Protein 2J3X (pdb70)

Nearest PDB structures (foldseek):
  2j3x-assembly1_A  TM=1.002E+00  e=2.284E-94  Clostridium botulinum
  2j3v-assembly1_A  TM=1.002E+00  e=1.526E-90  Clostridium botulinum
  2j3z-assembly4_D  TM=9.901E-01  e=2.563E-84  Clostridium botulinum
  5h04-assembly1_A  TM=8.784E-01  e=2.462E-36  Clostridium perfringens
  2wn8-assembly1_A  TM=8.524E-01  e=3.604E-33  Clostridioides difficile

Sequence (430 aa):
PIIKEPIDFINKPESEAKEWGKEEEKKRWFTKLNNNLEEVAVNQLKNKEYKTKIDNFSTDILFSSLTAIEIMKEDENQNLFDVERIREEALLKNTLDDRDAIGYVNFTPKELGINFSIRDVELDRDISDETLDKVRQQQIINQEYTKFSFISLGLNDNSINEESVPVIVKTRVPTTFDYGVLNDKETVSLLLNQGFSIIPESAIITTIKGKDYILIEGSLSSQELDFYNKGSEAWGAEENYGDYISKLSHHEEQLGALEEGYLHSDDYKAINSYLRNNRVPNNDEELNKKKIEELISSALSVKPIPQTLIAYRRVDGIPFDDLPSDFSFDKKENGEIIADKQQKLNEFIDKWTGKEIEENLSFSSTSLKSTPSSFSKRRFIFRLRLSEGAIGAFIYGFSGFQDEEQEILLNKNNSTFKIFRITPITSIINRRVTKMTQVVI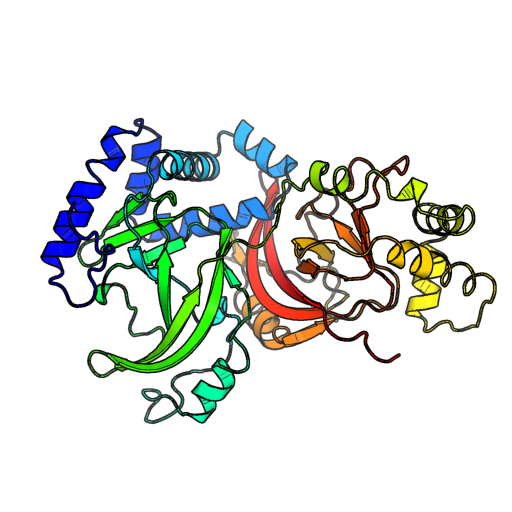DAEGIQQNKEI

InterPro domains:
  IPR003540 ADP ribosyltransferase [PF03496] (18-212)
  IPR003540 ADP ribosyltransferase [PF03496] (227-427)
  IPR016013 Binary exotoxin A, clostridial type [PR01390] (21-40)
  IPR016013 Binary exotoxin A, clostridial type [PR01390] (56-74)
  IPR016013 Binary exotoxin A, clostridial type [PR01390] (91-112)
  IPR016013 Binary exotoxin A, clostridial type [PR01390] (161-179)
  IPR016013 Binary exotoxin A, clostridial type [PR01390] (205-221)
  IPR016013 Binary exotoxin A, clostridial type [PR01390] (229-252)
  IPR016013 Binary exotoxin A, clostridial type [PR01390] (332-350)
  IPR016013 Binary exotoxin A, clostridial type [PR01390] (375-394)

Radius of gyration: 23.77 Å; Cα contacts (8 Å, |Δi|>4): 869; chains: 1; bounding box: 63×62×54 Å

Solvent-accessible surface area: 21087 Å² total; per-residue (Å²): 190,164,137,154,114,28,6,41,19,36,150,98,77,36,72,71,0,58,110,39,0,102,59,18,22,126,127,0,45,110,96,19,77,110,89,1,50,66,0,4,62,72,8,148,86,137,150,22,38,82,96,0,15,85,18,0,15,14,6,17,0,0,6,67,71,0,20,96,54,12,94,148,70,111,41,101,43,4,36,13,0,52,48,0,70,78,0,0,114,81,8,75,5,121,81,31,0,23,0,22,8,56,8,56,21,137,52,0,4,3,54,56,77,5,40,65,62,118,156,99,144,44,14,35,100,138,9,12,70,106,0,81,158,70,0,59,118,15,26,2,2,21,9,7,1,0,10,0,4,0,5,52,72,37,30,85,96,81,32,24,6,7,2,56,6,122,0,53,53,98,50,27,17,0,2,22,29,44,165,92,32,0,18,0,1,0,40,33,13,13,0,0,34,0,91,50,2,90,47,30,84,39,202,70,84,25,6,0,28,0,68,9,45,25,24,136,19,60,17,48,31,11,146,10,20,62,59,8,0,36,129,29,0,42,67,0,51,97,107,19,59,162,120,22,43,42,11,0,56,18,16,18,99,90,25,89,156,52,0,21,58,14,11,137,82,100,78,97,120,102,57,91,114,22,36,134,59,1,128,52,0,17,47,0,0,53,52,48,46,1,53,79,52,0,4,0,4,67,10,13,50,0,104,63,1,134,45,83,54,110,34,36,0,35,84,150,80,146,66,114,94,78,29,14,155,137,75,12,69,115,10,20,88,120,19,28,32,83,75,21,83,28,48,3,3,7,50,5,14,0,39,1,6,32,66,96,78,12,136,95,47,0,0,8,4,6,30,2,52,128,40,35,58,0,0,1,3,65,58,8,100,72,23,153,117,80,18,16,0,1,3,25,38,23,20,4,10,75,0,22,6,7,30,60,9,47,0,14,16,52,183,125,45,136,16,5,0,0,0,0,2,0,44,44,50,127,80,72,139,132

Foldseek 3Di:
DDDDAAAACAPPDLVVLVVVLVVQQVVLVVQADPLLVVLVVVCQDVVVVVVLQQVLLQVLQAAPVFVVQCVVVVPVSVVSLVSPQVSQVRAWFQHKAKAWKPDFCQQQLHPDQAQDDDVSFHGDVVSQVVCCVQAAQDKGFSQGWIKGWRYCVPDDLVGQATEMEIGGTGFGWHWDDYDRIIIITHHGAKIWHFHDWDWDADPRGIHIYTYTYIHHAAASRQNFDVPVQCVQCVCLVVQADPLLVVLQLCCVPPCVVVLQVCLVVVNPPPDVVSVVSLVSPLVSLQRRADAAKHWWKDFAACVQVVDDRPDAQWDADPNDIDGPVVVVSVCSVVQAFDKGWFRAKDKTASRQDHLVRSPRQEMEGEIRHHSFRWHQPPPDPPCSVGRIIIHRGLFMKTWHHKAWGWHRNHPPDIGIHIYTYIYTDPRPDD

CATH classification: 3.90.176.10 (+1 more: 3.90.176.10)

B-factor: mean 20.7, std 11.74, range [6.76, 89.64]

Secondary structure (DSSP, 8-state):
----PPB--TTS-HHHHHHHHHHHHHHHHTT--HHHHHHHHGGGSHHHHHHHHHHHHHGGGS-HHHHHHHHHTT-HHHHHHHHHHHHHHT-B-SS-EEEEE---TGGGT--S-S--BTTTTB--HHHHHHHHHHHTT--EEE-S-EEEE-SGGG--TTS-EEEEEEEPTT-B-EEEE-SS-EEEEE-TTEEEEEEEEEEEEETTEEEEEEEEEEE-----TTT--HHHHHHHHTTTGGGS-HHHHHHHHHHHHTSHHHHHHHHHTTT-S--HHHHHHHHHHHHHHTTS---S-EEEEEEE-SGGGTS-TT---EEEETTEEEE-HHHHHHHHHHHTT-EE--SS-EEEESSS--GGGTT--EEEEEEE-TT-SEEE--S-TT-TTT-EEEEPTT-EEEEEEEEEEEEEEETTEEEEEEEEEEEEE-----

Organism: Clostridium botulinum (NCBI:txid1491)

Structure (mmCIF, N/CA/C/O backbone):
data_2J3X
#
_entry.id   2J3X
#
_cell.length_a   115.720
_cell.length_b   115.720
_cell.length_c   162.830
_cell.angle_alpha   90.00
_cell.angle_beta   90.00
_cell.angle_gamma   120.00
#
_symmetry.space_group_name_H-M   'P 63 2 2'
#
loop_
_entity.id
_entity.type
_entity.pdbx_description
1 polymer 'C2 TOXIN COMPONENT I'
2 non-polymer GLYCEROL
3 non-polymer 'SULFATE ION'
4 water water
#
loop_
_atom_site.group_PDB
_atom_site.id
_atom_site.type_symbol
_atom_site.label_atom_id
_atom_site.label_alt_id
_atom_site.label_comp_id
_atom_site.label_asym_id
_atom_site.label_entity_id
_atom_site.label_seq_id
_atom_site.pdbx_PDB_ins_code
_atom_site.Cartn_x
_atom_site.Cartn_y
_atom_site.Cartn_z
_atom_site.occupancy
_atom_site.B_iso_or_equiv
_atom_site.auth_seq_id
_atom_site.auth_comp_id
_atom_site.auth_asym_id
_atom_site.auth_atom_id
_atom_site.pdbx_PDB_model_num
ATOM 1 N N . PRO A 1 2 ? -11.223 57.195 36.096 1.00 60.42 2 PRO A N 1
ATOM 2 C CA . PRO A 1 2 ? -12.650 56.870 35.996 1.00 59.97 2 PRO A CA 1
ATOM 3 C C . PRO A 1 2 ? -13.113 56.654 34.558 1.00 59.09 2 PRO A C 1
ATOM 4 O O . PRO A 1 2 ? -13.320 55.523 34.148 1.00 59.09 2 PRO A O 1
ATOM 8 N N . ILE A 1 3 ? -13.279 57.727 33.806 1.00 57.95 3 ILE A N 1
ATOM 9 C CA . ILE A 1 3 ? -13.851 57.628 32.463 1.00 56.59 3 ILE A CA 1
ATOM 10 C C . ILE A 1 3 ? -13.304 58.760 31.617 1.00 55.44 3 ILE A C 1
ATOM 11 O O . ILE A 1 3 ? -13.225 59.891 32.084 1.00 55.81 3 ILE A O 1
ATOM 16 N N . ILE A 1 4 ? -12.907 58.455 30.388 1.00 52.65 4 ILE A N 1
ATOM 17 C CA . ILE A 1 4 ? -12.081 59.361 29.602 1.00 49.90 4 ILE A CA 1
ATOM 18 C C . ILE A 1 4 ? -12.875 60.638 29.309 1.00 48.61 4 ILE A C 1
ATOM 19 O O . ILE A 1 4 ? -14.019 60.554 28.878 1.00 48.53 4 ILE A O 1
ATOM 24 N N . LYS A 1 5 ? -12.256 61.804 29.528 1.00 46.47 5 LYS A N 1
ATOM 25 C CA . LYS A 1 5 ? -12.912 63.117 29.272 1.00 44.42 5 LYS A CA 1
ATOM 26 C C . LYS A 1 5 ? -12.499 63.764 27.932 1.00 41.07 5 LYS A C 1
ATOM 27 O O . LYS A 1 5 ? -11.357 64.165 27.713 1.00 42.00 5 LYS A O 1
ATOM 33 N N . GLU A 1 6 ? -13.406 63.800 26.983 1.00 36.94 6 GLU A N 1
ATOM 34 C CA . GLU A 1 6 ? -13.018 64.349 25.702 1.00 33.35 6 GLU A CA 1
ATOM 35 C C . GLU A 1 6 ? -13.321 65.859 25.706 1.00 28.40 6 GLU A C 1
ATOM 36 O O . GLU A 1 6 ? -14.123 66.329 26.478 1.00 27.56 6 GLU A O 1
ATOM 42 N N . PRO A 1 7 ? -12.653 66.598 24.846 1.00 25.43 7 PRO A N 1
ATOM 43 C CA . PRO A 1 7 ? -12.919 68.053 24.754 1.00 22.29 7 PRO A CA 1
ATOM 44 C C . PRO A 1 7 ? -14.323 68.347 24.187 1.00 20.38 7 PRO A C 1
ATOM 45 O O . PRO A 1 7 ? -14.943 67.455 23.527 1.00 19.56 7 PRO A O 1
ATOM 49 N N . ILE A 1 8 ? -14.844 69.551 24.470 1.00 17.01 8 ILE A N 1
ATOM 50 C CA . ILE A 1 8 ? -16.040 70.040 23.807 1.00 15.48 8 ILE A CA 1
ATOM 51 C C . ILE A 1 8 ? -15.649 70.162 22.336 1.00 14.84 8 ILE A C 1
ATOM 52 O O . ILE A 1 8 ? -14.654 70.853 21.993 1.00 13.69 8 ILE A O 1
ATOM 57 N N . ASP A 1 9 ? -16.336 69.436 21.449 1.00 12.90 9 ASP A N 1
ATOM 58 C CA . ASP A 1 9 ? -15.961 69.557 20.023 1.00 13.67 9 ASP A CA 1
ATOM 59 C C . ASP A 1 9 ? -17.178 69.167 19.209 1.00 14.46 9 ASP A C 1
ATOM 60 O O . ASP A 1 9 ? -17.477 67.971 19.077 1.00 13.77 9 ASP A O 1
ATOM 65 N N . PHE A 1 10 ? -17.873 70.177 18.705 1.00 12.45 10 PHE A N 1
ATOM 66 C CA . PHE A 1 10 ? -19.080 69.989 17.894 1.00 11.74 10 PHE A CA 1
ATOM 67 C C . PHE A 1 10 ? -18.787 70.050 16.408 1.00 11.18 10 PHE A C 1
ATOM 68 O O . PHE A 1 10 ? -19.709 70.014 15.600 1.00 11.40 10 PHE A O 1
ATOM 76 N N . ILE A 1 11 ? -17.505 70.065 16.024 1.00 11.75 11 ILE A N 1
ATOM 77 C CA . ILE A 1 11 ? -17.228 70.144 14.595 1.00 12.05 11 ILE A CA 1
ATOM 78 C C . ILE A 1 11 ? -17.616 68.831 13.932 1.00 10.52 11 ILE A C 1
ATOM 79 O O . ILE A 1 11 ? -17.229 67.761 14.420 1.00 11.44 11 ILE A O 1
ATOM 84 N N . ASN A 1 12 ? -18.433 68.938 12.881 1.00 11.67 12 ASN A N 1
ATOM 85 C CA . ASN A 1 12 ? -18.903 67.757 12.156 1.00 12.55 12 ASN A CA 1
ATOM 86 C C . ASN A 1 12 ? -19.959 66.942 12.903 1.00 13.71 12 ASN A C 1
ATOM 87 O O . ASN A 1 12 ? -20.258 65.850 12.492 1.00 13.62 12 ASN A O 1
ATOM 92 N N . LYS A 1 13 ? -20.545 67.507 13.964 1.00 13.09 13 LYS A N 1
ATOM 93 C CA . LYS A 1 13 ? -21.693 66.894 14.650 1.00 14.46 13 LYS A CA 1
ATOM 94 C C . LYS A 1 13 ? -22.973 67.609 14.244 1.00 13.30 13 LYS A C 1
ATOM 95 O O . LYS A 1 13 ? -22.925 68.761 13.794 1.00 13.54 13 LYS A O 1
ATOM 101 N N . PRO A 1 14 ? -24.132 66.962 14.446 1.00 13.26 14 PRO A N 1
ATOM 102 C CA . PRO A 1 14 ? -25.359 67.652 14.071 1.00 13.46 14 PRO A CA 1
ATOM 103 C C . PRO A 1 14 ? -25.527 69.019 14.769 1.00 13.25 14 PRO A C 1
ATOM 104 O O . PRO A 1 14 ? -25.301 69.135 15.984 1.00 13.16 14 PRO A O 1
ATOM 108 N N . GLU A 1 15 ? -25.944 70.036 14.033 1.00 15.91 15 GLU A N 1
ATOM 109 C CA . GLU A 1 15 ? -26.177 71.353 14.640 1.00 16.37 15 GLU A CA 1
ATOM 110 C C . GLU A 1 15 ? -27.158 71.311 15.817 1.00 16.64 15 GLU A C 1
ATOM 111 O O . GLU A 1 15 ? -27.015 72.058 16.784 1.00 14.82 15 GLU A O 1
ATOM 117 N N . SER A 1 16 ? -28.163 70.447 15.747 1.00 14.94 16 SER A N 1
ATOM 118 C CA . SER A 1 16 ? -29.128 70.342 16.831 1.00 15.23 16 SER A CA 1
ATOM 119 C C . SER A 1 16 ? -28.479 69.928 18.154 1.00 13.65 16 SER A C 1
ATOM 120 O O . SER A 1 16 ? -28.937 70.327 19.243 1.00 14.16 16 SER A O 1
ATOM 123 N N . GLU A 1 17 ? -27.437 69.121 18.066 1.00 13.01 17 GLU A N 1
ATOM 124 C CA . GLU A 1 17 ? -26.744 68.737 19.266 1.00 11.87 17 GLU A CA 1
ATOM 125 C C . GLU A 1 17 ? -25.911 69.876 19.853 1.00 11.28 17 GLU A C 1
ATOM 126 O O . GLU A 1 17 ? -25.891 70.052 21.076 1.00 11.54 17 GLU A O 1
ATOM 132 N N . ALA A 1 18 ? -25.236 70.637 19.009 1.00 10.21 18 ALA A N 1
ATOM 133 C CA . ALA A 1 18 ? -24.540 71.856 19.514 1.00 11.13 18 ALA A CA 1
ATOM 134 C C . ALA A 1 18 ? -25.561 72.806 20.094 1.00 10.96 18 ALA A C 1
ATOM 135 O O . ALA A 1 18 ? -25.334 73.402 21.149 1.00 11.63 18 ALA A O 1
ATOM 137 N N . LYS A 1 19 ? -26.714 72.953 19.409 1.00 12.19 19 LYS A N 1
ATOM 138 C CA . LYS A 1 19 ? -27.694 73.935 19.864 1.00 13.34 19 LYS A CA 1
ATOM 139 C C . LYS A 1 19 ? -28.231 73.545 21.254 1.00 12.89 19 LYS A C 1
ATOM 140 O O . LYS A 1 19 ? -28.326 74.401 22.139 1.00 13.64 19 LYS A O 1
ATOM 146 N N . GLU A 1 20 ? -28.546 72.263 21.452 1.00 11.55 20 GLU A N 1
ATOM 147 C CA . GLU A 1 20 ? -29.160 71.899 22.734 1.00 12.65 20 GLU A CA 1
ATOM 148 C C . GLU A 1 20 ? -28.136 71.955 23.873 1.00 11.33 20 GLU A C 1
ATOM 149 O O . GLU A 1 20 ? -28.481 72.303 25.022 1.00 11.57 20 GLU A O 1
ATOM 155 N N . TRP A 1 21 ? -26.878 71.675 23.547 1.00 11.65 21 TRP A N 1
ATOM 156 C CA . TRP A 1 21 ? -25.769 71.851 24.517 1.00 10.81 21 TRP A CA 1
ATOM 157 C C . TRP A 1 21 ? -25.684 73.321 24.881 1.00 11.32 21 TRP A C 1
ATOM 158 O O . TRP A 1 21 ? -25.604 73.678 26.065 1.00 12.95 21 TRP A O 1
ATOM 169 N N . GLY A 1 22 ? -25.676 74.180 23.868 1.00 12.86 22 GLY A N 1
ATOM 170 C CA . GLY A 1 22 ? -25.644 75.654 24.078 1.00 11.02 22 GLY A CA 1
ATOM 171 C C . GLY A 1 22 ? -26.758 76.121 24.983 1.00 13.03 22 GLY A C 1
ATOM 172 O O . GLY A 1 22 ? -26.527 76.854 25.910 1.00 12.91 22 GLY A O 1
ATOM 173 N N . LYS A 1 23 ? -27.985 75.709 24.718 1.00 13.64 23 LYS A N 1
ATOM 174 C CA . LYS A 1 23 ? -29.093 76.117 25.596 1.00 14.28 23 LYS A CA 1
ATOM 175 C C . LYS A 1 23 ? -28.906 75.666 27.038 1.00 15.38 23 LYS A C 1
ATOM 176 O O . LYS A 1 23 ? -29.206 76.430 27.964 1.00 15.57 23 LYS A O 1
ATOM 182 N N . GLU A 1 24 ? -28.444 74.431 27.231 1.00 13.83 24 GLU A N 1
ATOM 183 C CA . GLU A 1 24 ? -28.248 73.814 28.566 1.00 14.38 24 GLU A CA 1
ATOM 184 C C . GLU A 1 24 ? -27.139 74.602 29.281 1.00 14.08 24 GLU A C 1
ATOM 185 O O . GLU A 1 24 ? -27.227 74.932 30.463 1.00 14.94 24 GLU A O 1
ATOM 191 N N . GLU A 1 25 ? -26.113 74.970 28.523 1.00 13.60 25 GLU A N 1
ATOM 192 C CA . GLU A 1 25 ? -24.975 75.629 29.151 1.00 13.85 25 GLU A CA 1
ATOM 193 C C . GLU A 1 25 ? -25.337 77.068 29.491 1.00 13.43 25 GLU A C 1
ATOM 194 O O . GLU A 1 25 ? -24.894 77.577 30.525 1.00 14.62 25 GLU A O 1
ATOM 200 N N . GLU A 1 26 ? -26.068 77.745 28.619 1.00 13.37 26 GLU A N 1
ATOM 201 C CA . GLU A 1 26 ? -26.611 79.085 28.913 1.00 15.42 26 GLU A CA 1
ATOM 202 C C . GLU A 1 26 ? -27.505 79.084 30.173 1.00 16.40 26 GLU A C 1
ATOM 203 O O . GLU A 1 26 ? -27.418 79.972 31.028 1.00 16.37 26 GLU A O 1
ATOM 209 N N . LYS A 1 27 ? -28.337 78.053 30.296 1.00 16.55 27 LYS A N 1
ATOM 210 C CA A LYS A 1 27 ? -29.238 77.910 31.447 0.50 16.74 27 LYS A CA 1
ATOM 211 C CA B LYS A 1 27 ? -29.240 77.950 31.444 0.50 16.50 27 LYS A CA 1
ATOM 212 C C . LYS A 1 27 ? -28.387 77.778 32.711 1.00 16.28 27 LYS A C 1
ATOM 213 O O . LYS A 1 27 ? -28.648 78.438 33.715 1.00 16.54 27 LYS A O 1
ATOM 224 N N . ARG A 1 28 ? -27.373 76.904 32.675 1.00 15.24 28 ARG A N 1
ATOM 225 C CA . ARG A 1 28 ? -26.479 76.711 33.824 1.00 15.54 28 ARG A CA 1
ATOM 226 C C . ARG A 1 28 ? -25.770 78.030 34.193 1.00 16.75 28 ARG A C 1
ATOM 227 O O . ARG A 1 28 ? -25.674 78.376 35.387 1.00 16.30 28 ARG A O 1
ATOM 235 N N . TRP A 1 29 ? -25.262 78.732 33.165 1.00 14.49 29 TRP A N 1
ATOM 236 C CA . TRP A 1 29 ? -24.556 79.978 33.399 1.00 15.39 29 TRP A CA 1
ATOM 237 C C . TRP A 1 29 ? -25.482 80.971 34.074 1.00 15.01 29 TRP A C 1
ATOM 238 O O . TRP A 1 29 ? -25.080 81.615 35.070 1.00 13.93 29 TRP A O 1
ATOM 249 N N . PHE A 1 30 ? -26.690 81.115 33.533 1.00 15.05 30 PHE A N 1
ATOM 250 C CA . PHE A 1 30 ? -27.617 82.148 34.038 1.00 17.16 30 PHE A CA 1
ATOM 251 C C . PHE A 1 30 ? -28.026 81.882 35.496 1.00 17.71 30 PHE A C 1
ATOM 252 O O . PHE A 1 30 ? -28.371 82.833 36.210 1.00 19.03 30 PHE A O 1
ATOM 260 N N . THR A 1 31 ? -27.922 80.640 35.962 1.00 17.14 31 THR A N 1
ATOM 261 C CA . THR A 1 31 ? -28.208 80.403 37.403 1.00 18.42 31 THR A CA 1
ATOM 262 C C . THR A 1 31 ? -27.231 81.123 38.328 1.00 18.95 31 THR A C 1
ATOM 263 O O . THR A 1 31 ? -27.501 81.258 39.524 1.00 18.93 31 THR A O 1
ATOM 267 N N . LYS A 1 32 ? -26.102 81.587 37.779 1.00 16.82 32 LYS A N 1
ATOM 268 C CA . LYS A 1 32 ? -25.079 82.191 38.604 1.00 15.84 32 LYS A CA 1
ATOM 269 C C . LYS A 1 32 ? -25.105 83.720 38.461 1.00 15.24 32 LYS A C 1
ATOM 270 O O . LYS A 1 32 ? -24.278 84.404 39.089 1.00 15.79 32 LYS A O 1
ATOM 276 N N . LEU A 1 33 ? -26.012 84.237 37.631 1.00 14.77 33 LEU A N 1
ATOM 277 C CA . LEU A 1 33 ? -25.980 85.683 37.328 1.00 15.50 33 LEU A CA 1
ATOM 278 C C . LEU A 1 33 ? -27.091 86.468 38.005 1.00 17.47 33 LEU A C 1
ATOM 279 O O . LEU A 1 33 ? -28.181 85.937 38.254 1.00 19.39 33 LEU A O 1
ATOM 284 N N . ASN A 1 34 ? -26.835 87.761 38.215 1.00 18.47 34 ASN A N 1
ATOM 285 C CA . ASN A 1 34 ? -27.847 88.674 38.706 1.00 19.61 34 ASN A CA 1
ATOM 286 C C . ASN A 1 34 ? -28.561 89.271 37.487 1.00 20.40 34 ASN A C 1
ATOM 287 O O . ASN A 1 34 ? -28.103 89.059 36.340 1.00 19.30 34 ASN A O 1
ATOM 292 N N . ASN A 1 35 ? -29.675 89.974 37.701 1.00 20.67 35 ASN A N 1
ATOM 293 C CA A ASN A 1 35 ? -30.507 90.491 36.616 0.50 21.27 35 ASN A CA 1
ATOM 294 C CA B ASN A 1 35 ? -30.488 90.450 36.595 0.50 21.79 35 ASN A CA 1
ATOM 295 C C . ASN A 1 35 ? -29.740 91.398 35.657 1.00 21.25 35 ASN A C 1
ATOM 296 O O . ASN A 1 35 ? -29.885 91.286 34.448 1.00 21.70 35 ASN A O 1
ATOM 305 N N . LEU A 1 36 ? -28.952 92.318 36.207 1.00 19.76 36 LEU A N 1
ATOM 306 C CA . LEU A 1 36 ? -28.177 93.241 35.318 1.00 19.92 36 LEU A CA 1
ATOM 307 C C . LEU A 1 36 ? -27.156 92.510 34.433 1.00 17.86 36 LEU A C 1
ATOM 308 O O . LEU A 1 36 ? -27.013 92.817 33.240 1.00 17.47 36 LEU A O 1
ATOM 313 N N . GLU A 1 37 ? -26.476 91.529 35.013 1.00 16.45 37 GLU A N 1
ATOM 314 C CA . GLU A 1 37 ? -25.579 90.666 34.219 1.00 17.21 37 GLU A CA 1
ATOM 315 C C . GLU A 1 37 ? -26.324 89.923 33.128 1.00 17.95 37 GLU A C 1
ATOM 316 O O . GLU A 1 37 ? -25.858 89.805 31.991 1.00 17.40 37 GLU A O 1
ATOM 322 N N . GLU A 1 38 ? -27.466 89.355 33.484 1.00 19.62 38 GLU A N 1
ATOM 323 C CA . GLU A 1 38 ? -28.293 88.695 32.472 1.00 21.54 38 GLU A CA 1
ATOM 324 C C . GLU A 1 38 ? -28.738 89.638 31.357 1.00 21.38 38 GLU A C 1
ATOM 325 O O . GLU A 1 38 ? -28.705 89.267 30.187 1.00 22.99 38 GLU A O 1
ATOM 331 N N . VAL A 1 39 ? -29.162 90.840 31.726 1.00 21.12 39 VAL A N 1
ATOM 332 C CA . VAL A 1 39 ? -29.609 91.819 30.737 1.00 20.86 39 VAL A CA 1
ATOM 333 C C . VAL A 1 39 ? -28.429 92.130 29.823 1.00 19.66 39 VAL A C 1
ATOM 334 O O . VAL A 1 39 ? -28.563 92.107 28.595 1.00 19.39 39 VAL A O 1
ATOM 338 N N . ALA A 1 40 ? -27.250 92.318 30.419 1.00 17.49 40 ALA A N 1
ATOM 339 C CA . ALA A 1 40 ? -26.055 92.668 29.619 1.00 18.22 40 ALA A CA 1
ATOM 340 C C . ALA A 1 40 ? -25.672 91.554 28.665 1.00 18.65 40 ALA A C 1
ATOM 341 O O . ALA A 1 40 ? -25.380 91.800 27.494 1.00 20.40 40 ALA A O 1
ATOM 343 N N . VAL A 1 41 ? -25.673 90.311 29.153 1.00 18.55 41 VAL A N 1
ATOM 344 C CA . VAL A 1 41 ? -25.313 89.165 28.332 1.00 19.74 41 VAL A CA 1
ATOM 345 C C . VAL A 1 41 ? -26.383 88.870 27.247 1.00 21.76 41 VAL A C 1
ATOM 346 O O . VAL A 1 41 ? -26.053 88.567 26.088 1.00 21.22 41 VAL A O 1
ATOM 350 N N . ASN A 1 42 ? -27.653 88.963 27.626 1.00 23.44 42 ASN A N 1
ATOM 351 C CA . ASN A 1 42 ? -28.764 88.707 26.695 1.00 26.03 42 ASN A CA 1
ATOM 352 C C . ASN A 1 42 ? -28.760 89.618 25.496 1.00 26.42 42 ASN A C 1
ATOM 353 O O . ASN A 1 42 ? -29.197 89.225 24.418 1.00 27.85 42 ASN A O 1
ATOM 358 N N . GLN A 1 43 ? -28.319 90.855 25.692 1.00 26.01 43 GLN A N 1
ATOM 359 C CA . GLN A 1 43 ? -28.291 91.799 24.606 1.00 26.07 43 GLN A CA 1
ATOM 360 C C . GLN A 1 43 ? -27.294 91.351 23.526 1.00 24.54 43 GLN A C 1
ATOM 361 O O . GLN A 1 43 ? -27.421 91.765 22.382 1.00 23.68 43 GLN A O 1
ATOM 367 N N . LEU A 1 44 ? -26.324 90.501 23.889 1.00 23.01 44 LEU A N 1
ATOM 368 C CA . LEU A 1 44 ? -25.349 90.006 22.925 1.00 22.90 44 LEU A CA 1
ATOM 369 C C . LEU A 1 44 ? -26.001 89.114 21.876 1.00 25.37 44 LEU A C 1
ATOM 370 O O . LEU A 1 44 ? -25.341 88.757 20.904 1.00 25.24 44 LEU A O 1
ATOM 375 N N . LYS A 1 45 ? -27.285 88.822 22.066 1.00 27.41 45 LYS A N 1
ATOM 376 C CA . LYS A 1 45 ? -28.113 88.076 21.092 1.00 31.04 45 LYS A CA 1
ATOM 377 C C . LYS A 1 45 ? -28.288 88.868 19.791 1.00 30.51 45 LYS A C 1
ATOM 378 O O . LYS A 1 45 ? -28.513 88.296 18.726 1.00 30.89 45 LYS A O 1
ATOM 384 N N . ASN A 1 46 ? -28.202 90.183 19.892 1.00 30.62 46 ASN A N 1
ATOM 385 C CA . ASN A 1 46 ? -28.377 91.102 18.774 1.00 31.63 46 ASN A CA 1
ATOM 386 C C . ASN A 1 46 ? -26.980 91.373 18.199 1.00 32.25 46 ASN A C 1
ATOM 387 O O . ASN A 1 46 ? -26.136 91.953 18.901 1.00 30.56 46 ASN A O 1
ATOM 392 N N . LYS A 1 47 ? -26.731 90.924 16.959 1.00 32.17 47 LYS A N 1
ATOM 393 C CA . LYS A 1 47 ? -25.404 91.060 16.315 1.00 33.45 47 LYS A CA 1
ATOM 394 C C . LYS A 1 47 ? -24.846 92.495 16.251 1.00 33.73 47 LYS A C 1
ATOM 395 O O . LYS A 1 47 ? -23.642 92.720 16.481 1.00 32.90 47 LYS A O 1
ATOM 401 N N . GLU A 1 48 ? -25.718 93.446 15.933 1.00 33.72 48 GLU A N 1
ATOM 402 C CA . GLU A 1 48 ? -25.404 94.870 16.006 1.00 34.58 48 GLU A CA 1
ATOM 403 C C . GLU A 1 48 ? -24.814 95.279 17.377 1.00 32.61 48 GLU A C 1
ATOM 404 O O . GLU A 1 48 ? -23.707 95.830 17.417 1.00 32.28 48 GLU A O 1
ATOM 410 N N . TYR A 1 49 ? -25.535 94.996 18.473 1.00 30.00 49 TYR A N 1
ATOM 411 C CA . TYR A 1 49 ? -25.075 95.291 19.843 1.00 28.09 49 TYR A CA 1
ATOM 412 C C . TYR A 1 49 ? -23.806 94.554 20.173 1.00 25.35 49 TYR A C 1
ATOM 413 O O . TYR A 1 49 ? -22.960 95.133 20.808 1.00 24.87 49 TYR A O 1
ATOM 422 N N . LYS A 1 50 ? -23.674 93.289 19.773 1.00 22.60 50 LYS A N 1
ATOM 423 C CA . LYS A 1 50 ? -22.430 92.555 20.060 1.00 20.37 50 LYS A CA 1
ATOM 424 C C . LYS A 1 50 ? -21.240 93.240 19.399 1.00 20.45 50 LYS A C 1
ATOM 425 O O . LYS A 1 50 ? -20.195 93.396 19.996 1.00 18.15 50 LYS A O 1
ATOM 431 N N . THR A 1 51 ? -21.426 93.667 18.153 1.00 20.62 51 THR A N 1
ATOM 432 C CA . THR A 1 51 ? -20.361 94.398 17.448 1.00 20.96 51 THR A CA 1
ATOM 433 C C . THR A 1 51 ? -20.033 95.695 18.198 1.00 19.70 51 THR A C 1
ATOM 434 O O . THR A 1 51 ? -18.855 96.036 18.428 1.00 19.09 51 THR A O 1
ATOM 438 N N . LYS A 1 52 ? -21.079 96.391 18.597 1.00 19.69 52 LYS A N 1
ATOM 439 C CA . LYS A 1 52 ? -20.937 97.679 19.274 1.00 19.22 52 LYS A CA 1
ATOM 440 C C . LYS A 1 52 ? -20.181 97.537 20.612 1.00 18.33 52 LYS A C 1
ATOM 441 O O . LYS A 1 52 ? -19.260 98.341 20.945 1.00 16.15 52 LYS A O 1
ATOM 447 N N . ILE A 1 53 ? -20.627 96.572 21.420 1.00 16.76 53 ILE A N 1
ATOM 448 C CA . ILE A 1 53 ? -20.014 96.335 22.726 1.00 17.30 53 ILE A CA 1
ATOM 449 C C . ILE A 1 53 ? -18.573 95.818 22.585 1.00 14.76 53 ILE A C 1
ATOM 450 O O . ILE A 1 53 ? -17.678 96.225 23.363 1.00 14.75 53 ILE A O 1
ATOM 455 N N . ASP A 1 54 ? -18.321 94.956 21.591 1.00 13.24 54 ASP A N 1
ATOM 456 C CA . ASP A 1 54 ? -16.948 94.477 21.370 1.00 14.08 54 ASP A CA 1
ATOM 457 C C . ASP A 1 54 ? -16.039 95.648 21.023 1.00 13.09 54 ASP A C 1
ATOM 458 O O . ASP A 1 54 ? -14.940 95.763 21.548 1.00 12.82 54 ASP A O 1
ATOM 463 N N . ASN A 1 55 ? -16.499 96.509 20.117 1.00 12.30 55 ASN A N 1
ATOM 464 C CA . ASN A 1 55 ? -15.692 97.689 19.752 1.00 12.50 55 ASN A CA 1
ATOM 465 C C . ASN A 1 55 ? -15.487 98.610 20.937 1.00 11.20 55 ASN A C 1
ATOM 466 O O . ASN A 1 55 ? -14.396 99.129 21.161 1.00 11.10 55 ASN A O 1
ATOM 471 N N . PHE A 1 56 ? -16.535 98.814 21.720 1.00 11.68 56 PHE A N 1
ATOM 472 C CA . PHE A 1 56 ? -16.451 99.644 22.920 1.00 11.06 56 PHE A CA 1
ATOM 473 C C . PHE A 1 56 ? -15.433 99.035 23.915 1.00 11.58 56 PHE A C 1
ATOM 474 O O . PHE A 1 56 ? -14.671 99.758 24.559 1.00 9.69 56 PHE A O 1
ATOM 482 N N . SER A 1 57 ? -15.468 97.717 24.086 1.00 11.41 57 SER A N 1
ATOM 483 C CA . SER A 1 57 ? -14.552 97.053 25.019 1.00 10.97 57 SER A CA 1
ATOM 484 C C . SER A 1 57 ? -13.094 97.229 24.601 1.00 9.61 57 SER A C 1
ATOM 485 O O . SER A 1 57 ? -12.176 97.244 25.447 1.00 9.89 57 SER A O 1
ATOM 488 N N . THR A 1 58 ? -12.857 97.383 23.285 1.00 10.62 58 THR A N 1
ATOM 489 C CA . THR A 1 58 ? -11.494 97.690 22.781 1.00 9.76 58 THR A CA 1
ATOM 490 C C . THR A 1 58 ? -11.169 99.166 23.051 1.00 8.82 58 THR A C 1
ATOM 491 O O . THR A 1 58 ? -10.078 99.483 23.523 1.00 9.40 58 THR A O 1
ATOM 495 N N . ASP A 1 59 ? -12.101 100.055 22.679 1.00 8.87 59 ASP A N 1
ATOM 496 C CA . ASP A 1 59 ? -11.908 101.503 22.854 1.00 9.66 59 ASP A CA 1
ATOM 497 C C . ASP A 1 59 ? -11.432 101.902 24.255 1.00 9.61 59 ASP A C 1
ATOM 498 O O . ASP A 1 59 ? -10.510 102.720 24.407 1.00 11.19 59 ASP A O 1
ATOM 503 N N . ILE A 1 60 ? -12.067 101.327 25.274 1.00 10.44 60 ILE A N 1
ATOM 504 C CA . ILE A 1 60 ? -11.725 101.672 26.665 1.00 9.81 60 ILE A CA 1
ATOM 505 C C . ILE A 1 60 ? -10.356 101.267 27.133 1.00 10.40 60 ILE A C 1
ATOM 506 O O . ILE A 1 60 ? -9.839 101.903 28.052 1.00 11.47 60 ILE A O 1
ATOM 511 N N . LEU A 1 61 ? -9.726 100.254 26.480 1.00 7.90 61 LEU A N 1
ATOM 512 C CA . LEU A 1 61 ? -8.338 99.884 26.843 1.00 8.43 61 LEU A CA 1
ATOM 513 C C . LEU A 1 61 ? -7.357 101.013 26.447 1.00 8.30 61 LEU A C 1
ATOM 514 O O . LEU A 1 61 ? -6.208 101.071 26.906 1.00 9.22 61 LEU A O 1
ATOM 519 N N . PHE A 1 62 ? -7.809 101.869 25.494 1.00 9.58 62 PHE A N 1
ATOM 520 C CA . PHE A 1 62 ? -6.972 102.918 24.876 1.00 9.92 62 PHE A CA 1
ATOM 521 C C . PHE A 1 62 ? -7.613 104.301 25.082 1.00 10.69 62 PHE A C 1
ATOM 522 O O . PHE A 1 62 ? -7.553 105.165 24.207 1.00 9.83 62 PHE A O 1
ATOM 530 N N . SER A 1 63 ? -8.270 104.448 26.244 1.00 9.95 63 SER A N 1
ATOM 531 C CA . SER A 1 63 ? -8.792 105.720 26.707 1.00 9.85 63 SER A CA 1
ATOM 532 C C . SER A 1 63 ? -8.205 105.980 28.085 1.00 10.00 63 SER A C 1
ATOM 533 O O . SER A 1 63 ? -7.873 105.032 28.835 1.00 10.01 63 SER A O 1
ATOM 536 N N . SER A 1 64 ? -8.029 107.257 28.441 1.00 10.95 64 SER A N 1
ATOM 537 C CA . SER A 1 64 ? -7.388 107.588 29.730 1.00 9.83 64 SER A CA 1
ATOM 538 C C . SER A 1 64 ? -8.240 107.120 30.952 1.00 9.55 64 SER A C 1
ATOM 539 O O . SER A 1 64 ? -9.479 107.078 30.876 1.00 10.59 64 SER A O 1
ATOM 542 N N . LEU A 1 65 ? -7.575 106.876 32.090 1.00 9.97 65 LEU A N 1
ATOM 543 C CA . LEU A 1 65 ? -8.291 106.541 33.344 1.00 12.83 65 LEU A CA 1
ATOM 544 C C . LEU A 1 65 ? -9.234 107.705 33.729 1.00 13.31 65 LEU A C 1
ATOM 545 O O . LEU A 1 65 ? -10.338 107.465 34.226 1.00 11.86 65 LEU A O 1
ATOM 550 N N . THR A 1 66 ? -8.827 108.946 33.461 1.00 13.48 66 THR A N 1
ATOM 551 C CA . THR A 1 66 ? -9.741 110.100 33.621 1.00 14.01 66 THR A CA 1
ATOM 552 C C . THR A 1 66 ? -11.036 109.949 32.830 1.00 14.90 66 THR A C 1
ATOM 553 O O . THR A 1 66 ? -12.133 110.152 33.366 1.00 13.06 66 THR A O 1
ATOM 557 N N . ALA A 1 67 ? -10.909 109.536 31.569 1.00 13.07 67 ALA A N 1
ATOM 558 C CA . ALA A 1 67 ? -12.063 109.395 30.702 1.00 12.45 67 ALA A CA 1
ATOM 559 C C . ALA A 1 67 ? -12.925 108.229 31.211 1.00 12.09 67 ALA A C 1
ATOM 560 O O . ALA A 1 67 ? -14.157 108.306 31.194 1.00 11.41 67 ALA A O 1
ATOM 562 N N . ILE A 1 68 ? -12.296 107.146 31.708 1.00 11.38 68 ILE A N 1
ATOM 563 C CA . ILE A 1 68 ? -13.088 106.038 32.246 1.00 10.25 68 ILE A CA 1
ATOM 564 C C . ILE A 1 68 ? -13.899 106.482 33.467 1.00 10.46 68 ILE A C 1
ATOM 565 O O . ILE A 1 68 ? -15.098 106.173 33.583 1.00 9.69 68 ILE A O 1
ATOM 570 N N . GLU A 1 69 ? -13.249 107.228 34.369 1.00 12.04 69 GLU A N 1
ATOM 571 C CA . GLU A 1 69 ? -13.902 107.702 35.593 1.00 13.25 69 GLU A CA 1
ATOM 572 C C . GLU A 1 69 ? -15.062 108.639 35.263 1.00 13.97 69 GLU A C 1
ATOM 573 O O . GLU A 1 69 ? -16.126 108.543 35.885 1.00 15.27 69 GLU A O 1
ATOM 579 N N . ILE A 1 70 ? -14.880 109.523 34.274 1.00 14.84 70 ILE A N 1
ATOM 580 C CA . ILE A 1 70 ? -16.001 110.343 33.806 1.00 15.06 70 ILE A CA 1
ATOM 581 C C . ILE A 1 70 ? -17.181 109.484 33.363 1.00 13.66 70 ILE A C 1
ATOM 582 O O . ILE A 1 70 ? -18.311 109.758 33.737 1.00 12.77 70 ILE A O 1
ATOM 587 N N . MET A 1 71 ? -16.945 108.451 32.552 1.00 12.09 71 MET A N 1
ATOM 588 C CA . MET A 1 71 ? -18.013 107.588 32.135 1.00 12.26 71 MET A CA 1
ATOM 589 C C . MET A 1 71 ? -18.712 106.849 33.288 1.00 11.94 71 MET A C 1
ATOM 590 O O . MET A 1 71 ? -19.932 106.701 33.278 1.00 12.86 71 MET A O 1
ATOM 595 N N . LYS A 1 72 ? -17.939 106.365 34.272 1.00 11.45 72 LYS A N 1
ATOM 596 C CA . LYS A 1 72 ? -18.575 105.714 35.427 1.00 10.46 72 LYS A CA 1
ATOM 597 C C . LYS A 1 72 ? -19.457 106.726 36.174 1.00 11.40 72 LYS A C 1
ATOM 598 O O . LYS A 1 72 ? -20.566 106.418 36.527 1.00 10.83 72 LYS A O 1
ATOM 604 N N . GLU A 1 73 ? -18.948 107.913 36.425 1.00 12.99 73 GLU A N 1
ATOM 605 C CA . GLU A 1 73 ? -19.763 108.892 37.203 1.00 16.05 73 GLU A CA 1
ATOM 606 C C . GLU A 1 73 ? -20.948 109.382 36.391 1.00 15.77 73 GLU A C 1
ATOM 607 O O . GLU A 1 73 ? -21.956 109.806 36.981 1.00 16.91 73 GLU A O 1
ATOM 613 N N . ASP A 1 74 ? -20.830 109.354 35.061 1.00 15.52 74 ASP A N 1
ATOM 614 C CA . ASP A 1 74 ? -21.976 109.568 34.152 1.00 15.56 74 ASP A CA 1
ATOM 615 C C . ASP A 1 74 ? -22.923 108.385 33.963 1.00 15.53 74 ASP A C 1
ATOM 616 O O . ASP A 1 74 ? -23.866 108.446 33.131 1.00 14.75 74 ASP A O 1
ATOM 621 N N . GLU A 1 75 ? -22.695 107.296 34.704 1.00 14.58 75 GLU A N 1
ATOM 622 C CA . GLU A 1 75 ? -23.536 106.109 34.568 1.00 15.61 75 GLU A CA 1
ATOM 623 C C . GLU A 1 75 ? -23.590 105.575 33.129 1.00 15.90 75 GLU A C 1
ATOM 624 O O . GLU A 1 75 ? -24.667 105.223 32.612 1.00 16.00 75 GLU A O 1
ATOM 630 N N . ASN A 1 76 ? -22.440 105.531 32.469 1.00 14.46 76 ASN A N 1
ATOM 631 C CA . ASN A 1 76 ? -22.379 105.073 31.104 1.00 15.53 76 ASN A CA 1
ATOM 632 C C . ASN A 1 76 ? -22.750 103.593 31.003 1.00 15.74 76 ASN A C 1
ATOM 633 O O . ASN A 1 76 ? -22.033 102.729 31.552 1.00 13.53 76 ASN A O 1
ATOM 638 N N . GLN A 1 77 ? -23.826 103.300 30.270 1.00 15.31 77 GLN A N 1
ATOM 639 C CA . GLN A 1 77 ? -24.349 101.940 30.194 1.00 15.82 77 GLN A CA 1
ATOM 640 C C . GLN A 1 77 ? -23.450 101.072 29.349 1.00 14.74 77 GLN A C 1
ATOM 641 O O . GLN A 1 77 ? -23.372 99.847 29.608 1.00 14.61 77 GLN A O 1
ATOM 647 N N . ASN A 1 78 ? -22.795 101.651 28.337 1.00 13.21 78 ASN A N 1
ATOM 648 C CA . ASN A 1 78 ? -21.862 100.798 27.536 1.00 13.40 78 ASN A CA 1
ATOM 649 C C . ASN A 1 78 ? -20.758 100.262 28.458 1.00 12.23 78 ASN A C 1
ATOM 650 O O . ASN A 1 78 ? -20.453 99.058 28.421 1.00 12.15 78 ASN A O 1
ATOM 655 N N . LEU A 1 79 ? -20.201 101.129 29.310 1.00 11.41 79 LEU A N 1
ATOM 656 C CA . LEU A 1 79 ? -19.090 100.676 30.168 1.00 10.71 79 LEU A CA 1
ATOM 657 C C . LEU A 1 79 ? -19.612 99.691 31.205 1.00 11.22 79 LEU A C 1
ATOM 658 O O . LEU A 1 79 ? -18.965 98.674 31.486 1.00 12.63 79 LEU A O 1
ATOM 663 N N . PHE A 1 80 ? -20.736 100.014 31.842 1.00 13.01 80 PHE A N 1
ATOM 664 C CA . PHE A 1 80 ? -21.311 99.062 32.828 1.00 12.42 80 PHE A CA 1
ATOM 665 C C . PHE A 1 80 ? -21.630 97.722 32.193 1.00 12.75 80 PHE A C 1
ATOM 666 O O . PHE A 1 80 ? -21.444 96.680 32.835 1.00 12.64 80 PHE A O 1
ATOM 674 N N . ASP A 1 81 ? -22.121 97.741 30.961 1.00 12.57 81 ASP A N 1
ATOM 675 C CA . ASP A 1 81 ? -22.436 96.478 30.266 1.00 13.12 81 ASP A CA 1
ATOM 676 C C . ASP A 1 81 ? -21.166 95.646 30.028 1.00 12.13 81 ASP A C 1
ATOM 677 O O . ASP A 1 81 ? -21.154 94.437 30.284 1.00 13.92 81 ASP A O 1
ATOM 682 N N . VAL A 1 82 ? -20.086 96.275 29.557 1.00 11.68 82 VAL A N 1
ATOM 683 C CA . VAL A 1 82 ? -18.773 95.577 29.445 1.00 11.07 82 VAL A CA 1
ATOM 684 C C . VAL A 1 82 ? -18.358 95.005 30.809 1.00 11.36 82 VAL A C 1
ATOM 685 O O . VAL A 1 82 ? -17.932 93.822 30.904 1.00 11.30 82 VAL A O 1
ATOM 689 N N . GLU A 1 83 ? -18.447 95.807 31.870 1.00 10.54 83 GLU A N 1
ATOM 690 C CA . GLU A 1 83 ? -18.037 95.304 33.192 1.00 9.98 83 GLU A CA 1
ATOM 691 C C . GLU A 1 83 ? -18.912 94.116 33.626 1.00 10.20 83 GLU A C 1
ATOM 692 O O . GLU A 1 83 ? -18.410 93.144 34.216 1.00 11.55 83 GLU A O 1
ATOM 698 N N . ARG A 1 84 ? -20.211 94.197 33.346 1.00 10.95 84 ARG A N 1
ATOM 699 C CA . ARG A 1 84 ? -21.147 93.112 33.719 1.00 11.73 84 ARG A CA 1
ATOM 700 C C . ARG A 1 84 ? -20.895 91.810 32.972 1.00 12.04 84 ARG A C 1
ATOM 701 O O . ARG A 1 84 ? -21.049 90.722 33.534 1.00 13.35 84 ARG A O 1
ATOM 709 N N . ILE A 1 85 ? -20.533 91.932 31.697 1.00 11.95 85 ILE A N 1
ATOM 710 C CA . ILE A 1 85 ? -20.173 90.764 30.868 1.00 11.69 85 ILE A CA 1
ATOM 711 C C . ILE A 1 85 ? -18.891 90.158 31.451 1.00 11.15 85 ILE A C 1
ATOM 712 O O . ILE A 1 85 ? -18.772 88.942 31.611 1.00 11.01 85 ILE A O 1
ATOM 717 N N . ARG A 1 86 ? -17.903 90.988 31.770 1.00 10.78 86 ARG A N 1
ATOM 718 C CA . ARG A 1 86 ? -16.662 90.492 32.367 1.00 11.38 86 ARG A CA 1
ATOM 719 C C . ARG A 1 86 ? -16.949 89.742 33.637 1.00 12.85 86 ARG A C 1
ATOM 720 O O . ARG A 1 86 ? -16.362 88.663 33.876 1.00 13.45 86 ARG A O 1
ATOM 728 N N . GLU A 1 87 ? -17.813 90.330 34.458 1.00 12.40 87 GLU A N 1
ATOM 729 C CA A GLU A 1 87 ? -18.185 89.721 35.739 0.50 14.02 87 GLU A CA 1
ATOM 730 C CA B GLU A 1 87 ? -18.304 89.767 35.751 0.50 14.96 87 GLU A CA 1
ATOM 731 C C . GLU A 1 87 ? -18.938 88.402 35.545 1.00 14.19 87 GLU A C 1
ATOM 732 O O . GLU A 1 87 ? -18.658 87.425 36.275 1.00 15.70 87 GLU A O 1
ATOM 743 N N . ALA A 1 88 ? -19.824 88.344 34.560 1.00 13.65 88 ALA A N 1
ATOM 744 C CA . ALA A 1 88 ? -20.554 87.090 34.254 1.00 11.89 88 ALA A CA 1
ATOM 745 C C . ALA A 1 88 ? -19.567 85.997 33.814 1.00 13.87 88 ALA A C 1
ATOM 746 O O . ALA A 1 88 ? -19.647 84.823 34.228 1.00 12.50 88 ALA A O 1
ATOM 748 N N . LEU A 1 89 ? -18.563 86.384 33.041 1.00 12.31 89 LEU A N 1
ATOM 749 C CA . LEU A 1 89 ? -17.582 85.381 32.571 1.00 14.54 89 LEU A CA 1
ATOM 750 C C . LEU A 1 89 ? -16.746 84.784 33.725 1.00 15.60 89 LEU A C 1
ATOM 751 O O . LEU A 1 89 ? -16.378 83.623 33.685 1.00 15.68 89 LEU A O 1
ATOM 756 N N . LEU A 1 90 ? -16.423 85.612 34.732 1.00 16.10 90 LEU A N 1
ATOM 757 C CA . LEU A 1 90 ? -15.579 85.185 35.868 1.00 18.58 90 LEU A CA 1
ATOM 758 C C . LEU A 1 90 ? -16.253 84.077 36.661 1.00 19.15 90 LEU A C 1
ATOM 759 O O . LEU A 1 90 ? -15.584 83.321 37.368 1.00 19.07 90 LEU A O 1
ATOM 764 N N . LYS A 1 91 ? -17.573 83.994 36.534 1.00 19.34 91 LYS A N 1
ATOM 765 C CA . LYS A 1 91 ? -18.387 83.090 37.353 1.00 21.34 91 LYS A CA 1
ATOM 766 C C . LYS A 1 91 ? -18.449 81.677 36.774 1.00 20.95 91 LYS A C 1
ATOM 767 O O . LYS A 1 91 ? -18.992 80.765 37.392 1.00 21.67 91 LYS 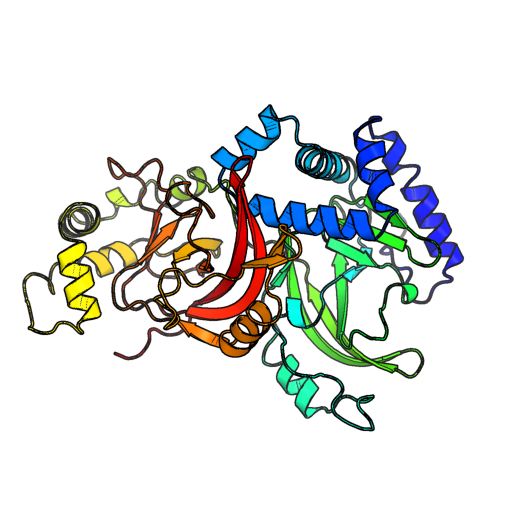A O 1
ATOM 773 N N . ASN A 1 92 ? -17.868 81.472 35.600 1.00 19.11 92 ASN A N 1
ATOM 774 C CA . ASN A 1 92 ? -18.123 80.255 34.857 1.00 18.07 92 ASN A CA 1
ATOM 775 C C . ASN A 1 92 ? -16.862 79.737 34.213 1.00 18.09 92 ASN A C 1
ATOM 776 O O . ASN A 1 92 ? -16.291 80.411 33.374 1.00 17.73 92 ASN A O 1
ATOM 781 N N . THR A 1 93 ? -16.378 78.558 34.612 1.00 18.16 93 THR A N 1
ATOM 782 C CA . THR A 1 93 ? -15.100 78.074 34.109 1.00 18.37 93 THR A CA 1
ATOM 783 C C . THR A 1 93 ? -15.211 76.708 33.431 1.00 19.63 93 THR A C 1
ATOM 784 O O . THR A 1 93 ? -15.959 75.827 33.918 1.00 19.60 93 THR A O 1
ATOM 788 N N . LEU A 1 94 ? -14.433 76.498 32.362 1.00 17.63 94 LEU A N 1
ATOM 789 C CA . LEU A 1 94 ? -14.491 75.240 31.603 1.00 18.92 94 LEU A CA 1
ATOM 790 C C . LEU A 1 94 ? -14.078 74.038 32.441 1.00 20.38 94 LEU A C 1
ATOM 791 O O . LEU A 1 94 ? -13.074 74.109 33.155 1.00 19.86 94 LEU A O 1
ATOM 796 N N . ASP A 1 95 ? -14.815 72.929 32.337 1.00 22.25 95 ASP A N 1
ATOM 797 C CA A ASP A 1 95 ? -14.362 71.704 33.012 0.50 23.28 95 ASP A CA 1
ATOM 798 C CA B ASP A 1 95 ? -14.414 71.674 33.003 0.50 23.45 95 ASP A CA 1
ATOM 799 C C . ASP A 1 95 ? -13.693 70.740 32.029 1.00 23.82 95 ASP A C 1
ATOM 800 O O . ASP A 1 95 ? -13.132 69.708 32.423 1.00 24.03 95 ASP A O 1
ATOM 809 N N . ARG A 1 96 ? -13.681 71.126 30.752 1.00 22.60 96 ARG A N 1
ATOM 810 C CA . ARG A 1 96 ? -13.035 70.362 29.677 1.00 22.38 96 ARG A CA 1
ATOM 811 C C . ARG A 1 96 ? -12.411 71.397 28.717 1.00 19.08 96 ARG A C 1
ATOM 812 O O . ARG A 1 96 ? -12.865 72.546 28.699 1.00 19.12 96 ARG A O 1
ATOM 820 N N . ASP A 1 97 ? -11.451 70.972 27.894 1.00 17.32 97 ASP A N 1
ATOM 821 C CA . ASP A 1 97 ? -10.936 71.837 26.816 1.00 15.60 97 ASP A CA 1
ATOM 822 C C . ASP A 1 97 ? -12.060 72.043 25.799 1.00 15.10 97 ASP A C 1
ATOM 823 O O . ASP A 1 97 ? -13.013 71.262 25.767 1.00 14.40 97 ASP A O 1
ATOM 828 N N . ALA A 1 98 ? -11.951 73.065 24.929 1.00 13.53 98 ALA A N 1
ATOM 829 C CA . ALA A 1 98 ? -13.010 73.283 23.940 1.00 12.59 98 ALA A CA 1
ATOM 830 C C . ALA A 1 98 ? -12.279 73.579 22.653 1.00 13.55 98 ALA A C 1
ATOM 831 O O . ALA A 1 98 ? -11.321 74.350 22.657 1.00 12.56 98 ALA A O 1
ATOM 833 N N . ILE A 1 99 ? -12.738 72.977 21.560 1.00 11.61 99 ILE A N 1
ATOM 834 C CA . ILE A 1 99 ? -12.106 73.192 20.256 1.00 12.64 99 ILE A CA 1
ATOM 835 C C . ILE A 1 99 ? -13.117 73.973 19.398 1.00 12.42 99 ILE A C 1
ATOM 836 O O . ILE A 1 99 ? -14.300 73.640 19.361 1.00 13.04 99 ILE A O 1
ATOM 841 N N . GLY A 1 100 ? -12.639 74.961 18.643 1.00 11.28 100 GLY A N 1
ATOM 842 C CA . GLY A 1 100 ? -13.561 75.658 17.755 1.00 10.24 100 GLY A CA 1
ATOM 843 C C . GLY A 1 100 ? -12.797 76.758 17.021 1.00 9.38 100 GLY A C 1
ATOM 844 O O . GLY A 1 100 ? -11.580 76.706 16.933 1.00 12.25 100 GLY A O 1
ATOM 845 N N . TYR A 1 101 ? -13.524 77.710 16.466 1.00 10.02 101 TYR A N 1
ATOM 846 C CA . TYR A 1 101 ? -12.958 78.651 15.502 1.00 10.50 101 TYR A CA 1
ATOM 847 C C . TYR A 1 101 ? -13.024 80.032 16.116 1.00 10.48 101 TYR A C 1
ATOM 848 O O . TYR A 1 101 ? -14.133 80.510 16.474 1.00 10.50 101 TYR A O 1
ATOM 857 N N . VAL A 1 102 ? -11.879 80.691 16.245 1.00 11.41 102 VAL A N 1
ATOM 858 C CA . VAL A 1 102 ? -11.916 82.036 16.826 1.00 12.07 102 VAL A CA 1
ATOM 859 C C . VAL A 1 102 ? -12.205 83.125 15.791 1.00 13.34 102 VAL A C 1
ATOM 860 O O . VAL A 1 102 ? -11.883 82.990 14.618 1.00 12.92 102 VAL A O 1
ATOM 864 N N . ASN A 1 103 ? -12.834 84.208 16.226 1.00 12.83 103 ASN A N 1
ATOM 865 C CA . ASN A 1 103 ? -13.248 85.245 15.268 1.00 13.11 103 ASN A CA 1
ATOM 866 C C . ASN A 1 103 ? -12.089 86.193 14.902 1.00 14.18 103 ASN A C 1
ATOM 867 O O . ASN A 1 103 ? -12.030 87.327 15.425 1.00 16.17 103 ASN A O 1
ATOM 872 N N . PHE A 1 104 ? -11.137 85.717 14.080 1.00 13.47 104 PHE A N 1
ATOM 873 C CA . PHE A 1 104 ? -10.090 86.606 13.475 1.00 14.19 104 PHE A CA 1
ATOM 874 C C . PHE A 1 104 ? -10.310 86.656 11.986 1.00 14.59 104 PHE A C 1
ATOM 875 O O . PHE A 1 104 ? -10.375 85.579 11.346 1.00 17.52 104 PHE A O 1
ATOM 883 N N . THR A 1 105 ? -10.392 87.867 11.423 1.00 13.50 105 THR A N 1
ATOM 884 C CA . THR A 1 105 ? -10.367 88.060 9.962 1.00 12.57 105 THR A CA 1
ATOM 885 C C . THR A 1 105 ? -8.951 88.226 9.460 1.00 12.38 105 THR A C 1
ATOM 886 O O . THR A 1 105 ? -8.027 88.443 10.282 1.00 10.85 105 THR A O 1
ATOM 890 N N . PRO A 1 106 ? -8.728 88.144 8.121 1.00 12.26 106 PRO A N 1
ATOM 891 C CA . PRO A 1 106 ? -7.362 88.440 7.638 1.00 12.65 106 PRO A CA 1
ATOM 892 C C . PRO A 1 106 ? -6.828 89.785 8.134 1.00 11.85 106 PRO A C 1
ATOM 893 O O . PRO A 1 106 ? -5.678 89.830 8.552 1.00 12.11 106 PRO A O 1
ATOM 897 N N . LYS A 1 107 ? -7.650 90.840 8.124 1.00 12.64 107 LYS A N 1
ATOM 898 C CA . LYS A 1 107 ? -7.117 92.166 8.564 1.00 13.00 107 LYS A CA 1
ATOM 899 C C . LYS A 1 107 ? -6.598 92.099 9.991 1.00 11.52 107 LYS A C 1
ATOM 900 O O . LYS A 1 107 ? -5.587 92.729 10.313 1.00 11.96 107 LYS A O 1
ATOM 906 N N . GLU A 1 108 ? -7.293 91.346 10.855 1.00 11.47 108 GLU A N 1
ATOM 907 C CA . GLU A 1 108 ? -6.871 91.173 12.255 1.00 11.94 108 GLU A CA 1
ATOM 908 C C . GLU A 1 108 ? -5.634 90.301 12.472 1.00 10.71 108 GLU A C 1
ATOM 909 O O . GLU A 1 108 ? -5.132 90.189 13.604 1.00 12.52 108 GLU A O 1
ATOM 915 N N . LEU A 1 109 ? -5.176 89.636 11.397 1.00 10.07 109 LEU A N 1
ATOM 916 C CA . LEU A 1 109 ? -3.895 88.933 11.376 1.00 9.61 109 LEU A CA 1
ATOM 917 C C . LEU A 1 109 ? -2.876 89.771 10.617 1.00 9.98 109 LEU A C 1
ATOM 918 O O . LEU A 1 109 ? -1.864 89.264 10.201 1.00 10.10 109 LEU A O 1
ATOM 923 N N . GLY A 1 110 ? -3.179 91.058 10.412 1.00 9.11 110 GLY A N 1
ATOM 924 C CA . GLY A 1 110 ? -2.272 91.923 9.646 1.00 10.96 110 GLY A CA 1
ATOM 925 C C . GLY A 1 110 ? -2.104 91.606 8.164 1.00 11.07 110 GLY A C 1
ATOM 926 O O . GLY A 1 110 ? -1.077 91.952 7.566 1.00 11.14 110 GLY A O 1
ATOM 927 N N . ILE A 1 111 ? -3.117 90.974 7.570 1.00 9.96 111 ILE A N 1
ATOM 928 C CA . ILE A 1 111 ? -3.069 90.571 6.160 1.00 10.15 111 ILE A CA 1
ATOM 929 C C . ILE A 1 111 ? -3.943 91.485 5.363 1.00 11.15 111 ILE A C 1
ATOM 930 O O . ILE A 1 111 ? -5.186 91.518 5.522 1.00 11.81 111 ILE A O 1
ATOM 935 N N . ASN A 1 112 ? -3.274 92.288 4.528 1.00 12.27 112 ASN A N 1
ATOM 936 C CA . ASN A 1 112 ? -3.992 93.249 3.718 1.00 13.04 112 ASN A CA 1
ATOM 937 C C . ASN A 1 112 ? -3.977 92.881 2.246 1.00 14.44 112 ASN A C 1
ATOM 938 O O . ASN A 1 112 ? -4.479 93.647 1.441 1.00 16.41 112 ASN A O 1
ATOM 943 N N . PHE A 1 113 ? -3.450 91.707 1.917 1.00 14.67 113 PHE A N 1
ATOM 944 C CA . PHE A 1 113 ? -3.385 91.240 0.517 1.00 14.49 113 PHE A CA 1
ATOM 945 C C . PHE A 1 113 ? -4.431 90.165 0.339 1.00 14.52 113 PHE A C 1
ATOM 946 O O . PHE A 1 113 ? -4.943 89.618 1.318 1.00 14.01 113 PHE A O 1
ATOM 954 N N . SER A 1 114 ? -4.731 89.830 -0.912 1.00 14.97 114 SER A N 1
ATOM 955 C CA . SER A 1 114 ? -5.845 88.923 -1.185 1.00 14.06 114 SER A CA 1
ATOM 956 C C . SER A 1 114 ? -5.385 87.474 -1.069 1.00 14.59 114 SER A C 1
ATOM 957 O O . SER A 1 114 ? -4.190 87.148 -1.233 1.00 13.91 114 SER A O 1
ATOM 960 N N . ILE A 1 115 ? -6.354 86.620 -0.737 1.00 12.90 115 ILE A N 1
ATOM 961 C CA . ILE A 1 115 ? -6.045 85.240 -0.438 1.00 12.90 115 ILE A CA 1
ATOM 962 C C . ILE A 1 115 ? -6.530 84.289 -1.547 1.00 11.67 115 ILE A C 1
ATOM 963 O O . ILE A 1 115 ? -5.765 83.418 -2.000 1.00 11.30 115 ILE A O 1
ATOM 968 N N . ARG A 1 116 ? -7.764 84.473 -1.991 1.00 11.44 116 ARG A N 1
ATOM 969 C CA . ARG A 1 116 ? -8.299 83.648 -3.096 1.00 12.11 116 ARG A CA 1
ATOM 970 C C . ARG A 1 116 ? -7.964 84.367 -4.399 1.00 13.15 116 ARG A C 1
ATOM 971 O O . ARG A 1 116 ? -8.769 85.165 -4.875 1.00 12.89 116 ARG A O 1
ATOM 979 N N . ASP A 1 117 ? -6.822 84.034 -4.981 1.00 14.10 117 ASP A N 1
ATOM 980 C CA . ASP A 1 117 ? -6.282 84.830 -6.132 1.00 14.70 117 ASP A CA 1
ATOM 981 C C . ASP A 1 117 ? -6.533 84.215 -7.490 1.00 16.95 117 ASP A C 1
ATOM 982 O O . ASP A 1 117 ? -6.225 84.842 -8.533 1.00 16.35 117 ASP A O 1
ATOM 987 N N . VAL A 1 118 ? -7.048 82.998 -7.533 1.00 17.79 118 VAL A N 1
ATOM 988 C CA . VAL A 1 118 ? -7.020 82.299 -8.813 1.00 18.99 118 VAL A CA 1
ATOM 989 C C . VAL A 1 118 ? -8.357 81.599 -9.072 1.00 20.08 118 VAL A C 1
ATOM 990 O O . VAL A 1 118 ? -9.138 81.422 -8.155 1.00 19.07 118 VAL A O 1
ATOM 994 N N . GLU A 1 119 ? -8.637 81.314 -10.341 1.00 20.88 119 GLU A N 1
ATOM 995 C CA . GLU A 1 119 ? -9.915 80.706 -10.759 1.00 22.38 119 GLU A CA 1
ATOM 996 C C . GLU A 1 119 ? -11.087 81.539 -10.275 1.00 21.03 119 GLU A C 1
ATOM 997 O O . GLU A 1 119 ? -11.835 81.134 -9.388 1.00 21.29 119 GLU A O 1
ATOM 1003 N N . LEU A 1 120 ? -11.230 82.745 -10.848 1.00 20.15 120 LEU A N 1
ATOM 1004 C CA . LEU A 1 120 ? -12.305 83.649 -10.502 1.00 19.61 120 LEU A CA 1
ATOM 1005 C C . LEU A 1 120 ? -12.424 83.856 -9.008 1.00 19.19 120 LEU A C 1
ATOM 1006 O O . LEU A 1 120 ? -13.527 83.908 -8.436 1.00 17.78 120 LEU A O 1
ATOM 1011 N N . ASP A 1 121 ? -11.247 84.026 -8.390 1.00 19.85 121 ASP A N 1
ATOM 1012 C CA . ASP A 1 121 ? -11.128 84.397 -7.006 1.00 19.53 121 ASP A CA 1
ATOM 1013 C C . ASP A 1 121 ? -11.842 83.398 -6.066 1.00 19.38 121 ASP A C 1
ATOM 1014 O O . ASP A 1 121 ? -12.455 83.729 -5.067 1.00 18.48 121 ASP A O 1
ATOM 1019 N N . ARG A 1 122 ? -11.684 82.132 -6.428 1.00 19.05 122 ARG A N 1
ATOM 1020 C CA . ARG A 1 122 ? -12.229 81.020 -5.650 1.00 18.76 122 ARG A CA 1
ATOM 1021 C C . ARG A 1 122 ? -11.120 80.173 -5.049 1.00 18.64 122 ARG A C 1
ATOM 1022 O O . ARG A 1 122 ? -11.288 79.604 -3.950 1.00 19.39 122 ARG A O 1
ATOM 1030 N N . ASP A 1 123 ? -9.983 80.092 -5.723 1.00 16.06 123 ASP A N 1
ATOM 1031 C CA . ASP A 1 123 ? -8.954 79.188 -5.256 1.00 16.90 123 ASP A CA 1
ATOM 1032 C C . ASP A 1 123 ? -7.756 79.910 -4.716 1.00 16.90 123 ASP A C 1
ATOM 1033 O O . ASP A 1 123 ? -7.538 81.090 -4.992 1.00 16.49 123 ASP A O 1
ATOM 1038 N N . ILE A 1 124 ? -6.933 79.176 -3.981 1.00 15.24 124 ILE A N 1
ATOM 1039 C CA . ILE A 1 124 ? -5.794 79.766 -3.297 1.00 14.91 124 ILE A CA 1
ATOM 1040 C C . ILE A 1 124 ? -4.528 79.112 -3.804 1.00 16.21 124 ILE A C 1
ATOM 1041 O O . ILE A 1 124 ? -4.433 77.878 -3.838 1.00 15.86 124 ILE A O 1
ATOM 1046 N N . SER A 1 125 ? -3.567 79.929 -4.240 1.00 14.28 125 SER A N 1
ATOM 1047 C CA . SER A 1 125 ? -2.315 79.443 -4.773 1.00 16.57 125 SER A CA 1
ATOM 1048 C C . SER A 1 125 ? -1.417 79.000 -3.608 1.00 16.62 125 SER A C 1
ATOM 1049 O O . SER A 1 125 ? -1.448 79.578 -2.523 1.00 15.32 125 SER A O 1
ATOM 1052 N N . ASP A 1 126 ? -0.593 77.991 -3.839 1.00 16.89 126 ASP A N 1
ATOM 1053 C CA . ASP A 1 126 ? 0.438 77.605 -2.858 1.00 16.27 126 ASP A CA 1
ATOM 1054 C C . ASP A 1 126 ? 1.393 78.750 -2.576 1.00 16.38 126 ASP A C 1
ATOM 1055 O O . ASP A 1 126 ? 1.904 78.882 -1.480 1.00 15.84 126 ASP A O 1
ATOM 1060 N N . GLU A 1 127 ? 1.677 79.555 -3.585 1.00 14.92 127 GLU A N 1
ATOM 1061 C CA . GLU A 1 127 ? 2.460 80.756 -3.368 1.00 15.74 127 GLU A CA 1
ATOM 1062 C C . GLU A 1 127 ? 1.902 81.684 -2.273 1.00 14.44 127 GLU A C 1
ATOM 1063 O O . GLU A 1 127 ? 2.675 82.239 -1.426 1.00 12.12 127 GLU A O 1
ATOM 1069 N N . THR A 1 128 ? 0.588 81.882 -2.310 1.00 13.67 128 THR A N 1
ATOM 1070 C CA . THR A 1 128 ? -0.098 82.746 -1.358 1.00 14.35 128 THR A CA 1
ATOM 1071 C C . THR A 1 128 ? -0.124 82.065 0.015 1.00 14.05 128 THR A C 1
ATOM 1072 O O . THR A 1 128 ? 0.088 82.714 1.048 1.00 14.25 128 THR A O 1
ATOM 1076 N N . LEU A 1 129 ? -0.377 80.766 0.028 1.00 13.03 129 LEU A N 1
ATOM 1077 C CA . LEU A 1 129 ? -0.290 80.042 1.296 1.00 12.91 129 LEU A CA 1
ATOM 1078 C C . LEU A 1 129 ? 1.088 80.249 1.925 1.00 13.57 129 LEU A C 1
ATOM 1079 O O . LEU A 1 129 ? 1.201 80.507 3.125 1.00 14.17 129 LEU A O 1
ATOM 1084 N N . ASP A 1 130 ? 2.154 80.076 1.135 1.00 13.19 130 ASP A N 1
ATOM 1085 C CA . ASP A 1 130 ? 3.492 80.273 1.640 1.00 13.90 130 ASP A CA 1
ATOM 1086 C C . ASP A 1 130 ? 3.762 81.698 2.160 1.00 13.67 130 ASP A C 1
ATOM 1087 O O . ASP A 1 130 ? 4.440 81.898 3.191 1.00 12.28 130 ASP A O 1
ATOM 1092 N N . LYS A 1 131 ? 3.246 82.691 1.440 1.00 12.83 131 LYS A N 1
ATOM 1093 C CA . LYS A 1 131 ? 3.366 84.088 1.862 1.00 13.33 131 LYS A CA 1
ATOM 1094 C C . LYS A 1 131 ? 2.681 84.308 3.214 1.00 12.33 131 LYS A C 1
ATOM 1095 O O . LYS A 1 131 ? 3.256 84.957 4.114 1.00 11.70 131 LYS A O 1
ATOM 1101 N N . VAL A 1 132 ? 1.474 83.753 3.377 1.00 11.55 132 VAL A N 1
ATOM 1102 C CA . VAL A 1 132 ? 0.742 83.830 4.666 1.00 11.64 132 VAL A CA 1
ATOM 1103 C C . VAL A 1 132 ? 1.553 83.136 5.763 1.00 12.48 132 VAL A C 1
ATOM 1104 O O . VAL A 1 132 ? 1.742 83.729 6.830 1.00 13.63 132 VAL A O 1
ATOM 1108 N N . ARG A 1 133 ? 2.051 81.910 5.499 1.00 11.86 133 ARG A N 1
ATOM 1109 C CA . ARG A 1 133 ? 2.887 81.193 6.485 1.00 12.80 133 ARG A CA 1
ATOM 1110 C C . ARG A 1 133 ? 4.093 82.032 6.918 1.00 13.41 133 ARG A C 1
ATOM 1111 O O . ARG A 1 133 ? 4.371 82.173 8.112 1.00 14.42 133 ARG A O 1
ATOM 1119 N N . GLN A 1 134 ? 4.800 82.619 5.963 1.00 13.57 134 GLN A N 1
ATOM 1120 C CA A GLN A 1 134 ? 5.991 83.379 6.329 0.50 14.89 134 GLN A CA 1
ATOM 1121 C CA B GLN A 1 134 ? 6.002 83.400 6.309 0.50 15.55 134 GLN A CA 1
ATOM 1122 C C . GLN A 1 134 ? 5.634 84.614 7.171 1.00 14.04 134 GLN A C 1
ATOM 1123 O O . GLN A 1 134 ? 6.349 84.976 8.120 1.00 14.05 134 GLN A O 1
ATOM 1134 N N . GLN A 1 135 ? 4.496 85.240 6.887 1.00 13.50 135 GLN A N 1
ATOM 1135 C CA . GLN A 1 135 ? 4.170 86.457 7.645 1.00 13.19 135 GLN A CA 1
ATOM 1136 C C . GLN A 1 135 ? 3.577 86.159 9.033 1.00 13.62 135 GLN A C 1
ATOM 1137 O O . GLN A 1 135 ? 3.895 86.860 10.024 1.00 12.77 135 GLN A O 1
ATOM 1143 N N . ILE A 1 136 ? 2.710 85.138 9.130 1.00 10.45 136 ILE A N 1
ATOM 1144 C CA . ILE A 1 136 ? 1.951 85.008 10.366 1.00 11.11 136 ILE A CA 1
ATOM 1145 C C . ILE A 1 136 ? 2.419 83.935 11.377 1.00 10.58 136 ILE A C 1
ATOM 1146 O O . ILE A 1 136 ? 2.036 83.994 12.549 1.00 11.54 136 ILE A O 1
ATOM 1151 N N . ILE A 1 137 ? 3.163 82.931 10.949 1.00 9.64 137 ILE A N 1
ATOM 1152 C CA . ILE A 1 137 ? 3.466 81.797 11.875 1.00 9.32 137 ILE A CA 1
ATOM 1153 C C . ILE A 1 137 ? 4.380 82.315 12.968 1.00 8.64 137 ILE A C 1
ATOM 1154 O O . ILE A 1 137 ? 5.335 83.035 12.695 1.00 9.88 137 ILE A O 1
ATOM 1159 N N . ASN A 1 138 ? 4.031 81.995 14.209 1.00 9.96 138 ASN A N 1
ATOM 1160 C CA . ASN A 1 138 ? 4.728 82.455 15.395 1.00 11.45 138 ASN A CA 1
ATOM 1161 C C . ASN A 1 138 ? 4.680 83.989 15.637 1.00 11.44 138 ASN A C 1
ATOM 1162 O O . ASN A 1 138 ? 5.455 84.532 16.437 1.00 13.35 138 ASN A O 1
ATOM 1167 N N . GLN A 1 139 ? 3.816 84.692 14.910 1.00 9.77 139 GLN A N 1
ATOM 1168 C CA . GLN A 1 139 ? 3.503 86.065 15.268 1.00 8.90 139 GLN A CA 1
ATOM 1169 C C . GLN A 1 139 ? 2.347 86.028 16.251 1.00 10.92 139 GLN A C 1
ATOM 1170 O O . GLN A 1 139 ? 1.630 85.020 16.333 1.00 12.66 139 GLN A O 1
ATOM 1176 N N . GLU A 1 140 ? 2.163 87.086 17.038 1.00 11.01 140 GLU A N 1
ATOM 1177 C CA . GLU A 1 140 ? 1.121 87.042 18.083 1.00 10.45 140 GLU A CA 1
ATOM 1178 C C . GLU A 1 140 ? 0.147 88.182 17.899 1.00 11.68 140 GLU A C 1
ATOM 1179 O O . GLU A 1 140 ? 0.547 89.376 17.862 1.00 10.60 140 GLU A O 1
ATOM 1185 N N . TYR A 1 141 ? -1.127 87.835 17.755 1.00 9.53 141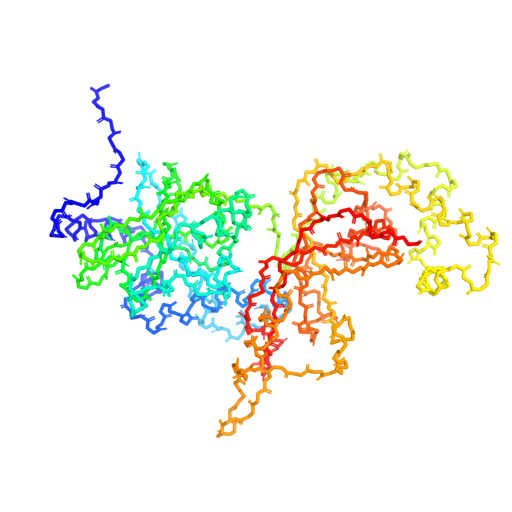 TYR A N 1
ATOM 1186 C CA . TYR A 1 141 ? -2.167 88.817 17.377 1.00 8.79 141 TYR A CA 1
ATOM 1187 C C . TYR A 1 141 ? -3.222 88.914 18.454 1.00 9.18 141 TYR A C 1
ATOM 1188 O O . TYR A 1 141 ? -3.981 87.971 18.684 1.00 8.61 141 TYR A O 1
ATOM 1197 N N . THR A 1 142 ? -3.305 90.063 19.126 1.00 8.69 142 THR A N 1
ATOM 1198 C CA . THR A 1 142 ? -4.217 90.179 20.246 1.00 8.09 142 THR A CA 1
ATOM 1199 C C . THR A 1 142 ? -5.637 90.547 19.825 1.00 8.96 142 THR A C 1
ATOM 1200 O O . THR A 1 142 ? -5.864 91.481 19.009 1.00 9.21 142 THR A O 1
ATOM 1204 N N . LYS A 1 143 ? -6.621 89.850 20.417 1.00 9.04 143 LYS A N 1
ATOM 1205 C CA . LYS A 1 143 ? -8.009 90.216 20.298 1.00 10.43 143 LYS A CA 1
ATOM 1206 C C . LYS A 1 143 ? -8.349 91.104 21.500 1.00 10.97 143 LYS A C 1
ATOM 1207 O O . LYS A 1 143 ? -8.478 90.641 22.616 1.00 8.99 143 LYS A O 1
ATOM 1213 N N . PHE A 1 144 ? -8.419 92.416 21.265 1.00 9.97 144 PHE A N 1
ATOM 1214 C CA . PHE A 1 144 ? -8.654 93.335 22.380 1.00 9.60 144 PHE A CA 1
ATOM 1215 C C . PHE A 1 144 ? -10.017 93.177 23.027 1.00 9.98 144 PHE A C 1
ATOM 1216 O O . PHE A 1 144 ? -10.130 93.323 24.257 1.00 11.41 144 PHE A O 1
ATOM 1224 N N . SER A 1 145 ? -11.026 92.813 22.243 1.00 9.56 145 SER A N 1
ATOM 1225 C CA . SER A 1 145 ? -12.389 92.669 22.747 1.00 10.93 145 SER A CA 1
ATOM 1226 C C . SER A 1 145 ? -12.523 91.250 23.299 1.00 11.13 145 SER A C 1
ATOM 1227 O O . SER A 1 145 ? -11.555 90.504 23.311 1.00 11.23 145 SER A O 1
ATOM 1230 N N . PHE A 1 146 ? -13.717 90.922 23.786 1.00 12.60 146 PHE A N 1
ATOM 1231 C CA . PHE A 1 146 ? -14.044 89.519 24.073 1.00 12.53 146 PHE A CA 1
ATOM 1232 C C . PHE A 1 146 ? -13.803 88.740 22.788 1.00 13.67 146 PHE A C 1
ATOM 1233 O O . PHE A 1 146 ? -14.002 89.284 21.680 1.00 13.90 146 PHE A O 1
ATOM 1241 N N . ILE A 1 147 ? -13.418 87.485 22.936 1.00 13.52 147 ILE A N 1
ATOM 1242 C CA . ILE A 1 147 ? -13.167 86.615 21.798 1.00 14.62 147 ILE A CA 1
ATOM 1243 C C . ILE A 1 147 ? -14.284 85.568 21.758 1.00 14.46 147 ILE A C 1
ATOM 1244 O O . ILE A 1 147 ? -14.814 85.163 22.819 1.00 14.20 147 ILE A O 1
ATOM 1249 N N . SER A 1 148 ? -14.732 85.216 20.551 1.00 14.17 148 SER A N 1
ATOM 1250 C CA . SER A 1 148 ? -15.824 84.246 20.393 1.00 15.46 148 SER A CA 1
ATOM 1251 C C . SER A 1 148 ? -15.229 82.979 19.826 1.00 15.32 148 SER A C 1
ATOM 1252 O O . SER A 1 148 ? -14.346 83.053 18.981 1.00 15.27 148 SER A O 1
ATOM 1255 N N . LEU A 1 149 ? -15.679 81.817 20.291 1.00 13.57 149 LEU A N 1
ATOM 1256 C CA . LEU A 1 149 ? -15.194 80.545 19.751 1.00 13.15 149 LEU A CA 1
ATOM 1257 C C . LEU A 1 149 ? -16.383 79.822 19.125 1.00 13.09 149 LEU A C 1
ATOM 1258 O O . LEU A 1 149 ? -17.236 79.297 19.879 1.00 13.07 149 LEU A O 1
ATOM 1263 N N . GLY A 1 150 ? -16.491 79.849 17.797 1.00 13.05 150 GLY A N 1
ATOM 1264 C CA . GLY A 1 150 ? -17.619 79.181 17.088 1.00 11.29 150 GLY A CA 1
ATOM 1265 C C . GLY A 1 150 ? -17.434 77.672 17.193 1.00 11.56 150 GLY A C 1
ATOM 1266 O O . GLY A 1 150 ? -16.331 77.175 17.042 1.00 10.98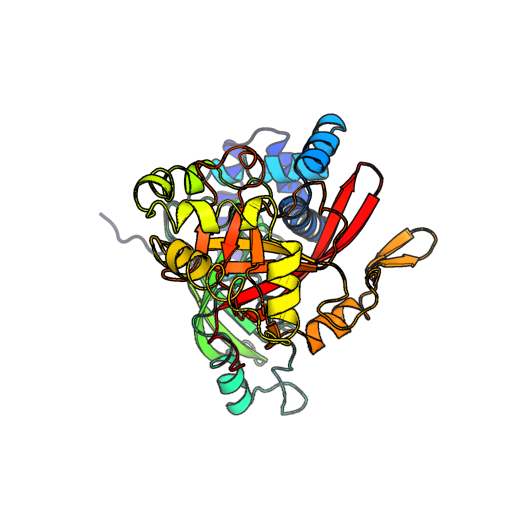 150 GLY A O 1
ATOM 1267 N N . LEU A 1 151 ? -18.518 76.948 17.492 1.00 11.34 151 LEU A N 1
ATOM 1268 C CA . LEU A 1 151 ? -18.360 75.545 17.841 1.00 11.44 151 LEU A CA 1
ATOM 1269 C C . LEU A 1 151 ? -18.531 74.586 16.689 1.00 10.88 151 LEU A C 1
ATOM 1270 O O . LEU A 1 151 ? -18.168 73.412 16.820 1.00 11.71 151 LEU A O 1
ATOM 1275 N N . ASN A 1 152 ? -19.054 75.058 15.560 1.00 11.36 152 ASN A N 1
ATOM 1276 C CA . ASN A 1 152 ? -19.137 74.166 14.406 1.00 12.45 152 ASN A CA 1
ATOM 1277 C C . ASN A 1 152 ? -19.028 74.936 13.094 1.00 12.79 152 ASN A C 1
ATOM 1278 O O . ASN A 1 152 ? -18.848 76.181 13.120 1.00 11.99 152 ASN A O 1
ATOM 1283 N N . ASP A 1 153 ? -19.131 74.225 11.963 1.00 13.51 153 ASP A N 1
ATOM 1284 C CA . ASP A 1 153 ? -18.803 74.933 10.689 1.00 15.48 153 ASP A CA 1
ATOM 1285 C C . ASP A 1 153 ? -19.861 75.965 10.299 1.00 17.08 153 ASP A C 1
ATOM 1286 O O . ASP A 1 153 ? -19.632 76.745 9.359 1.00 16.62 153 ASP A O 1
ATOM 1291 N N . ASN A 1 154 ? -21.016 75.983 10.981 1.00 17.40 154 ASN A N 1
ATOM 1292 C CA . ASN A 1 154 ? -21.993 77.048 10.749 1.00 18.05 154 ASN A CA 1
ATOM 1293 C C . ASN A 1 154 ? -21.429 78.414 11.110 1.00 18.58 154 ASN A C 1
ATOM 1294 O O . ASN A 1 154 ? -21.948 79.450 10.656 1.00 20.16 154 ASN A O 1
ATOM 1299 N N . SER A 1 155 ? -20.356 78.415 11.911 1.00 16.84 155 SER A N 1
ATOM 1300 C CA . SER A 1 155 ? -19.710 79.637 12.319 1.00 17.72 155 SER A CA 1
ATOM 1301 C C . SER A 1 155 ? -18.807 80.208 11.248 1.00 17.67 155 SER A C 1
ATOM 1302 O O . SER A 1 155 ? -18.467 81.370 11.341 1.00 19.31 155 SER A O 1
ATOM 1305 N N . ILE A 1 156 ? -18.444 79.412 10.238 1.00 17.65 156 ILE A N 1
ATOM 1306 C CA . ILE A 1 156 ? -17.548 79.889 9.183 1.00 16.70 156 ILE A CA 1
ATOM 1307 C C . ILE A 1 156 ? -18.293 80.819 8.230 1.00 18.72 156 ILE A C 1
ATOM 1308 O O . ILE A 1 156 ? -19.314 80.418 7.666 1.00 18.13 156 ILE A O 1
ATOM 1313 N N . ASN A 1 157 ? -17.819 82.064 8.099 1.00 18.99 157 ASN A N 1
ATOM 1314 C CA . ASN A 1 157 ? -18.313 83.001 7.091 1.00 18.69 157 ASN A CA 1
ATOM 1315 C C . ASN A 1 157 ? -17.622 82.665 5.772 1.00 18.81 157 ASN A C 1
ATOM 1316 O O . ASN A 1 157 ? -16.410 82.840 5.653 1.00 16.75 157 ASN A O 1
ATOM 1321 N N . GLU A 1 158 ? -18.378 82.176 4.779 1.00 18.43 158 GLU A N 1
ATOM 1322 C CA A GLU A 1 158 ? -17.792 81.700 3.522 0.50 19.87 158 GLU A CA 1
ATOM 1323 C CA B GLU A 1 158 ? -17.755 81.688 3.551 0.50 19.39 158 GLU A CA 1
ATOM 1324 C C . GLU A 1 158 ? -17.044 82.820 2.794 1.00 19.34 158 GLU A C 1
ATOM 1325 O O . GLU A 1 158 ? -16.130 82.559 2.000 1.00 19.09 158 GLU A O 1
ATOM 1336 N N . SER A 1 159 ? -17.416 84.065 3.089 1.00 17.98 159 SER A N 1
ATOM 1337 C CA . SER A 1 159 ? -16.763 85.178 2.407 1.00 20.05 159 SER A CA 1
ATOM 1338 C C . SER A 1 159 ? -15.370 85.508 2.977 1.00 19.95 159 SER A C 1
ATOM 1339 O O . SER A 1 159 ? -14.653 86.324 2.378 1.00 21.32 159 SER A O 1
ATOM 1342 N N . VAL A 1 160 ? -15.016 84.930 4.140 1.00 17.50 160 VAL A N 1
ATOM 1343 C CA . VAL A 1 160 ? -13.752 85.242 4.843 1.00 15.95 160 VAL A CA 1
ATOM 1344 C C . VAL A 1 160 ? -12.836 84.045 4.543 1.00 14.93 160 VAL A C 1
ATOM 1345 O O . VAL A 1 160 ? -13.191 82.923 4.878 1.00 15.08 160 VAL A O 1
ATOM 1349 N N . PRO A 1 161 ? -11.724 84.263 3.812 1.00 12.91 161 PRO A N 1
ATOM 1350 C CA . PRO A 1 161 ? -10.937 83.169 3.249 1.00 12.46 161 PRO A CA 1
ATOM 1351 C C . PRO A 1 161 ? -9.933 82.514 4.208 1.00 11.32 161 PRO A C 1
ATOM 1352 O O . PRO A 1 161 ? -9.166 81.685 3.775 1.00 13.59 161 PRO A O 1
ATOM 1356 N N . VAL A 1 162 ? -9.942 82.921 5.476 1.00 11.85 162 VAL A N 1
ATOM 1357 C CA . VAL A 1 162 ? -9.145 82.215 6.510 1.00 11.74 162 VAL A CA 1
ATOM 1358 C C . VAL A 1 162 ? -10.047 81.717 7.620 1.00 11.81 162 VAL A C 1
ATOM 1359 O O . VAL A 1 162 ? -11.103 82.326 7.929 1.00 13.35 162 VAL A O 1
ATOM 1363 N N . ILE A 1 163 ? -9.624 80.622 8.242 1.00 13.15 163 ILE A N 1
ATOM 1364 C CA . ILE A 1 163 ? -10.355 80.016 9.382 1.00 11.92 163 ILE A CA 1
ATOM 1365 C C . ILE A 1 163 ? -9.269 79.815 10.425 1.00 12.75 163 ILE A C 1
ATOM 1366 O O . ILE A 1 163 ? -8.235 79.277 10.113 1.00 13.26 163 ILE A O 1
ATOM 1371 N N . VAL A 1 164 ? -9.492 80.275 11.665 1.00 11.43 164 VAL A N 1
ATOM 1372 C CA . VAL A 1 164 ? -8.546 80.071 12.710 1.00 10.59 164 VAL A CA 1
ATOM 1373 C C . VAL A 1 164 ? -9.111 79.144 13.758 1.00 10.94 164 VAL A C 1
ATOM 1374 O O . VAL A 1 164 ? -10.083 79.493 14.402 1.00 11.18 164 VAL A O 1
ATOM 1378 N N . LYS A 1 165 ? -8.510 77.968 13.884 1.00 10.68 165 LYS A N 1
ATOM 1379 C CA . LYS A 1 165 ? -8.998 76.899 14.811 1.00 11.80 165 LYS A CA 1
ATOM 1380 C C . LYS A 1 165 ? -8.039 76.856 16.008 1.00 11.93 165 LYS A C 1
ATOM 1381 O O . LYS A 1 165 ? -6.820 76.989 15.827 1.00 12.77 165 LYS A O 1
ATOM 1387 N N . THR A 1 166 ? -8.583 76.754 17.210 1.00 11.91 166 THR A N 1
ATOM 1388 C CA . THR A 1 166 ? -7.773 76.733 18.401 1.00 12.66 166 THR A CA 1
ATOM 1389 C C . THR A 1 166 ? -8.413 75.816 19.439 1.00 13.24 166 THR A C 1
ATOM 1390 O O . THR A 1 166 ? -9.507 75.327 19.250 1.00 13.83 166 THR A O 1
ATOM 1394 N N . ARG A 1 167 ? -7.701 75.589 20.521 1.00 12.59 167 ARG A N 1
ATOM 1395 C CA . ARG A 1 167 ? -8.192 74.825 21.685 1.00 13.31 167 ARG A CA 1
ATOM 1396 C C . ARG A 1 167 ? -8.123 75.733 22.912 1.00 13.12 167 ARG A C 1
ATOM 1397 O O . ARG A 1 167 ? -7.047 76.262 23.245 1.00 15.41 167 ARG A O 1
ATOM 1405 N N . VAL A 1 168 ? -9.244 75.912 23.603 1.00 13.18 168 VAL A N 1
ATOM 1406 C CA . VAL A 1 168 ? -9.269 76.681 24.818 1.00 12.39 168 VAL A CA 1
ATOM 1407 C C . VAL A 1 168 ? -9.080 75.704 25.987 1.00 14.45 168 VAL A C 1
ATOM 1408 O O . VAL A 1 168 ? -9.827 74.722 26.093 1.00 12.88 168 VAL A O 1
ATOM 1412 N N . PRO A 1 169 ? -8.095 75.985 26.863 1.00 14.94 169 PRO A N 1
ATOM 1413 C CA . PRO A 1 169 ? -7.842 75.111 28.023 1.00 16.58 169 PRO A CA 1
ATOM 1414 C C . PRO A 1 169 ? -8.942 75.025 29.059 1.00 17.17 169 PRO A C 1
ATOM 1415 O O . PRO A 1 169 ? -9.618 76.013 29.346 1.00 18.00 169 PRO A O 1
ATOM 1419 N N . THR A 1 170 ? -9.086 73.844 29.689 1.00 18.02 170 THR A N 1
ATOM 1420 C CA . THR A 1 170 ? -9.985 73.692 30.823 1.00 19.78 170 THR A CA 1
ATOM 1421 C C . THR A 1 170 ? -9.572 74.727 31.867 1.00 19.70 170 THR A C 1
ATOM 1422 O O . THR A 1 170 ? -8.400 75.132 31.911 1.00 20.26 170 THR A O 1
ATOM 1426 N N . THR A 1 171 ? -10.572 75.135 32.650 1.00 20.12 171 THR A N 1
ATOM 1427 C CA . THR A 1 171 ? -10.549 76.137 33.726 1.00 20.75 171 THR A CA 1
ATOM 1428 C C . THR A 1 171 ? -10.707 77.577 33.219 1.00 20.76 171 THR A C 1
ATOM 1429 O O . THR A 1 171 ? -10.941 78.477 34.032 1.00 20.43 171 THR A O 1
ATOM 1433 N N . PHE A 1 172 ? -10.565 77.813 31.907 1.00 18.91 172 PHE A N 1
ATOM 1434 C CA . PHE A 1 172 ? -10.743 79.193 31.406 1.00 17.89 172 PHE A CA 1
ATOM 1435 C C . PHE A 1 172 ? -12.178 79.666 31.557 1.00 17.07 172 PHE A C 1
ATOM 1436 O O . PHE A 1 172 ? -13.099 78.894 31.439 1.00 15.43 172 PHE A O 1
ATOM 1444 N N . ASP A 1 173 ? -12.373 80.963 31.846 1.00 14.94 173 ASP A N 1
ATOM 1445 C CA . ASP A 1 173 ? -13.703 81.538 32.014 1.00 14.21 173 ASP A CA 1
ATOM 1446 C C . ASP A 1 173 ? -14.392 81.524 30.685 1.00 13.81 173 ASP A C 1
ATOM 1447 O O . ASP A 1 173 ? -13.747 81.690 29.629 1.00 14.41 173 ASP A O 1
ATOM 1452 N N . TYR A 1 174 ? -15.707 81.344 30.709 1.00 13.82 174 TYR A N 1
ATOM 1453 C CA . TYR A 1 174 ? -16.494 81.316 29.486 1.00 13.55 174 TYR A CA 1
ATOM 1454 C C . TYR A 1 174 ? -17.953 81.555 29.698 1.00 13.54 174 TYR A C 1
ATOM 1455 O O . TYR A 1 174 ? -18.495 81.275 30.775 1.00 15.34 174 TYR A O 1
ATOM 1464 N N . GLY A 1 175 ? -18.581 82.039 28.633 1.00 13.53 175 GLY A N 1
ATOM 1465 C CA . GLY A 1 175 ? -19.995 82.155 28.504 1.00 13.78 175 GLY A CA 1
ATOM 1466 C C . GLY A 1 175 ? -20.373 81.428 27.248 1.00 14.94 175 GLY A C 1
ATOM 1467 O O . GLY A 1 175 ? -19.491 80.972 26.492 1.00 14.75 175 GLY A O 1
ATOM 1468 N N . VAL A 1 176 ? -21.672 81.284 27.049 1.00 15.97 176 VAL A N 1
ATOM 1469 C CA . VAL A 1 176 ? -22.198 80.647 25.839 1.00 16.14 176 VAL A CA 1
ATOM 1470 C C . VAL A 1 176 ? -23.209 81.544 25.196 1.00 18.37 176 VAL A C 1
ATOM 1471 O O . VAL A 1 176 ? -24.110 82.091 25.866 1.00 18.88 176 VAL A O 1
ATOM 1475 N N . LEU A 1 177 ? -23.062 81.698 23.877 1.00 18.58 177 LEU A N 1
ATOM 1476 C CA . LEU A 1 177 ? -23.989 82.477 23.110 1.00 19.59 177 LEU A CA 1
ATOM 1477 C C . LEU A 1 177 ? -24.555 81.643 21.977 1.00 21.08 177 LEU A C 1
ATOM 1478 O O . LEU A 1 177 ? -23.861 80.791 21.447 1.00 19.64 177 LEU A O 1
ATOM 1483 N N . ASN A 1 178 ? -25.791 81.901 21.540 1.00 23.21 178 ASN A N 1
ATOM 1484 C CA . ASN A 1 178 ? -26.194 81.254 20.262 1.00 25.54 178 ASN A CA 1
ATOM 1485 C C . ASN A 1 178 ? -27.151 82.092 19.453 1.00 27.35 178 ASN A C 1
ATOM 1486 O O . ASN A 1 178 ? -27.824 82.934 20.008 1.00 27.36 178 ASN A O 1
ATOM 1491 N N . ASP A 1 179 ? -27.211 81.863 18.150 1.00 29.16 179 ASP A N 1
ATOM 1492 C CA . ASP A 1 179 ? -28.326 82.385 17.377 1.00 32.18 179 ASP A CA 1
ATOM 1493 C C . ASP A 1 179 ? -29.107 81.212 16.798 1.00 33.16 179 ASP A C 1
ATOM 1494 O O . ASP A 1 179 ? -29.124 80.109 17.392 1.00 35.26 179 ASP A O 1
ATOM 1499 N N . LYS A 1 180 ? -29.735 81.394 15.645 1.00 34.49 180 LYS A N 1
ATOM 1500 C CA . LYS A 1 180 ? -30.481 80.265 15.112 1.00 35.21 180 LYS A CA 1
ATOM 1501 C C . LYS A 1 180 ? -29.543 79.135 14.707 1.00 33.53 180 LYS A C 1
ATOM 1502 O O . LYS A 1 180 ? -29.825 77.995 15.037 1.00 33.89 180 LYS A O 1
ATOM 1508 N N . GLU A 1 181 ? -28.453 79.426 13.996 1.00 30.94 181 GLU A N 1
ATOM 1509 C CA . GLU A 1 181 ? -27.673 78.322 13.433 1.00 29.79 181 GLU A CA 1
ATOM 1510 C C . GLU A 1 181 ? -26.267 78.148 14.025 1.00 27.54 181 GLU A C 1
ATOM 1511 O O . GLU A 1 181 ? -25.583 77.153 13.726 1.00 27.61 181 GLU A O 1
ATOM 1517 N N . THR A 1 182 ? -25.845 79.111 14.836 1.00 24.37 182 THR A N 1
ATOM 1518 C CA . THR A 1 182 ? -24.509 79.046 15.434 1.00 22.32 182 THR A CA 1
ATOM 1519 C C . THR A 1 182 ? -24.540 78.959 16.950 1.00 19.52 182 THR A C 1
ATOM 1520 O O . THR A 1 182 ? -25.420 79.511 17.621 1.00 18.99 182 THR A O 1
ATOM 1524 N N . VAL A 1 183 ? -23.504 78.318 17.479 1.00 16.82 183 VAL A N 1
ATOM 1525 C CA . VAL A 1 183 ? -23.299 78.260 18.910 1.00 15.99 183 VAL A CA 1
ATOM 1526 C C . VAL A 1 183 ? -21.849 78.662 19.168 1.00 15.19 183 VAL A C 1
ATOM 1527 O O . VAL A 1 183 ? -20.957 78.179 18.472 1.00 14.06 183 VAL A O 1
ATOM 1531 N N . SER A 1 184 ? -21.608 79.508 20.169 1.00 15.46 184 SER A N 1
ATOM 1532 C CA . SER A 1 184 ? -20.248 80.002 20.426 1.00 15.83 184 SER A CA 1
ATOM 1533 C C . SER A 1 184 ? -19.961 80.129 21.913 1.00 14.99 184 SER A C 1
ATOM 1534 O O . SER A 1 184 ? -20.866 80.373 22.736 1.00 14.76 184 SER A O 1
ATOM 1537 N N . LEU A 1 185 ? -18.713 79.958 22.266 1.00 12.81 185 LEU A N 1
ATOM 1538 C CA . LEU A 1 185 ? -18.295 80.391 23.619 1.00 13.31 185 LEU A CA 1
ATOM 1539 C C . LEU A 1 185 ? -17.911 81.867 23.521 1.00 13.94 185 LEU A C 1
ATOM 1540 O O . LEU A 1 185 ? -17.500 82.339 22.467 1.00 13.31 185 LEU A O 1
ATOM 1545 N N . LEU A 1 186 ? -18.009 82.554 24.646 1.00 13.84 186 LEU A N 1
ATOM 1546 C CA . LEU A 1 186 ? -17.520 83.914 24.756 1.00 13.00 186 LEU A CA 1
ATOM 1547 C C . LEU A 1 186 ? -16.402 83.834 25.779 1.00 12.58 186 LEU A C 1
ATOM 1548 O O . LEU A 1 186 ? -16.604 83.284 26.873 1.00 12.69 186 LEU A O 1
ATOM 1553 N N . LEU A 1 187 ? -15.229 84.379 25.461 1.00 10.55 187 LEU A N 1
ATOM 1554 C CA . LEU A 1 187 ? -14.110 84.340 26.413 1.00 11.77 187 LEU A CA 1
ATOM 1555 C C . LEU A 1 187 ? -13.662 85.783 26.721 1.00 11.66 187 LEU A C 1
ATOM 1556 O O . LEU A 1 187 ? -14.078 86.711 26.021 1.00 10.54 187 LEU A O 1
ATOM 1561 N N . ASN A 1 188 ? -12.856 85.940 27.772 1.00 11.96 188 ASN A N 1
ATOM 1562 C CA . ASN A 1 188 ? -12.414 87.238 28.268 1.00 12.00 188 ASN A CA 1
ATOM 1563 C C . ASN A 1 188 ? -11.726 88.054 27.174 1.00 12.47 188 ASN A C 1
ATOM 1564 O O . ASN A 1 188 ? -11.182 87.522 26.170 1.00 12.87 188 ASN A O 1
ATOM 1569 N N . GLN A 1 189 ? -11.679 89.361 27.410 1.00 11.63 189 GLN A N 1
ATOM 1570 C CA . GLN A 1 189 ? -10.933 90.256 26.565 1.00 11.15 189 GLN A CA 1
ATOM 1571 C C . GLN A 1 189 ? -9.431 89.946 26.674 1.00 12.09 189 GLN A C 1
ATOM 1572 O O . GLN A 1 189 ? -8.935 89.452 27.712 1.00 11.13 189 GLN A O 1
ATOM 1578 N N . GLY A 1 190 ? -8.695 90.282 25.607 1.00 12.27 190 GLY A N 1
ATOM 1579 C CA . GLY A 1 190 ? -7.247 90.363 25.706 1.00 11.16 190 GLY A CA 1
ATOM 1580 C C . GLY A 1 190 ? -6.447 89.083 25.473 1.00 11.36 190 GLY A C 1
ATOM 1581 O O . GLY A 1 190 ? -5.266 89.017 25.821 1.00 12.36 190 GLY A O 1
ATOM 1582 N N . PHE A 1 191 ? -7.076 88.066 24.887 1.00 11.59 191 PHE A N 1
ATOM 1583 C CA . PHE A 1 191 ? -6.300 86.910 24.470 1.00 10.10 191 PHE A CA 1
ATOM 1584 C C . PHE A 1 191 ? -5.661 87.207 23.148 1.00 10.91 191 PHE A C 1
ATOM 1585 O O . PHE A 1 191 ? -6.214 87.988 22.352 1.00 11.39 191 PHE A O 1
ATOM 1593 N N . SER A 1 192 ? -4.567 86.499 22.873 1.00 9.35 192 SER A N 1
ATOM 1594 C CA . SER A 1 192 ? -3.935 86.542 21.571 1.00 11.27 192 SER A CA 1
ATOM 1595 C C . SER A 1 192 ? -3.958 85.164 20.935 1.00 11.36 192 SER A C 1
ATOM 1596 O O . SER A 1 192 ? -4.129 84.156 21.633 1.00 11.02 192 SER A O 1
ATOM 1599 N N . ILE A 1 193 ? -3.773 85.164 19.626 1.00 10.82 193 ILE A N 1
ATOM 1600 C CA . ILE A 1 193 ? -3.601 83.899 18.887 1.00 12.70 193 ILE A CA 1
ATOM 1601 C C . ILE A 1 193 ? -2.198 83.934 18.287 1.00 11.95 193 ILE A C 1
ATOM 1602 O O . ILE A 1 193 ? -1.786 84.956 17.738 1.00 10.43 193 ILE A O 1
ATOM 1607 N N . ILE A 1 194 ? -1.483 82.813 18.405 1.00 10.63 194 ILE A N 1
ATOM 1608 C CA . ILE A 1 194 ? -0.199 82.598 17.757 1.00 11.86 194 ILE A CA 1
ATOM 1609 C C . ILE A 1 194 ? -0.381 81.488 16.690 1.00 11.13 194 ILE A C 1
ATOM 1610 O O . ILE A 1 194 ? -0.554 80.306 17.034 1.00 11.38 194 ILE A O 1
ATOM 1615 N N . PRO A 1 195 ? -0.409 81.869 15.409 1.00 11.08 195 PRO A N 1
ATOM 1616 C CA . PRO A 1 195 ? -0.614 80.843 14.355 1.00 10.37 195 PRO A CA 1
ATOM 1617 C C . PRO A 1 195 ? 0.585 79.901 14.414 1.00 10.39 195 PRO A C 1
ATOM 1618 O O . PRO A 1 195 ? 1.727 80.355 14.516 1.00 11.43 195 PRO A O 1
ATOM 1622 N N . GLU A 1 196 ? 0.303 78.597 14.407 1.00 10.89 196 GLU A N 1
ATOM 1623 C CA . GLU A 1 196 ? 1.368 77.593 14.460 1.00 12.60 196 GLU A CA 1
ATOM 1624 C C . GLU A 1 196 ? 1.542 76.840 13.148 1.00 12.89 196 GLU A C 1
ATOM 1625 O O . GLU A 1 196 ? 2.673 76.399 12.863 1.00 13.75 196 GLU A O 1
ATOM 1631 N N . SER A 1 197 ? 0.470 76.743 12.359 1.00 12.06 197 SER A N 1
ATOM 1632 C CA . SER A 1 197 ? 0.525 76.090 11.034 1.00 13.39 197 SER A CA 1
ATOM 1633 C C . SER A 1 197 ? -0.613 76.607 10.181 1.00 13.78 197 SER A C 1
ATOM 1634 O O . SER A 1 197 ? -1.568 77.151 10.693 1.00 13.16 197 SER A O 1
ATOM 1637 N N . ALA A 1 198 ? -0.475 76.440 8.872 1.00 13.35 198 ALA A N 1
ATOM 1638 C CA . ALA A 1 198 ? -1.512 76.866 7.948 1.00 13.47 198 ALA A CA 1
ATOM 1639 C C . ALA A 1 198 ? -1.516 75.926 6.762 1.00 14.19 198 ALA A C 1
ATOM 1640 O O . ALA A 1 198 ? -0.440 75.579 6.240 1.00 15.74 198 ALA A O 1
ATOM 1642 N N . ILE A 1 199 ? -2.702 75.541 6.346 1.00 14.17 199 ILE A N 1
ATOM 1643 C CA . ILE A 1 199 ? -2.873 74.689 5.133 1.00 15.74 199 ILE A CA 1
ATOM 1644 C C . ILE A 1 199 ? -4.008 75.253 4.318 1.00 15.32 199 ILE A C 1
ATOM 1645 O O . ILE A 1 199 ? -4.824 76.014 4.842 1.00 15.27 199 ILE A O 1
ATOM 1650 N N . ILE A 1 200 ? -4.069 74.865 3.049 1.00 15.49 200 ILE A N 1
ATOM 1651 C CA . ILE A 1 200 ? -5.259 75.130 2.258 1.00 16.48 200 ILE A CA 1
ATOM 1652 C C . ILE A 1 200 ? -6.218 73.973 2.471 1.00 17.87 200 ILE A C 1
ATOM 1653 O O . ILE A 1 200 ? -5.798 72.797 2.483 1.00 18.30 200 ILE A O 1
ATOM 1658 N N . THR A 1 201 ? -7.467 74.313 2.715 1.00 18.71 201 THR A N 1
ATOM 1659 C CA . THR A 1 201 ? -8.549 73.334 2.866 1.00 20.55 201 THR A CA 1
ATOM 1660 C C . THR A 1 201 ? -9.801 73.723 2.064 1.00 21.03 201 THR A C 1
ATOM 1661 O O . THR A 1 201 ? -10.047 74.896 1.799 1.00 19.42 201 THR A O 1
ATOM 1665 N N . THR A 1 202 ? -10.595 72.720 1.682 1.00 20.59 202 THR A N 1
ATOM 1666 C CA . THR A 1 202 ? -11.855 72.922 0.965 1.00 22.58 202 THR A CA 1
ATOM 1667 C C . THR A 1 202 ? -12.995 72.430 1.854 1.00 23.47 202 THR A C 1
ATOM 1668 O O . THR A 1 202 ? -12.960 71.309 2.380 1.00 25.08 202 THR A O 1
ATOM 1672 N N . ILE A 1 203 ? -13.972 73.287 2.084 1.00 24.87 203 ILE A N 1
ATOM 1673 C CA . ILE A 1 203 ? -15.084 72.953 2.928 1.00 25.84 203 ILE A CA 1
ATOM 1674 C C . ILE A 1 203 ? -16.333 73.341 2.181 1.00 27.26 203 ILE A C 1
ATOM 1675 O O . ILE A 1 203 ? -16.460 74.492 1.764 1.00 26.68 203 ILE A O 1
ATOM 1680 N N . LYS A 1 204 ? -17.271 72.389 2.020 1.00 27.63 204 LYS A N 1
ATOM 1681 C CA . LYS A 1 204 ? -18.503 72.615 1.220 1.00 28.07 204 LYS A CA 1
ATOM 1682 C C . LYS A 1 204 ? -18.174 73.343 -0.099 1.00 26.80 204 LYS A C 1
ATOM 1683 O O . LYS A 1 204 ? -18.855 74.312 -0.488 1.00 25.10 204 LYS A O 1
ATOM 1689 N N . GLY A 1 205 ? -17.124 72.869 -0.772 1.00 25.49 205 GLY A N 1
ATOM 1690 C CA . GLY A 1 205 ? -16.798 73.337 -2.110 1.00 26.61 205 GLY A CA 1
ATOM 1691 C C . GLY A 1 205 ? -16.149 74.717 -2.145 1.00 26.34 205 GLY A C 1
ATOM 1692 O O . GLY A 1 205 ? -15.945 75.285 -3.235 1.00 27.13 205 GLY A O 1
ATOM 1693 N N . LYS A 1 206 ? -15.814 75.271 -0.966 1.00 25.09 206 LYS A N 1
ATOM 1694 C CA . LYS A 1 206 ? -15.097 76.564 -0.938 1.00 24.35 206 LYS A CA 1
ATOM 1695 C C . LYS A 1 206 ? -13.685 76.404 -0.359 1.00 22.07 206 LYS A C 1
ATOM 1696 O O . LYS A 1 206 ? -13.501 75.583 0.516 1.00 22.04 206 LYS A O 1
ATOM 1702 N N . ASP A 1 207 ? -12.698 77.192 -0.823 1.00 19.97 207 ASP A N 1
ATOM 1703 C CA . ASP A 1 207 ? -11.315 77.116 -0.309 1.00 18.37 207 ASP A CA 1
ATOM 1704 C C . ASP A 1 207 ? -10.928 78.170 0.725 1.00 17.10 207 ASP A C 1
ATOM 1705 O O . ASP A 1 207 ? -11.356 79.347 0.629 1.00 16.53 207 ASP A O 1
ATOM 1710 N N . TYR A 1 208 ? -10.121 77.720 1.696 1.00 14.99 208 TYR A N 1
ATOM 1711 C CA . TYR A 1 208 ? -9.753 78.549 2.857 1.00 13.98 208 TYR A CA 1
ATOM 1712 C C . TYR A 1 208 ? -8.338 78.239 3.242 1.00 13.49 208 TYR A C 1
ATOM 1713 O O . TYR A 1 208 ? -7.837 77.112 3.062 1.00 14.70 208 TYR A O 1
ATOM 1722 N N . ILE A 1 209 ? -7.656 79.223 3.807 1.00 12.47 209 ILE A N 1
ATOM 1723 C CA . ILE A 1 209 ? -6.461 78.879 4.569 1.00 11.64 209 ILE A CA 1
ATOM 1724 C C . ILE A 1 209 ? -6.935 78.554 6.006 1.00 12.60 209 ILE A C 1
ATOM 1725 O O . ILE A 1 209 ? -7.527 79.403 6.692 1.00 11.48 209 ILE A O 1
ATOM 1730 N N . LEU A 1 210 ? -6.674 77.309 6.442 1.00 11.62 210 LEU A N 1
ATOM 1731 C CA . LEU A 1 210 ? -7.038 76.851 7.794 1.00 12.82 210 LEU A CA 1
ATOM 1732 C C . LEU A 1 210 ? -5.776 77.006 8.621 1.00 11.46 210 LEU A C 1
ATOM 1733 O O . LEU A 1 210 ? -4.736 76.396 8.346 1.00 12.39 210 LEU A O 1
ATOM 1738 N N . ILE A 1 211 ? -5.898 77.824 9.651 1.00 11.69 211 ILE A N 1
ATOM 1739 C CA . ILE A 1 211 ? -4.783 78.142 10.528 1.00 11.86 211 ILE A CA 1
ATOM 1740 C C . ILE A 1 211 ? -5.043 77.487 11.855 1.00 12.26 211 ILE A C 1
ATOM 1741 O O . ILE A 1 211 ? -6.128 77.672 12.444 1.00 12.58 211 ILE A O 1
ATOM 1746 N N . GLU A 1 212 ? -4.070 76.718 12.337 1.00 12.93 212 GLU A N 1
ATOM 1747 C CA . GLU A 1 212 ? -4.116 76.227 13.728 1.00 13.48 212 GLU A CA 1
ATOM 1748 C C . GLU A 1 212 ? -3.365 77.241 14.586 1.00 13.35 212 GLU A C 1
ATOM 1749 O O . GLU A 1 212 ? -2.182 77.515 14.360 1.00 12.60 212 GLU A O 1
ATOM 1755 N N . GLY A 1 213 ? -4.063 77.810 15.556 1.00 12.19 213 GLY A N 1
ATOM 1756 C CA . GLY A 1 213 ? -3.428 78.816 16.446 1.00 13.64 213 GLY A CA 1
ATOM 1757 C C . GLY A 1 213 ? -3.452 78.421 17.892 1.00 14.99 213 GLY A C 1
ATOM 1758 O O . GLY A 1 213 ? -4.374 77.704 18.337 1.00 15.72 213 GLY A O 1
ATOM 1759 N N . SER A 1 214 ? -2.478 78.914 18.654 1.00 14.47 214 SER A N 1
ATOM 1760 C CA . SER A 1 214 ? -2.483 78.684 20.105 1.00 15.36 214 SER A CA 1
ATOM 1761 C C . SER A 1 214 ? -3.029 79.903 20.764 1.00 14.59 214 SER A C 1
ATOM 1762 O O . SER A 1 214 ? -2.637 81.006 20.426 1.00 13.63 214 SER A O 1
ATOM 1765 N N . LEU A 1 215 ? -3.918 79.706 21.720 1.00 13.86 215 LEU A N 1
ATOM 1766 C CA . LEU A 1 215 ? -4.452 80.814 22.484 1.00 14.83 215 LEU A CA 1
ATOM 1767 C C . LEU A 1 215 ? -3.415 81.212 23.513 1.00 14.17 215 LEU A C 1
ATOM 1768 O O . LEU A 1 215 ? -2.938 80.342 24.264 1.00 15.35 215 LEU A O 1
ATOM 1773 N N . SER A 1 216 ? -3.087 82.495 23.601 1.00 13.99 216 SER A N 1
ATOM 1774 C CA A SER A 1 216 ? -2.012 82.918 24.489 0.50 13.88 216 SER A CA 1
ATOM 1775 C CA B SER A 1 216 ? -2.003 82.940 24.469 0.50 13.41 216 SER A CA 1
ATOM 1776 C C . SER A 1 216 ? -2.370 84.225 25.181 1.00 13.85 216 SER A C 1
ATOM 1777 O O . SER A 1 216 ? -3.370 84.842 24.846 1.00 13.43 216 SER A O 1
ATOM 1782 N N . GLN A 1 217 ? -1.548 84.638 26.144 1.00 14.16 217 GLN A N 1
ATOM 1783 C CA . GLN A 1 217 ? -1.819 85.895 26.840 1.00 16.63 217 GLN A CA 1
ATOM 1784 C C . GLN A 1 217 ? -0.540 86.658 26.904 1.00 15.41 217 GLN A C 1
ATOM 1785 O O . GLN A 1 217 ? 0.400 86.207 27.574 1.00 17.76 217 GLN A O 1
ATOM 1791 N N . GLU A 1 218 ? -0.447 87.767 26.156 1.00 13.65 218 GLU A N 1
ATOM 1792 C CA . GLU A 1 218 ? 0.779 88.506 26.101 1.00 11.32 218 GLU A CA 1
ATOM 1793 C C . GLU A 1 218 ? 0.696 89.545 27.226 1.00 11.89 218 GLU A C 1
ATOM 1794 O O . GLU A 1 218 ? -0.344 90.199 27.382 1.00 11.60 218 GLU A O 1
ATOM 1800 N N . LEU A 1 219 ? 1.766 89.700 27.998 1.00 9.78 219 LEU A N 1
ATOM 1801 C CA . LEU A 1 219 ? 1.699 90.578 29.201 1.00 9.14 219 LEU A CA 1
ATOM 1802 C C . LEU A 1 219 ? 1.509 92.022 28.727 1.00 9.34 219 LEU A C 1
ATOM 1803 O O . LEU A 1 219 ? 2.301 92.514 27.913 1.00 10.15 219 LEU A O 1
ATOM 1808 N N . ASP A 1 220 ? 0.442 92.671 29.177 1.00 8.23 220 ASP A N 1
ATOM 1809 C CA . ASP A 1 220 ? 0.056 94.007 28.641 1.00 8.85 220 ASP A CA 1
ATOM 1810 C C . ASP A 1 220 ? -0.936 94.584 29.648 1.00 8.11 220 ASP A C 1
ATOM 1811 O O . ASP A 1 220 ? -1.916 93.883 30.047 1.00 9.15 220 ASP A O 1
ATOM 1816 N N . PHE A 1 221 ? -0.705 95.835 30.083 1.00 7.09 221 PHE A N 1
ATOM 1817 C CA . PHE A 1 221 ? -1.549 96.442 31.119 1.00 8.78 221 PHE A CA 1
ATOM 1818 C C . PHE A 1 221 ? -2.473 97.521 30.564 1.00 7.83 221 PHE A C 1
ATOM 1819 O O . PHE A 1 221 ? -3.258 98.125 31.339 1.00 8.50 221 PHE A O 1
ATOM 1827 N N . TYR A 1 222 ? -2.475 97.650 29.236 1.00 9.77 222 TYR A N 1
ATOM 1828 C CA . TYR A 1 222 ? -3.407 98.587 28.529 1.00 8.39 222 TYR A CA 1
ATOM 1829 C C . TYR A 1 222 ? -3.346 99.942 29.248 1.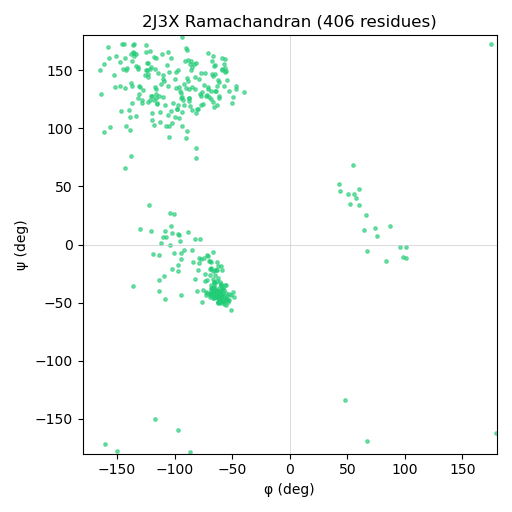00 9.05 222 TYR A C 1
ATOM 1830 O O . TYR A 1 222 ? -2.225 100.415 29.542 1.00 9.06 222 TYR A O 1
ATOM 1839 N N . ASN A 1 223 ? -4.496 100.554 29.525 1.00 9.19 223 ASN A N 1
ATOM 1840 C CA . ASN A 1 223 ? -4.514 101.895 30.146 1.00 9.76 223 ASN A CA 1
ATOM 1841 C C . ASN A 1 223 ? -4.209 101.892 31.650 1.00 10.23 223 ASN A C 1
ATOM 1842 O O . ASN A 1 223 ? -3.877 102.938 32.212 1.00 10.98 223 ASN A O 1
ATOM 1847 N N . LYS A 1 224 ? -4.219 100.703 32.293 1.00 9.08 224 LYS A N 1
ATOM 1848 C CA . LYS A 1 224 ? -4.054 100.639 33.760 1.00 10.16 224 LYS A CA 1
ATOM 1849 C C . LYS A 1 224 ? -2.587 100.701 34.166 1.00 10.31 224 LYS A C 1
ATOM 1850 O O . LYS A 1 224 ? -2.265 101.201 35.241 1.00 11.89 224 LYS A O 1
ATOM 1856 N N . GLY A 1 225 ? -1.700 100.206 33.301 1.00 10.03 225 GLY A N 1
ATOM 1857 C CA . GLY A 1 225 ? -0.235 100.166 33.611 1.00 9.94 225 GLY A CA 1
ATOM 1858 C C . GLY A 1 225 ? 0.026 99.195 34.749 1.00 9.87 225 GLY A C 1
ATOM 1859 O O . GLY A 1 225 ? -0.881 98.445 35.164 1.00 11.13 225 GLY A O 1
ATOM 1860 N N . SER A 1 226 ? 1.258 99.233 35.268 1.00 9.51 226 SER A N 1
ATOM 1861 C CA . SER A 1 226 ? 1.626 98.444 36.445 1.00 10.35 226 SER A CA 1
ATOM 1862 C C . SER A 1 226 ? 2.874 99.031 37.053 1.00 10.67 226 SER A C 1
ATOM 1863 O O . SER A 1 226 ? 3.989 98.709 36.648 1.00 11.31 226 SER A O 1
ATOM 1866 N N . GLU A 1 227 ? 2.682 99.852 38.069 1.00 10.97 227 GLU A N 1
ATOM 1867 C CA . GLU A 1 227 ? 3.852 100.317 38.795 1.00 12.09 227 GLU A CA 1
ATOM 1868 C C . GLU A 1 227 ? 4.500 99.116 39.474 1.00 10.36 227 GLU A C 1
ATOM 1869 O O . GLU A 1 227 ? 5.722 99.086 39.590 1.00 10.52 227 GLU A O 1
ATOM 1875 N N . ALA A 1 228 ? 3.686 98.132 39.908 1.00 10.16 228 ALA A N 1
ATOM 1876 C CA . ALA A 1 228 ? 4.234 96.939 40.579 1.00 11.04 228 ALA A CA 1
ATOM 1877 C C . ALA A 1 228 ? 5.228 96.198 39.720 1.00 10.62 228 ALA A C 1
ATOM 1878 O O . ALA A 1 228 ? 6.204 95.655 40.260 1.00 9.77 228 ALA A O 1
ATOM 1880 N N . TRP A 1 229 ? 4.976 96.133 38.406 1.00 9.95 229 TRP A N 1
ATOM 1881 C CA . TRP A 1 229 ? 5.941 95.485 37.487 1.00 9.30 229 TRP A CA 1
ATOM 1882 C C . TRP A 1 229 ? 7.285 96.204 37.524 1.00 9.59 229 TRP A C 1
ATOM 1883 O O . TRP A 1 229 ? 8.348 95.573 37.589 1.00 9.60 229 TRP A O 1
ATOM 1894 N N . GLY A 1 230 ? 7.231 97.538 37.477 1.00 9.29 230 GLY A N 1
ATOM 1895 C CA . GLY A 1 230 ? 8.462 98.318 37.571 1.00 9.59 230 GLY A CA 1
ATOM 1896 C C . GLY A 1 230 ? 9.141 98.108 38.922 1.00 10.65 230 GLY A C 1
ATOM 1897 O O . GLY A 1 230 ? 10.359 97.958 38.999 1.00 9.75 230 GLY A O 1
ATOM 1898 N N . ALA A 1 231 ? 8.381 98.099 40.015 1.00 11.38 231 ALA A N 1
ATOM 1899 C CA . ALA A 1 231 ? 8.995 97.892 41.341 1.00 9.93 231 ALA A CA 1
ATOM 1900 C C . ALA A 1 231 ? 9.651 96.519 41.482 1.00 11.40 231 ALA A C 1
ATOM 1901 O O . ALA A 1 231 ? 10.732 96.409 42.053 1.00 9.79 231 ALA A O 1
ATOM 1903 N N . GLU A 1 232 ? 8.976 95.469 40.980 1.00 9.86 232 GLU A N 1
ATOM 1904 C CA A GLU A 1 232 ? 9.447 94.085 41.103 0.50 11.33 232 GLU A CA 1
ATOM 1905 C CA B GLU A 1 232 ? 9.475 94.117 41.164 0.50 11.89 232 GLU A CA 1
ATOM 1906 C C . GLU A 1 232 ? 10.717 93.887 40.308 1.00 11.46 232 GLU A C 1
ATOM 1907 O O . GLU A 1 232 ? 11.644 93.199 40.740 1.00 12.46 232 GLU A O 1
ATOM 1918 N N . ASN A 1 233 ? 10.752 94.490 39.119 1.00 10.24 233 ASN A N 1
ATOM 1919 C CA . ASN A 1 233 ? 11.795 94.229 38.146 1.00 9.86 233 ASN A CA 1
ATOM 1920 C C . ASN A 1 233 ? 12.931 95.226 38.136 1.00 10.23 233 ASN A C 1
ATOM 1921 O O . ASN A 1 233 ? 14.011 94.919 37.645 1.00 8.48 233 ASN A O 1
ATOM 1926 N N . TYR A 1 234 ? 12.639 96.423 38.645 1.00 10.20 234 TYR A N 1
ATOM 1927 C CA . TYR A 1 234 ? 13.626 97.511 38.666 1.00 9.91 234 TYR A CA 1
ATOM 1928 C C . TYR A 1 234 ? 13.770 98.158 40.030 1.00 10.87 234 TYR A C 1
ATOM 1929 O O . TYR A 1 234 ? 14.392 99.236 40.155 1.00 10.31 234 TYR A O 1
ATOM 1938 N N . GLY A 1 235 ? 13.234 97.519 41.072 1.00 10.74 235 GLY A N 1
ATOM 1939 C CA . GLY A 1 235 ? 13.487 98.004 42.430 1.00 11.71 235 GLY A CA 1
ATOM 1940 C C . GLY A 1 235 ? 14.968 98.181 42.723 1.00 12.33 235 GLY A C 1
ATOM 1941 O O . GLY A 1 235 ? 15.369 99.244 43.243 1.00 12.83 235 GLY A O 1
ATOM 1942 N N . ASP A 1 236 ? 15.786 97.175 42.390 1.00 11.29 236 ASP A N 1
ATOM 1943 C CA . ASP A 1 236 ? 17.215 97.239 42.683 1.00 10.91 236 ASP A CA 1
ATOM 1944 C C . ASP A 1 236 ? 18.039 97.886 41.588 1.00 10.53 236 ASP A C 1
ATOM 1945 O O . ASP A 1 236 ? 19.264 97.853 41.629 1.00 11.32 236 ASP A O 1
ATOM 1950 N N . TYR A 1 237 ? 17.370 98.503 40.617 1.00 9.34 237 TYR A N 1
ATOM 1951 C CA . TYR A 1 237 ? 18.058 99.006 39.426 1.00 9.56 237 TYR A CA 1
ATOM 1952 C C . TYR A 1 237 ? 19.120 100.073 39.795 1.00 10.04 237 TYR A C 1
ATOM 1953 O O . TYR A 1 237 ? 20.283 99.943 39.373 1.00 9.02 237 TYR A O 1
ATOM 1962 N N . ILE A 1 238 ? 18.763 101.092 40.579 1.00 10.13 238 ILE A N 1
ATOM 1963 C CA . ILE A 1 238 ? 19.754 102.119 40.919 1.00 10.91 238 ILE A CA 1
ATOM 1964 C C . ILE A 1 238 ? 20.947 101.535 41.689 1.00 11.29 238 ILE A C 1
ATOM 1965 O O . ILE A 1 238 ? 22.107 101.925 41.444 1.00 12.09 238 ILE A O 1
ATOM 1970 N N . SER A 1 239 ? 20.681 100.556 42.575 1.00 11.84 239 SER A N 1
ATOM 1971 C CA . SER A 1 239 ? 21.742 99.908 43.350 1.00 11.54 239 SER A CA 1
ATOM 1972 C C . SER A 1 239 ? 22.748 99.265 42.400 1.00 12.64 239 SER A C 1
ATOM 1973 O O . SER A 1 239 ? 23.870 99.019 42.812 1.00 12.74 239 SER A O 1
ATOM 1976 N N . LYS A 1 240 ? 22.352 98.980 41.158 1.00 10.71 240 LYS A N 1
ATOM 1977 C CA . LYS A 1 240 ? 23.280 98.286 40.216 1.00 11.98 240 LYS A CA 1
ATOM 1978 C C . LYS A 1 240 ? 24.081 99.213 39.312 1.00 12.98 240 LYS A C 1
ATOM 1979 O O . LYS A 1 240 ? 24.987 98.729 38.571 1.00 14.88 240 LYS A O 1
ATOM 1985 N N . LEU A 1 241 ? 23.768 100.494 39.342 1.00 13.54 241 LEU A N 1
ATOM 1986 C CA . LEU A 1 241 ? 24.390 101.486 38.449 1.00 14.11 241 LEU A CA 1
ATOM 1987 C C . LEU A 1 241 ? 25.661 102.062 39.106 1.00 15.60 241 LEU A C 1
ATOM 1988 O O . LEU A 1 241 ? 25.691 102.264 40.319 1.00 15.46 241 LEU A O 1
ATOM 1993 N N . SER A 1 242 ? 26.687 102.335 38.308 1.00 16.25 242 SER A N 1
ATOM 1994 C CA . SER A 1 242 ? 27.845 103.055 38.838 1.00 17.40 242 SER A CA 1
ATOM 1995 C C . SER A 1 242 ? 27.432 104.496 39.081 1.00 17.93 242 SER A C 1
ATOM 1996 O O . SER A 1 242 ? 26.392 104.994 38.564 1.00 16.31 242 SER A O 1
ATOM 1999 N N . HIS A 1 243 ? 28.231 105.236 39.837 1.00 18.73 243 HIS A N 1
ATOM 2000 C CA A HIS A 1 243 ? 27.886 106.616 40.098 0.50 18.64 243 HIS A CA 1
ATOM 2001 C CA B HIS A 1 243 ? 27.862 106.620 40.100 0.50 19.64 243 HIS A CA 1
ATOM 2002 C C . HIS A 1 243 ? 27.784 107.410 38.787 1.00 19.10 243 HIS A C 1
ATOM 2003 O O . HIS A 1 243 ? 26.913 108.265 38.640 1.00 18.01 243 HIS A O 1
ATOM 2016 N N . GLU A 1 244 ? 28.681 107.101 37.852 1.00 19.28 244 GLU A N 1
ATOM 2017 C CA A GLU A 1 244 ? 28.706 107.804 36.578 0.50 19.48 244 GLU A CA 1
ATOM 2018 C CA B GLU A 1 244 ? 28.763 107.758 36.534 0.50 20.20 244 GLU A CA 1
ATOM 2019 C C . GLU A 1 244 ? 27.507 107.432 35.712 1.00 19.07 244 GLU A C 1
ATOM 2020 O O . GLU A 1 244 ? 26.923 108.297 35.061 1.00 19.32 244 GLU A O 1
ATOM 2031 N N . GLN A 1 245 ? 27.106 106.173 35.750 1.00 17.51 245 GLN A N 1
ATOM 2032 C CA . GLN A 1 245 ? 25.907 105.733 35.017 1.00 16.55 245 GLN A CA 1
ATOM 2033 C C . GLN A 1 245 ? 24.662 106.429 35.520 1.00 15.71 245 GLN A C 1
ATOM 2034 O O . GLN A 1 245 ? 23.874 106.952 34.744 1.00 16.75 245 GLN A O 1
ATOM 2040 N N . LEU A 1 246 ? 24.471 106.408 36.829 1.00 16.41 246 LEU A N 1
ATOM 2041 C CA . LEU A 1 246 ? 23.376 107.130 37.477 1.00 15.91 246 LEU A CA 1
ATOM 2042 C C . LEU A 1 246 ? 23.341 108.610 37.109 1.00 16.40 246 LEU A C 1
ATOM 2043 O O . LEU A 1 246 ? 22.281 109.123 36.731 1.00 17.02 246 LEU A O 1
ATOM 2048 N N . GLY A 1 247 ? 24.491 109.291 37.184 1.00 17.33 247 GLY A N 1
ATOM 2049 C CA . GLY A 1 247 ? 24.521 110.729 36.875 1.00 16.76 247 GLY A CA 1
ATOM 2050 C C . GLY A 1 247 ? 24.141 111.000 35.444 1.00 17.46 247 GLY A C 1
ATOM 2051 O O . GLY A 1 247 ? 23.397 111.918 35.157 1.00 16.96 247 GLY A O 1
ATOM 2052 N N . ALA A 1 248 ? 24.633 110.171 34.538 1.00 17.85 248 ALA A N 1
ATOM 2053 C CA . ALA A 1 248 ? 24.324 110.348 33.117 1.00 17.25 248 ALA A CA 1
ATOM 2054 C C . ALA A 1 248 ? 22.842 110.108 32.843 1.00 17.81 248 ALA A C 1
ATOM 2055 O O . ALA A 1 248 ? 22.179 110.917 32.167 1.00 16.80 248 ALA A O 1
ATOM 2057 N N . LEU A 1 249 ? 22.283 109.037 33.424 1.00 15.84 249 LEU A N 1
ATOM 2058 C CA . LEU A 1 249 ? 20.845 108.794 33.278 1.00 15.84 249 LEU A CA 1
ATOM 2059 C C . LEU A 1 249 ? 19.965 109.903 33.904 1.00 17.09 249 LEU A C 1
ATOM 2060 O O . LEU A 1 249 ? 19.013 110.373 33.294 1.00 17.54 249 LEU A O 1
ATOM 2065 N N . GLU A 1 250 ? 20.318 110.366 35.106 1.00 16.67 250 GLU A N 1
ATOM 2066 C CA A GLU A 1 250 ? 19.673 111.513 35.748 0.50 17.44 250 GLU A CA 1
ATOM 2067 C CA B GLU A 1 250 ? 19.608 111.482 35.716 0.50 17.42 250 GLU A CA 1
ATOM 2068 C C . GLU A 1 250 ? 19.670 112.728 34.830 1.00 16.87 250 GLU A C 1
ATOM 2069 O O . GLU A 1 250 ? 18.656 113.400 34.691 1.00 17.48 250 GLU A O 1
ATOM 2080 N N . GLY A 1 251 ? 20.827 112.970 34.220 1.00 18.04 251 GLY A N 1
ATOM 2081 C CA . GLY A 1 251 ? 20.993 114.156 33.357 1.00 18.64 251 GLY A CA 1
ATOM 2082 C C . GLY A 1 251 ? 20.034 114.057 32.192 1.00 20.01 251 GLY A C 1
ATOM 2083 O O . GLY A 1 251 ? 19.378 115.032 31.827 1.00 19.36 251 GLY A O 1
ATOM 2084 N N . TYR A 1 252 ? 19.941 112.851 31.608 1.00 18.64 252 TYR A N 1
ATOM 2085 C CA . TYR A 1 252 ? 19.045 112.651 30.484 1.00 18.21 252 TYR A CA 1
ATOM 2086 C C . TYR A 1 252 ? 17.593 112.803 30.887 1.00 18.50 252 TYR A C 1
ATOM 2087 O O . TYR A 1 252 ? 16.765 113.352 30.136 1.00 20.68 252 TYR A O 1
ATOM 2096 N N . LEU A 1 253 ? 17.248 112.335 32.085 1.00 18.60 253 LEU A N 1
ATOM 2097 C CA . LEU A 1 253 ? 15.867 112.396 32.518 1.00 19.01 253 LEU A CA 1
ATOM 2098 C C . LEU A 1 253 ? 15.454 113.815 32.884 1.00 21.58 253 LEU A C 1
ATOM 2099 O O . LEU A 1 253 ? 14.282 114.133 32.802 1.00 21.54 253 LEU A O 1
ATOM 2104 N N . HIS A 1 254 ? 16.417 114.650 33.260 1.00 24.34 254 HIS A N 1
ATOM 2105 C CA . HIS A 1 254 ? 16.088 115.978 33.813 1.00 27.13 254 HIS A CA 1
ATOM 2106 C C . HIS A 1 254 ? 16.478 117.195 33.005 1.00 28.74 254 HIS A C 1
ATOM 2107 O O . HIS A 1 254 ? 15.692 118.157 32.973 1.00 30.06 254 HIS A O 1
ATOM 2114 N N . SER A 1 255 ? 17.661 117.189 32.393 1.00 29.51 255 SER A N 1
ATOM 2115 C CA . SER A 1 255 ? 18.208 118.450 31.865 1.00 31.09 255 SER A CA 1
ATOM 2116 C C . SER A 1 255 ? 18.836 118.409 30.488 1.00 29.91 255 SER A C 1
ATOM 2117 O O . SER A 1 255 ? 18.765 119.408 29.766 1.00 32.22 255 SER A O 1
ATOM 2120 N N . ASP A 1 256 ? 19.502 117.306 30.152 1.00 27.55 256 ASP A N 1
ATOM 2121 C CA A ASP A 1 256 ? 20.239 117.060 28.922 0.50 27.06 256 ASP A CA 1
ATOM 2122 C CA B ASP A 1 256 ? 20.146 117.283 28.841 0.50 26.72 256 ASP A CA 1
ATOM 2123 C C . ASP A 1 256 ? 19.420 116.451 27.781 1.00 26.21 256 ASP A C 1
ATOM 2124 O O . ASP A 1 256 ? 19.968 116.172 26.717 1.00 25.00 256 ASP A O 1
ATOM 2133 N N . TYR A 1 257 ? 18.160 116.128 28.017 1.00 25.80 257 TYR A N 1
ATOM 2134 C CA . TYR A 1 257 ? 17.479 115.326 26.994 1.00 26.16 257 TYR A CA 1
ATOM 2135 C C . TYR A 1 257 ? 17.314 116.013 25.640 1.00 25.37 257 TYR A C 1
ATOM 2136 O O . TYR A 1 257 ? 17.493 115.385 24.612 1.00 23.73 257 TYR A O 1
ATOM 2145 N N . LYS A 1 258 ? 16.982 117.302 25.645 1.00 25.99 258 LYS A N 1
ATOM 2146 C CA . LYS A 1 258 ? 16.862 118.043 24.385 1.00 26.22 258 LYS A CA 1
ATOM 2147 C C . LYS A 1 258 ? 18.170 117.995 23.580 1.00 24.01 258 LYS A C 1
ATOM 2148 O O . LYS A 1 258 ? 18.187 117.652 22.399 1.00 24.36 258 LYS A O 1
ATOM 2154 N N . ALA A 1 259 ? 19.283 118.286 24.246 1.00 21.96 259 ALA A N 1
ATOM 2155 C CA . ALA A 1 259 ? 20.564 118.332 23.586 1.00 21.00 259 ALA A CA 1
ATOM 2156 C C . ALA A 1 259 ? 20.951 116.966 23.030 1.00 21.12 259 ALA A C 1
ATOM 2157 O O . ALA A 1 259 ? 21.443 116.844 21.912 1.00 19.64 259 ALA A O 1
ATOM 2159 N N . ILE A 1 260 ? 20.699 115.925 23.837 1.00 19.45 260 ILE A N 1
ATOM 2160 C CA . ILE A 1 260 ? 21.143 114.589 23.479 1.00 19.33 260 ILE A CA 1
ATOM 2161 C C . ILE A 1 260 ? 20.275 114.038 22.326 1.00 18.48 260 ILE A C 1
ATOM 2162 O O . ILE A 1 260 ? 20.793 113.437 21.393 1.00 19.20 260 ILE A O 1
ATOM 2167 N N . ASN A 1 261 ? 18.969 114.243 22.424 1.00 18.71 261 ASN A N 1
ATOM 2168 C CA . ASN A 1 261 ? 17.993 113.829 21.394 1.00 20.10 261 ASN A CA 1
ATOM 2169 C C . ASN A 1 261 ? 18.354 114.524 20.060 1.00 21.25 261 ASN A C 1
ATOM 2170 O O . ASN A 1 261 ? 18.445 113.863 19.024 1.00 20.13 261 ASN A O 1
ATOM 2175 N N . SER A 1 262 ? 18.591 115.842 20.113 1.00 22.81 262 SER A N 1
ATOM 2176 C CA . SER A 1 262 ? 18.915 116.604 18.860 1.00 22.85 262 SER A CA 1
ATOM 2177 C C . SER A 1 262 ? 20.177 116.089 18.209 1.00 22.33 262 SER A C 1
ATOM 2178 O O . SER A 1 262 ? 20.197 115.826 16.997 1.00 22.61 262 SER A O 1
ATOM 2181 N N . TYR A 1 263 ? 21.215 115.909 19.018 1.00 20.98 263 TYR A N 1
ATOM 2182 C CA . TYR A 1 263 ? 22.490 115.410 18.576 1.00 20.79 263 TYR A CA 1
ATOM 2183 C C . TYR A 1 263 ? 22.339 114.079 17.881 1.00 21.78 263 TYR A C 1
ATOM 2184 O O . TYR A 1 263 ? 22.784 113.890 16.741 1.00 22.01 263 TYR A O 1
ATOM 2193 N N . LEU A 1 264 ? 21.674 113.148 18.555 1.00 20.00 264 LEU A N 1
ATOM 2194 C CA . LEU A 1 264 ? 21.462 111.822 17.976 1.00 20.46 264 LEU A CA 1
ATOM 2195 C C . LEU A 1 264 ? 20.592 111.863 16.718 1.00 21.07 264 LEU A C 1
ATOM 2196 O O . LEU A 1 264 ? 20.885 111.162 15.757 1.00 22.71 264 LEU A O 1
ATOM 2201 N N . ARG A 1 265 ? 19.552 112.683 16.728 1.00 22.80 265 ARG A N 1
ATOM 2202 C CA . ARG A 1 265 ? 18.656 112.785 15.574 1.00 25.00 265 ARG A CA 1
ATOM 2203 C C . ARG A 1 265 ? 19.361 113.441 14.381 1.00 26.90 265 ARG A C 1
ATOM 2204 O O . ARG A 1 265 ? 18.935 113.283 13.227 1.00 27.00 265 ARG A O 1
ATOM 2212 N N . ASN A 1 266 ? 20.442 114.168 14.671 1.00 28.27 266 ASN A N 1
ATOM 2213 C CA . ASN A 1 266 ? 21.244 114.809 13.626 1.00 30.64 266 ASN A CA 1
ATOM 2214 C C . ASN A 1 266 ? 22.515 114.023 13.307 1.00 31.49 266 ASN A C 1
ATOM 2215 O O . ASN A 1 266 ? 23.500 114.611 12.877 1.00 31.53 266 ASN A O 1
ATOM 2220 N N . ASN A 1 267 ? 22.512 112.704 13.534 1.00 31.85 267 ASN A N 1
ATOM 2221 C CA . ASN A 1 267 ? 23.681 111.858 13.276 1.00 33.79 267 ASN A CA 1
ATOM 2222 C C . ASN A 1 267 ? 24.997 112.333 13.912 1.00 33.37 267 ASN A C 1
ATOM 2223 O O . ASN A 1 267 ? 26.083 112.142 13.346 1.00 33.94 267 ASN A O 1
ATOM 2228 N N . ARG A 1 268 ? 24.894 112.930 15.098 1.00 33.20 268 ARG A N 1
ATOM 2229 C CA . ARG A 1 268 ? 26.056 113.353 15.868 1.00 33.87 268 ARG A CA 1
ATOM 2230 C C . ARG A 1 268 ? 26.933 114.371 15.131 1.00 34.49 268 ARG A C 1
ATOM 2231 O O . ARG A 1 268 ? 28.162 114.381 15.296 1.00 34.97 268 ARG A O 1
ATOM 2239 N N . VAL A 1 269 ? 26.301 115.228 14.339 1.00 35.59 269 VAL A N 1
ATOM 2240 C CA . VAL A 1 269 ? 27.021 116.315 13.658 1.00 36.71 269 VAL A CA 1
ATOM 2241 C C . VAL A 1 269 ? 26.450 117.661 14.098 1.00 36.84 269 VAL A C 1
ATOM 2242 O O . VAL A 1 269 ? 25.232 117.861 14.056 1.00 37.41 269 VAL A O 1
ATOM 2246 N N . PRO A 1 270 ? 27.318 118.587 14.559 1.00 36.63 270 PRO A N 1
ATOM 2247 C CA . PRO A 1 270 ? 28.782 118.441 14.655 1.00 36.66 270 PRO A CA 1
ATOM 2248 C C . PRO A 1 270 ? 29.227 117.620 15.877 1.00 36.30 270 PRO A C 1
ATOM 2249 O O . PRO A 1 270 ? 28.624 117.750 16.949 1.00 35.80 270 PRO A O 1
ATOM 2253 N N . ASN A 1 271 ? 30.273 116.810 15.713 1.00 36.40 271 ASN A N 1
ATOM 2254 C CA . ASN A 1 271 ? 30.783 115.986 16.813 1.00 36.95 271 ASN A CA 1
ATOM 2255 C C . ASN A 1 271 ? 30.965 116.710 18.130 1.00 37.15 271 ASN A C 1
ATOM 2256 O O . ASN A 1 271 ? 31.482 117.840 18.179 1.00 37.64 271 ASN A O 1
ATOM 2261 N N . ASN A 1 272 ? 30.545 116.049 19.209 1.00 36.33 272 ASN A N 1
ATOM 2262 C CA . ASN A 1 272 ? 30.591 116.654 20.524 1.00 35.47 272 ASN A CA 1
ATOM 2263 C C . ASN A 1 272 ? 30.987 115.582 21.534 1.00 35.91 272 ASN A C 1
ATOM 2264 O O . ASN A 1 272 ? 30.170 114.727 21.910 1.00 34.15 272 ASN A O 1
ATOM 2269 N N . ASP A 1 273 ? 32.256 115.622 21.940 1.00 35.31 273 ASP A N 1
ATOM 2270 C CA . ASP A 1 273 ? 32.802 114.628 22.857 1.00 35.37 273 ASP A CA 1
ATOM 2271 C C . ASP A 1 273 ? 32.033 114.537 24.174 1.00 33.85 273 ASP A C 1
ATOM 2272 O O . ASP A 1 273 ? 31.847 113.429 24.677 1.00 34.66 273 ASP A O 1
ATOM 2277 N N . GLU A 1 274 ? 31.594 115.669 24.724 1.00 31.99 274 GLU A N 1
ATOM 2278 C CA A GLU A 1 274 ? 30.933 115.659 26.019 0.50 32.04 274 GLU A CA 1
ATOM 2279 C CA B GLU A 1 274 ? 30.938 115.656 26.027 0.50 31.97 274 GLU A CA 1
ATOM 2280 C C . GLU A 1 274 ? 29.645 114.839 25.913 1.00 30.78 274 GLU A C 1
ATOM 2281 O O . GLU A 1 274 ? 29.350 113.995 26.776 1.00 30.88 274 GLU A O 1
ATOM 2292 N N . LEU A 1 275 ? 28.896 115.078 24.841 1.00 29.29 275 LEU A N 1
ATOM 2293 C CA . LEU A 1 275 ? 27.661 114.327 24.582 1.00 26.27 275 LEU A CA 1
ATOM 2294 C C . LEU A 1 275 ? 27.941 112.886 24.248 1.00 25.67 275 LEU A C 1
ATOM 2295 O O . LEU A 1 275 ? 27.235 111.970 24.719 1.00 24.10 275 LEU A O 1
ATOM 2300 N N . ASN A 1 276 ? 28.961 112.652 23.436 1.00 24.13 276 ASN A N 1
ATOM 2301 C CA . ASN A 1 276 ? 29.376 111.287 23.205 1.00 24.29 276 ASN A CA 1
ATOM 2302 C C . ASN A 1 276 ? 29.598 110.509 24.493 1.00 24.25 276 ASN A C 1
ATOM 2303 O O . ASN A 1 276 ? 29.200 109.348 24.559 1.00 24.19 276 ASN A O 1
ATOM 2308 N N . LYS A 1 277 ? 30.257 111.123 25.483 1.00 22.91 277 LYS A N 1
ATOM 2309 C CA A LYS A 1 277 ? 30.526 110.435 26.743 0.50 22.99 277 LYS A CA 1
ATOM 2310 C CA B LYS A 1 277 ? 30.520 110.439 26.747 0.50 22.99 277 LYS A CA 1
ATOM 2311 C C . LYS A 1 277 ? 29.232 110.163 27.511 1.00 22.20 277 LYS A C 1
ATOM 2312 O O . LYS A 1 277 ? 29.041 109.084 28.046 1.00 22.19 277 LYS A O 1
ATOM 2323 N N . LYS A 1 278 ? 28.372 111.165 27.607 1.00 21.02 278 LYS A N 1
ATOM 2324 C CA . LYS A 1 278 ? 27.115 110.969 28.304 1.00 20.92 278 LYS A CA 1
ATOM 2325 C C . LYS A 1 278 ? 26.297 109.861 27.619 1.00 20.48 278 LYS A C 1
ATOM 2326 O O . LYS A 1 278 ? 25.648 109.047 28.285 1.00 19.14 278 LYS A O 1
ATOM 2332 N N . ILE A 1 279 ? 26.283 109.869 26.290 1.00 19.00 279 ILE A N 1
ATOM 2333 C CA . ILE A 1 279 ? 25.456 108.892 25.577 1.00 18.37 279 ILE A CA 1
ATOM 2334 C C . ILE A 1 279 ? 25.966 107.464 25.813 1.00 18.54 279 ILE A C 1
ATOM 2335 O O . ILE A 1 279 ? 25.156 106.563 26.005 1.00 18.74 279 ILE A O 1
ATOM 2340 N N . GLU A 1 280 ? 27.284 107.271 25.847 1.00 19.72 280 GLU A N 1
ATOM 2341 C CA A GLU A 1 280 ? 27.876 105.951 26.117 0.50 20.43 280 GLU A CA 1
ATOM 2342 C CA B GLU A 1 280 ? 27.879 105.950 26.124 0.50 19.67 280 GLU A CA 1
ATOM 2343 C C . GLU A 1 280 ? 27.431 105.474 27.503 1.00 19.50 280 GLU A C 1
ATOM 2344 O O . GLU A 1 280 ? 27.081 104.311 27.688 1.00 19.23 280 GLU A O 1
ATOM 2355 N N . LEU A 1 281 ? 27.445 106.381 28.475 1.00 18.59 281 LEU A N 1
ATOM 2356 C CA . LEU A 1 281 ? 27.027 106.040 29.849 1.00 16.88 281 LEU A CA 1
ATOM 2357 C C . LEU A 1 281 ? 25.525 105.718 29.940 1.00 16.23 281 LEU A C 1
ATOM 2358 O O . LEU A 1 281 ? 25.139 104.856 30.729 1.00 15.06 281 LEU A O 1
ATOM 2363 N N . ILE A 1 282 ? 24.676 106.430 29.195 1.00 14.85 282 ILE A N 1
ATOM 2364 C CA . ILE A 1 282 ? 23.244 106.164 29.276 1.00 14.85 282 ILE A CA 1
ATOM 2365 C C . ILE A 1 282 ? 22.966 104.788 28.664 1.00 14.71 282 ILE A C 1
ATOM 2366 O O . ILE A 1 282 ? 22.189 104.005 29.236 1.00 14.29 282 ILE A O 1
ATOM 2371 N N . SER A 1 283 ? 23.598 104.498 27.519 1.00 15.54 283 SER A N 1
ATOM 2372 C CA . SER A 1 283 ? 23.396 103.183 26.884 1.00 15.04 283 SER A CA 1
ATOM 2373 C C . SER A 1 283 ? 23.923 102.092 27.790 1.00 15.96 283 SER A C 1
ATOM 2374 O O . SER A 1 283 ? 23.267 101.065 27.938 1.00 13.80 283 SER A O 1
ATOM 2377 N N . SER A 1 284 ? 25.081 102.334 28.430 1.00 14.77 284 SER A N 1
ATOM 2378 C CA . SER A 1 284 ? 25.690 101.416 29.385 1.00 16.40 284 SER A CA 1
ATOM 2379 C C . SER A 1 284 ? 24.682 101.152 30.548 1.00 14.82 284 SER A C 1
ATOM 2380 O O . SER A 1 284 ? 24.373 99.994 30.891 1.00 16.21 284 SER A O 1
ATOM 2383 N N . ALA A 1 285 ? 24.123 102.230 31.106 1.00 14.52 285 ALA A N 1
ATOM 2384 C CA . ALA A 1 285 ? 23.145 102.094 32.208 1.00 13.17 285 ALA A CA 1
ATOM 2385 C C . ALA A 1 285 ? 21.957 101.279 31.779 1.00 13.17 285 ALA A C 1
ATOM 2386 O O . ALA A 1 285 ? 21.453 100.423 32.548 1.00 12.72 285 ALA A O 1
ATOM 2388 N N . LEU A 1 286 ? 21.462 101.548 30.568 1.00 12.23 286 LEU A N 1
ATOM 2389 C CA . LEU A 1 286 ? 20.246 100.848 30.086 1.00 11.92 286 LEU A CA 1
ATOM 2390 C C . LEU A 1 286 ? 20.534 99.361 29.786 1.00 11.97 286 LEU A C 1
ATOM 2391 O O . LEU A 1 286 ? 19.594 98.566 29.649 1.00 11.97 286 LEU A O 1
ATOM 2396 N N . SER A 1 287 ? 21.818 98.984 29.715 1.00 13.07 287 SER A N 1
ATOM 2397 C CA . SER A 1 287 ? 22.213 97.587 29.491 1.00 14.44 287 SER A CA 1
ATOM 2398 C C . SER A 1 287 ? 22.425 96.854 30.803 1.00 14.87 287 SER A C 1
ATOM 2399 O O . SER A 1 287 ? 22.626 95.644 30.784 1.00 13.83 287 SER A O 1
ATOM 2402 N N . VAL A 1 288 ? 22.332 97.554 31.940 1.00 13.28 288 VAL A N 1
ATOM 2403 C CA . VAL A 1 288 ? 22.620 96.896 33.239 1.00 13.48 288 VAL A CA 1
ATOM 2404 C C . VAL A 1 288 ? 21.546 95.839 33.595 1.00 14.07 288 VAL A C 1
ATOM 2405 O O . VAL A 1 288 ? 21.877 94.721 34.067 1.00 13.99 288 VAL A O 1
ATOM 2409 N N . LYS A 1 289 ? 20.276 96.147 33.311 1.00 13.97 289 LYS A N 1
ATOM 2410 C CA . LYS A 1 289 ? 19.200 95.234 33.643 1.00 13.63 289 LYS A CA 1
ATOM 2411 C C . LYS A 1 289 ? 18.214 95.196 32.447 1.00 12.76 289 LYS A C 1
ATOM 2412 O O . LYS A 1 289 ? 17.209 95.899 32.441 1.00 10.93 289 LYS A O 1
ATOM 2418 N N . PRO A 1 290 ? 18.580 94.491 31.355 1.00 12.12 290 PRO A N 1
ATOM 2419 C CA . PRO A 1 290 ? 17.708 94.495 30.164 1.00 11.16 290 PRO A CA 1
ATOM 2420 C C . PRO A 1 290 ? 16.289 93.966 30.481 1.00 11.27 290 PRO A C 1
ATOM 2421 O O . PRO A 1 290 ? 16.052 93.317 31.509 1.00 10.26 290 PRO A O 1
ATOM 2425 N N . ILE A 1 291 ? 15.332 94.298 29.620 1.00 11.74 291 ILE A N 1
ATOM 2426 C CA . ILE A 1 291 ? 13.956 93.888 29.870 1.00 10.39 291 ILE A CA 1
ATOM 2427 C C . ILE A 1 291 ? 13.885 92.376 30.182 1.00 12.15 291 ILE A C 1
ATOM 2428 O O . ILE A 1 291 ? 14.363 91.570 29.416 1.00 10.76 291 ILE A O 1
ATOM 2433 N N . PRO A 1 292 ? 13.358 92.010 31.351 1.00 12.72 292 PRO A N 1
ATOM 2434 C CA . PRO A 1 292 ? 13.533 90.615 31.825 1.00 13.90 292 PRO A CA 1
ATOM 2435 C C . PRO A 1 292 ? 12.585 89.599 31.194 1.00 13.83 292 PRO A C 1
ATOM 2436 O O . PRO A 1 292 ? 12.810 88.398 31.311 1.00 13.48 292 PRO A O 1
ATOM 2440 N N . GLN A 1 293 ? 11.449 90.069 30.666 1.00 12.70 293 GLN A N 1
ATOM 2441 C CA . GLN A 1 293 ? 10.464 89.152 30.043 1.00 11.90 293 GLN A CA 1
ATOM 2442 C C . GLN A 1 293 ? 9.748 89.951 28.989 1.00 12.76 293 GLN A C 1
ATOM 2443 O O . GLN A 1 293 ? 9.760 91.178 29.054 1.00 12.62 293 GLN A O 1
ATOM 2449 N N . THR A 1 294 ? 9.090 89.287 28.063 1.00 11.03 294 THR A N 1
ATOM 2450 C CA . THR A 1 294 ? 8.370 90.025 27.010 1.00 12.19 294 THR A CA 1
ATOM 2451 C C . THR A 1 294 ? 7.137 90.713 27.596 1.00 12.67 294 THR A C 1
ATOM 2452 O O . THR A 1 294 ? 6.357 90.094 28.303 1.00 11.93 294 THR A O 1
ATOM 2456 N N . LEU A 1 295 ? 6.963 91.971 27.243 1.00 11.16 295 LEU A N 1
ATOM 2457 C CA . LEU A 1 295 ? 5.739 92.640 27.566 1.00 11.22 295 LEU A CA 1
ATOM 2458 C C . LEU A 1 295 ? 5.504 93.823 26.658 1.00 10.36 295 LEU A C 1
ATOM 2459 O O . LEU A 1 295 ? 6.380 94.231 25.938 1.00 10.28 295 LEU A O 1
ATOM 2464 N N . ILE A 1 296 ? 4.301 94.360 26.747 1.00 9.15 296 ILE A N 1
ATOM 2465 C CA . ILE A 1 296 ? 3.862 95.470 25.901 1.00 7.78 296 ILE A CA 1
ATOM 2466 C C . ILE A 1 296 ? 4.090 96.811 26.637 1.00 9.05 296 ILE A C 1
ATOM 2467 O O . ILE A 1 296 ? 3.648 96.993 27.767 1.00 8.59 296 ILE A O 1
ATOM 2472 N N . ALA A 1 297 ? 4.733 97.764 25.950 1.00 9.53 297 ALA A N 1
ATOM 2473 C CA . ALA A 1 297 ? 4.718 99.128 26.417 1.00 8.97 297 ALA A CA 1
ATOM 2474 C C . ALA A 1 297 ? 4.185 100.041 25.269 1.00 9.64 297 ALA A C 1
ATOM 2475 O O . ALA A 1 297 ? 4.070 99.612 24.127 1.00 9.58 297 ALA A O 1
ATOM 2477 N N . TYR A 1 298 ? 3.835 101.274 25.607 1.00 8.75 298 TYR A N 1
ATOM 2478 C CA . TYR A 1 298 ? 3.092 102.140 24.657 1.00 8.47 298 TYR A CA 1
ATOM 2479 C C . TYR A 1 298 ? 3.826 103.435 24.401 1.00 8.88 298 TYR A C 1
ATOM 2480 O O . TYR A 1 298 ? 4.482 103.993 25.291 1.00 9.79 298 TYR A O 1
ATOM 2489 N N . ARG A 1 299 ? 3.689 103.948 23.180 1.00 8.45 299 ARG A N 1
ATOM 2490 C CA . ARG A 1 299 ? 4.215 105.280 22.878 1.00 9.51 299 ARG A CA 1
ATOM 2491 C C . ARG A 1 299 ? 3.269 105.923 21.852 1.00 9.54 299 ARG A C 1
ATOM 2492 O O . ARG A 1 299 ? 3.145 105.418 20.729 1.00 10.89 299 ARG A O 1
ATOM 2500 N N . ARG A 1 300 ? 2.610 107.005 22.281 1.00 9.78 300 ARG A N 1
ATOM 2501 C CA . ARG A 1 300 ? 1.641 107.691 21.431 1.00 9.23 300 ARG A CA 1
ATOM 2502 C C . ARG A 1 300 ? 2.353 108.861 20.747 1.00 9.63 300 ARG A C 1
ATOM 2503 O O . ARG A 1 300 ? 3.095 109.592 21.416 1.00 11.01 300 ARG A O 1
ATOM 2511 N N . VAL A 1 301 ? 2.113 109.016 19.441 1.00 10.84 301 VAL A N 1
ATOM 2512 C CA . VAL A 1 301 ? 2.763 110.058 18.627 1.00 9.57 301 VAL A CA 1
ATOM 2513 C C . VAL A 1 301 ? 1.729 110.693 17.735 1.00 10.07 301 VAL A C 1
ATOM 2514 O O . VAL A 1 301 ? 0.621 110.152 17.554 1.00 10.40 301 VAL A O 1
ATOM 2518 N N . ASP A 1 302 ? 2.077 111.847 17.161 1.00 11.54 302 ASP A N 1
ATOM 2519 C CA . ASP A 1 302 ? 1.150 112.464 16.226 1.00 12.39 302 ASP A CA 1
ATOM 2520 C C . ASP A 1 302 ? 1.592 112.060 14.786 1.00 12.76 302 ASP A C 1
ATOM 2521 O O . ASP A 1 302 ? 2.257 111.037 14.604 1.00 13.10 302 ASP A O 1
ATOM 2526 N N . GLY A 1 303 ? 1.171 112.803 13.750 1.00 11.73 303 GLY A N 1
ATOM 2527 C CA . GLY A 1 303 ? 1.449 112.329 12.379 1.00 13.40 303 GLY A CA 1
ATOM 2528 C C . GLY A 1 303 ? 2.882 112.476 11.883 1.00 11.73 303 GLY A C 1
ATOM 2529 O O . GLY A 1 303 ? 3.235 111.880 10.860 1.00 11.82 303 GLY A O 1
ATOM 2530 N N . ILE A 1 304 ? 3.721 113.218 12.601 1.00 12.18 304 ILE A N 1
ATOM 2531 C CA . ILE A 1 304 ? 5.046 113.576 12.095 1.00 13.96 304 ILE A CA 1
ATOM 2532 C C . ILE A 1 304 ? 5.949 112.356 11.751 1.00 14.58 304 ILE A C 1
ATOM 2533 O O . ILE A 1 304 ? 6.549 112.310 10.671 1.00 13.81 304 ILE A O 1
ATOM 2538 N N . PRO A 1 305 ? 5.987 111.322 12.634 1.00 14.65 305 PRO A N 1
ATOM 2539 C CA . PRO A 1 305 ? 6.777 110.131 12.306 1.00 14.05 305 PRO A CA 1
ATOM 2540 C C . PRO A 1 305 ? 6.355 109.427 11.025 1.00 14.28 305 PRO A C 1
ATOM 2541 O O . PRO A 1 305 ? 7.156 108.643 10.474 1.00 15.16 305 PRO A O 1
ATOM 2545 N N . PHE A 1 306 ? 5.132 109.679 10.528 1.00 11.75 306 PHE A N 1
ATOM 2546 C CA . PHE A 1 306 ? 4.655 108.986 9.321 1.00 12.49 306 PHE A CA 1
ATOM 2547 C C . PHE A 1 306 ? 4.735 109.896 8.074 1.00 13.50 306 PHE A C 1
ATOM 2548 O O . PHE A 1 306 ? 4.110 109.632 7.070 1.00 13.40 306 PHE A O 1
ATOM 2556 N N . ASP A 1 307 ? 5.394 111.035 8.230 1.00 15.36 307 ASP A N 1
ATOM 2557 C CA A ASP A 1 307 ? 5.410 112.046 7.152 0.50 16.34 307 ASP A CA 1
ATOM 2558 C CA B ASP A 1 307 ? 5.423 112.086 7.191 0.50 14.91 307 ASP A CA 1
ATOM 2559 C C . ASP A 1 307 ? 4.017 112.565 6.876 1.00 15.85 307 ASP A C 1
ATOM 2560 O O . ASP A 1 307 ? 3.619 112.789 5.691 1.00 16.50 307 ASP A O 1
ATOM 2569 N N . LEU A 1 308 ? 3.237 112.716 7.937 1.00 14.74 308 LEU A N 1
ATOM 2570 C CA . LEU A 1 308 ? 1.913 113.282 7.815 1.00 13.83 308 LEU A CA 1
ATOM 2571 C C . LEU A 1 308 ? 1.871 114.603 8.589 1.00 13.80 308 LEU A C 1
ATOM 2572 O O . LEU A 1 308 ? 2.708 114.827 9.448 1.00 13.66 308 LEU A O 1
ATOM 2577 N N . PRO A 1 309 ? 0.894 115.457 8.285 1.00 14.95 309 PRO A N 1
ATOM 2578 C CA . PRO A 1 309 ? 0.785 116.709 9.091 1.00 15.92 309 PRO A CA 1
ATOM 2579 C C . PRO A 1 309 ? 0.647 116.335 10.574 1.00 16.42 309 PRO A C 1
ATOM 2580 O O . PRO A 1 309 ? 0.024 115.312 10.861 1.00 13.79 309 PRO A O 1
ATOM 2584 N N . SER A 1 310 ? 1.151 117.156 11.506 1.00 15.36 310 SER A N 1
ATOM 2585 C CA . SER A 1 310 ? 1.046 116.761 12.920 1.00 16.91 310 SER A CA 1
ATOM 2586 C C . SER A 1 310 ? -0.391 116.490 13.317 1.00 16.40 310 SER A C 1
ATOM 2587 O O . SER A 1 310 ? -0.655 115.574 14.130 1.00 14.87 310 SER A O 1
ATOM 2590 N N . ASP A 1 311 ? -1.337 117.252 12.749 1.00 13.99 311 ASP A N 1
ATOM 2591 C CA . ASP A 1 311 ? -2.717 117.171 13.161 1.00 14.88 311 ASP A CA 1
ATOM 2592 C C . ASP A 1 311 ? -3.578 116.410 12.150 1.00 13.89 311 ASP A C 1
ATOM 2593 O O . ASP A 1 311 ? -4.795 116.594 12.079 1.00 13.02 311 ASP A O 1
ATOM 2598 N N . PHE A 1 312 ? -2.927 115.517 11.420 1.00 12.52 312 PHE A N 1
ATOM 2599 C CA . PHE A 1 312 ? -3.613 114.586 10.553 1.00 12.54 312 PHE A CA 1
ATOM 2600 C C . PHE A 1 312 ? -4.776 113.965 11.311 1.00 13.15 312 PHE A C 1
ATOM 2601 O O . PHE A 1 312 ? -4.577 113.484 12.434 1.00 13.39 312 PHE A O 1
ATOM 2609 N N . SER A 1 313 ? -5.952 113.898 10.705 1.00 11.70 313 SER A N 1
ATOM 2610 C CA . SER A 1 313 ? -7.095 113.284 11.415 1.00 12.75 313 SER A CA 1
ATOM 2611 C C . SER A 1 313 ? -7.719 112.185 10.602 1.00 13.65 313 SER A C 1
ATOM 2612 O O . SER A 1 313 ? -7.851 112.310 9.354 1.00 13.04 313 SER A O 1
ATOM 2615 N N . PHE A 1 314 ? -8.212 111.157 11.316 1.00 12.86 314 PHE A N 1
ATOM 2616 C CA . PHE A 1 314 ? -8.984 110.088 10.696 1.00 12.18 314 PHE A CA 1
ATOM 2617 C C . PHE A 1 314 ? -10.494 110.267 10.747 1.00 15.06 314 PHE A C 1
ATOM 2618 O O . PHE A 1 314 ? -11.256 109.364 10.340 1.00 17.62 314 PHE A O 1
ATOM 2626 N N . ASP A 1 315 ? -10.948 111.400 11.289 1.00 14.47 315 ASP A N 1
ATOM 2627 C CA . ASP A 1 315 ? -12.375 111.629 11.427 1.00 15.28 315 ASP A CA 1
ATOM 2628 C C . ASP A 1 315 ? -12.887 112.616 10.396 1.00 17.30 315 ASP A C 1
ATOM 2629 O O . ASP A 1 315 ? -12.151 113.542 10.039 1.00 17.66 315 ASP A O 1
ATOM 2634 N N . LYS A 1 316 ? -14.145 112.420 10.003 1.00 19.61 316 LYS A N 1
ATOM 2635 C CA . LYS A 1 316 ? -14.835 113.353 9.095 1.00 24.59 316 LYS A CA 1
ATOM 2636 C C . LYS A 1 316 ? -16.240 113.636 9.664 1.00 27.01 316 LYS A C 1
ATOM 2637 O O . LYS A 1 316 ? -16.717 112.924 10.564 1.00 26.13 316 LYS A O 1
ATOM 2643 N N . LYS A 1 317 ? -16.870 114.698 9.169 1.00 31.75 317 LYS A N 1
ATOM 2644 C CA . LYS A 1 317 ? -18.277 115.027 9.515 1.00 35.93 317 LYS A CA 1
ATOM 2645 C C . LYS A 1 317 ? -19.273 114.492 8.497 1.00 37.82 317 LYS A C 1
ATOM 2646 O O . LYS A 1 317 ? -19.092 114.667 7.297 1.00 38.44 317 LYS A O 1
ATOM 2652 N N . GLU A 1 318 ? -20.323 113.837 8.981 1.00 40.51 318 GLU A N 1
ATOM 2653 C CA . GLU A 1 318 ? -21.398 113.350 8.108 1.00 43.06 318 GLU A CA 1
ATOM 2654 C C . GLU A 1 318 ? -22.767 113.590 8.753 1.00 43.12 318 GLU A C 1
ATOM 2655 O O . GLU A 1 318 ? -23.117 112.931 9.738 1.00 43.04 318 GLU A O 1
ATOM 2661 N N . ASN A 1 319 ? -23.529 114.530 8.185 1.00 43.37 319 ASN A N 1
ATOM 2662 C CA . ASN A 1 319 ? -24.838 114.902 8.728 1.00 42.95 319 ASN A CA 1
ATOM 2663 C C . ASN A 1 319 ? -24.634 115.405 10.141 1.00 41.55 319 ASN A C 1
ATOM 2664 O O . ASN A 1 319 ? -25.298 114.957 11.078 1.00 42.10 319 ASN A O 1
ATOM 2669 N N . GLY A 1 320 ? -23.665 116.295 10.296 1.00 40.35 320 GLY A N 1
ATOM 2670 C CA . GLY A 1 320 ? -23.308 116.822 11.606 1.00 38.43 320 GLY A CA 1
ATOM 2671 C C . GLY A 1 320 ? -22.694 115.809 12.562 1.00 37.27 320 GLY A C 1
ATOM 2672 O O . GLY A 1 320 ? -22.283 116.196 13.664 1.00 37.10 320 GLY A O 1
ATOM 2673 N N . GLU A 1 321 ? -22.640 114.525 12.155 1.00 35.64 321 GLU A N 1
ATOM 2674 C CA . GLU A 1 321 ? -22.017 113.455 12.960 1.00 33.83 321 GLU A CA 1
ATOM 2675 C C . GLU A 1 321 ? -20.528 113.263 12.613 1.00 32.00 321 GLU A C 1
ATOM 2676 O O . GLU A 1 321 ? -20.150 113.285 11.437 1.00 31.44 321 GLU A O 1
ATOM 2682 N N . ILE A 1 322 ? -19.697 113.082 13.636 1.00 29.35 322 ILE A N 1
ATOM 2683 C CA . ILE A 1 322 ? -18.279 112.752 13.428 1.00 27.70 322 ILE A CA 1
ATOM 2684 C C . ILE A 1 322 ? -18.160 111.238 13.317 1.00 26.26 322 ILE A C 1
ATOM 2685 O O . ILE A 1 322 ? -18.588 110.525 14.235 1.00 26.39 322 ILE A O 1
ATOM 2690 N N . ILE A 1 323 ? -17.597 110.740 12.213 1.00 24.40 323 ILE A N 1
ATOM 2691 C CA . ILE A 1 323 ? -17.366 109.311 12.074 1.00 22.78 323 ILE A CA 1
ATOM 2692 C C . ILE A 1 323 ? -15.988 109.083 11.458 1.00 19.84 323 ILE A C 1
ATOM 2693 O O . ILE A 1 323 ? -15.378 109.993 10.890 1.00 18.87 323 ILE A O 1
ATOM 2698 N N . ALA A 1 324 ? -15.509 107.862 11.569 1.00 18.22 324 ALA A N 1
ATOM 2699 C CA . ALA A 1 324 ? -14.239 107.520 10.927 1.00 16.10 324 ALA A CA 1
ATOM 2700 C C . ALA A 1 324 ? -14.319 107.672 9.410 1.00 16.18 324 ALA A C 1
ATOM 2701 O O . ALA A 1 324 ? -15.325 107.278 8.759 1.00 15.59 324 ALA A O 1
ATOM 2703 N N . ASP A 1 325 ? -13.234 108.169 8.842 1.00 15.17 325 ASP A N 1
ATOM 2704 C CA . ASP A 1 325 ? -13.033 108.201 7.405 1.00 15.69 325 ASP A CA 1
ATOM 2705 C C . ASP A 1 325 ? -12.350 106.898 7.025 1.00 16.34 325 ASP A C 1
ATOM 2706 O O . ASP A 1 325 ? -11.154 106.768 7.185 1.00 15.55 325 ASP A O 1
ATOM 2711 N N . LYS A 1 326 ? -13.121 105.936 6.564 1.00 16.93 326 LYS A N 1
ATOM 2712 C CA . LYS A 1 326 ? -12.614 104.566 6.369 1.00 19.25 326 LYS A CA 1
ATOM 2713 C C . LYS A 1 326 ? -11.563 104.524 5.275 1.00 18.16 326 LYS A C 1
ATOM 2714 O O . LYS A 1 326 ? -10.643 103.691 5.329 1.00 16.56 326 LYS A O 1
ATOM 2720 N N . GLN A 1 327 ? -11.691 105.390 4.263 1.00 16.43 327 GLN A N 1
ATOM 2721 C CA A GLN A 1 327 ? -10.700 105.450 3.173 0.50 17.61 327 GLN A CA 1
ATOM 2722 C CA B GLN A 1 327 ? -10.696 105.384 3.190 0.50 17.62 327 GLN A CA 1
ATOM 2723 C C . GLN A 1 327 ? -9.334 105.799 3.741 1.00 16.23 327 GLN A C 1
ATOM 2724 O O . GLN A 1 327 ? -8.304 105.231 3.345 1.00 17.13 327 GLN A O 1
ATOM 2735 N N . LYS A 1 328 ? -9.306 106.770 4.653 1.00 14.33 328 LYS A N 1
ATOM 2736 C CA . LYS A 1 328 ? -8.022 107.156 5.225 1.00 13.15 328 LYS A CA 1
ATOM 2737 C C . LYS A 1 328 ? -7.443 106.003 6.080 1.00 12.54 328 LYS A C 1
ATOM 2738 O O . LYS A 1 328 ? -6.228 105.767 6.085 1.00 12.76 328 LYS A O 1
ATOM 2744 N N . LEU A 1 329 ? -8.306 105.352 6.859 1.00 12.39 329 LEU A N 1
ATOM 2745 C CA . LEU A 1 329 ? -7.850 104.249 7.706 1.00 11.99 329 LEU A CA 1
ATOM 2746 C C . LEU A 1 329 ? -7.270 103.169 6.796 1.00 12.56 329 LEU A C 1
ATOM 2747 O O . LEU A 1 329 ? -6.199 102.654 7.070 1.00 13.86 329 LEU A O 1
ATOM 2752 N N . ASN A 1 330 ? -7.966 102.826 5.716 1.00 12.62 330 ASN A N 1
ATOM 2753 C CA . ASN A 1 330 ? -7.459 101.777 4.817 1.00 13.91 330 ASN A CA 1
ATOM 2754 C C . ASN A 1 330 ? -6.163 102.138 4.157 1.00 13.65 330 ASN A C 1
ATOM 2755 O O . ASN A 1 330 ? -5.261 101.278 4.026 1.00 12.93 330 ASN A O 1
ATOM 2760 N N . GLU A 1 331 ? -6.048 103.407 3.740 1.00 12.15 331 GLU A N 1
ATOM 2761 C CA . GLU A 1 331 ? -4.821 103.848 3.130 1.00 13.55 331 GLU A CA 1
ATOM 2762 C C . GLU A 1 331 ? -3.659 103.686 4.105 1.00 12.92 331 GLU A C 1
ATOM 2763 O O . GLU A 1 331 ? -2.595 103.180 3.749 1.00 13.58 331 GLU A O 1
ATOM 2769 N N . PHE A 1 332 ? -3.862 104.174 5.320 1.00 10.43 332 PHE A N 1
ATOM 2770 C CA . PHE A 1 332 ? -2.792 104.163 6.315 1.00 10.00 332 PHE A CA 1
ATOM 2771 C C . PHE A 1 332 ? -2.390 102.725 6.697 1.00 11.56 332 PHE A C 1
ATOM 2772 O O . PHE A 1 332 ? -1.205 102.432 6.800 1.00 11.05 332 PHE A O 1
ATOM 2780 N N . ILE A 1 333 ? -3.390 101.873 6.916 1.00 10.44 333 ILE A N 1
ATOM 2781 C CA . ILE A 1 333 ? -3.130 100.477 7.309 1.00 11.63 333 ILE A CA 1
ATOM 2782 C C . ILE A 1 333 ? -2.389 99.775 6.180 1.00 11.80 333 ILE A C 1
ATOM 2783 O O . ILE A 1 333 ? -1.373 99.078 6.428 1.00 12.45 333 ILE A O 1
ATOM 2788 N N . ASP A 1 334 ? -2.835 100.000 4.940 1.00 12.52 334 ASP A N 1
ATOM 2789 C CA . ASP A 1 334 ? -2.211 99.292 3.798 1.00 13.65 334 ASP A CA 1
ATOM 2790 C C . ASP A 1 334 ? -0.764 99.726 3.583 1.00 13.99 334 ASP A C 1
ATOM 2791 O O . ASP A 1 334 ? 0.140 98.907 3.283 1.00 15.05 334 ASP A O 1
ATOM 2796 N N . LYS A 1 335 ? -0.526 101.025 3.741 1.00 12.21 335 LYS A N 1
ATOM 2797 C CA . LYS A 1 335 ? 0.826 101.538 3.572 1.00 12.34 335 LYS A CA 1
ATOM 2798 C C . LYS A 1 335 ? 1.776 101.099 4.680 1.00 11.78 335 LYS A C 1
ATOM 2799 O O . LYS A 1 335 ? 2.937 100.713 4.428 1.00 12.32 335 LYS A O 1
ATOM 2805 N N . TRP A 1 336 ? 1.310 101.163 5.920 1.00 10.61 336 TRP A N 1
ATOM 2806 C CA . TRP A 1 336 ? 2.266 101.098 7.056 1.00 10.77 336 TRP A CA 1
ATOM 2807 C C . TRP A 1 336 ? 2.418 99.727 7.652 1.00 10.55 336 TRP A C 1
ATOM 2808 O O . TRP A 1 336 ? 3.380 99.469 8.373 1.00 10.64 336 TRP A O 1
ATOM 2819 N N . THR A 1 337 ? 1.466 98.843 7.362 1.00 11.65 337 THR A N 1
ATOM 2820 C CA . THR A 1 337 ? 1.651 97.475 7.841 1.00 11.24 337 THR A CA 1
ATOM 2821 C C . THR A 1 337 ? 2.929 96.968 7.180 1.00 11.58 337 THR A C 1
ATOM 2822 O O . THR A 1 337 ? 3.062 96.992 5.938 1.00 11.82 337 THR A O 1
ATOM 2826 N N . GLY A 1 338 ? 3.881 96.484 7.982 1.00 12.20 338 GLY A N 1
ATOM 2827 C CA . GLY A 1 338 ? 5.076 95.901 7.394 1.00 12.08 338 GLY A CA 1
ATOM 2828 C C . GLY A 1 338 ? 6.270 96.843 7.335 1.00 13.32 338 GLY A C 1
ATOM 2829 O O . GLY A 1 338 ? 7.398 96.402 7.061 1.00 14.03 338 GLY A O 1
ATOM 2830 N N . LYS A 1 339 ? 6.053 98.127 7.600 1.00 12.33 339 LYS A N 1
ATOM 2831 C CA . LYS A 1 339 ? 7.117 99.105 7.551 1.00 14.70 339 LYS A CA 1
ATOM 2832 C C . LYS A 1 339 ? 7.869 99.180 8.865 1.00 13.83 339 LYS A C 1
ATOM 2833 O O . LYS A 1 339 ? 7.345 98.826 9.910 1.00 13.92 339 LYS A O 1
ATOM 2839 N N . GLU A 1 340 ? 9.091 99.682 8.763 1.00 15.49 340 GLU A N 1
ATOM 2840 C CA . GLU A 1 340 ? 10.017 99.820 9.888 1.00 17.31 340 GLU A CA 1
ATOM 2841 C C . GLU A 1 340 ? 9.983 101.249 10.423 1.00 18.64 340 GLU A C 1
ATOM 2842 O O . GLU A 1 340 ? 9.756 102.207 9.673 1.00 18.66 340 GLU A O 1
ATOM 2848 N N . ILE A 1 341 ? 10.199 101.391 11.723 1.00 17.87 341 ILE A N 1
ATOM 2849 C CA . ILE A 1 341 ? 10.129 102.675 12.417 1.00 17.83 341 ILE A CA 1
ATOM 2850 C C . ILE A 1 341 ? 11.428 102.810 13.184 1.00 17.08 341 ILE A C 1
ATOM 2851 O O . ILE A 1 341 ? 11.817 101.939 13.939 1.00 15.12 341 ILE A O 1
ATOM 2856 N N . GLU A 1 342 ? 12.149 103.898 12.937 1.00 18.73 342 GLU A N 1
ATOM 2857 C CA A GLU A 1 342 ? 13.440 104.092 13.599 0.50 19.53 342 GLU A CA 1
ATOM 2858 C CA B GLU A 1 342 ? 13.453 104.142 13.560 0.50 19.43 342 GLU A CA 1
ATOM 2859 C C . GLU A 1 342 ? 13.324 105.038 14.792 1.00 19.16 342 GLU 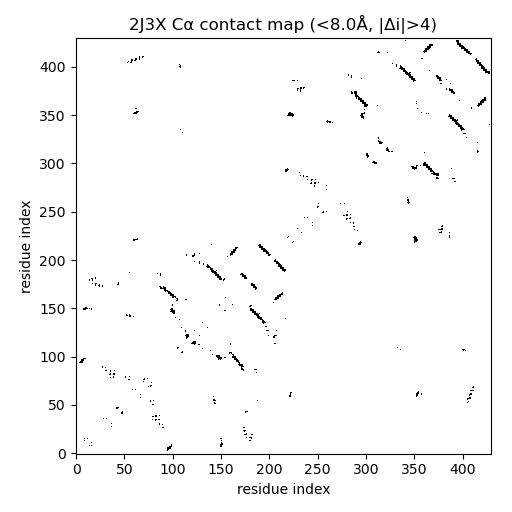A C 1
ATOM 2860 O O . GLU A 1 342 ? 12.385 105.851 14.885 1.00 18.95 342 GLU A O 1
ATOM 2871 N N . ASN A 1 343 ? 14.275 104.935 15.716 1.00 17.33 343 ASN A N 1
ATOM 2872 C CA . ASN A 1 343 ? 14.361 105.905 16.823 1.00 17.03 343 ASN A CA 1
ATOM 2873 C C . ASN A 1 343 ? 15.833 106.193 16.983 1.00 17.29 343 ASN A C 1
ATOM 2874 O O . ASN A 1 343 ? 16.537 105.407 17.583 1.00 15.53 343 ASN A O 1
ATOM 2879 N N . LEU A 1 344 ? 16.326 107.308 16.418 1.00 16.39 344 LEU A N 1
ATOM 2880 C CA . LEU A 1 344 ? 17.769 107.565 16.483 1.00 17.07 344 LEU A CA 1
ATOM 2881 C C . LEU A 1 344 ? 18.278 107.869 17.888 1.00 14.51 344 LEU A C 1
ATOM 2882 O O . LEU A 1 344 ? 19.349 107.442 18.243 1.00 15.65 344 LEU A O 1
ATOM 2887 N N . SER A 1 345 ? 17.473 108.546 18.684 1.00 14.16 345 SER A N 1
ATOM 2888 C CA . SER A 1 345 ? 17.784 108.794 20.066 1.00 14.84 345 SER A CA 1
ATOM 2889 C C . SER A 1 345 ? 17.165 107.699 20.977 1.00 14.33 345 SER A C 1
ATOM 2890 O O . SER A 1 345 ? 16.449 106.802 20.507 1.00 12.37 345 SER A O 1
ATOM 2893 N N . PHE A 1 346 ? 17.429 107.830 22.268 1.00 14.39 346 PHE A N 1
ATOM 2894 C CA . PHE A 1 346 ? 16.672 107.063 23.299 1.00 14.65 346 PHE A CA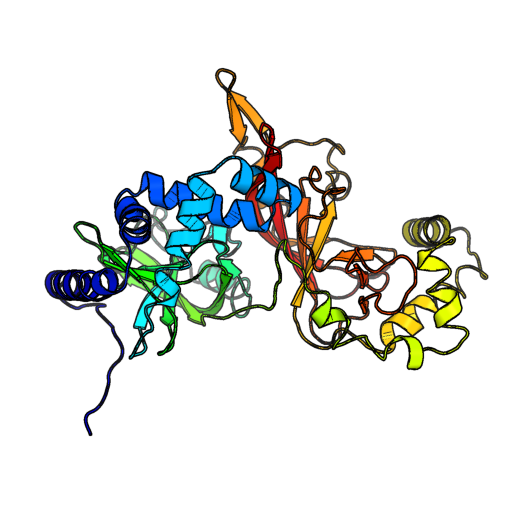 1
ATOM 2895 C C . PHE A 1 346 ? 15.193 107.410 23.159 1.00 15.68 346 PHE A C 1
ATOM 2896 O O . PHE A 1 346 ? 14.854 108.542 22.759 1.00 16.73 346 PHE A O 1
ATOM 2904 N N . SER A 1 347 ? 14.303 106.490 23.506 1.00 14.96 347 SER A N 1
ATOM 2905 C CA . SER A 1 347 ? 12.889 106.822 23.358 1.00 15.26 347 SER A CA 1
ATOM 2906 C C . SER A 1 347 ? 12.086 106.349 24.549 1.00 14.24 347 SER A C 1
ATOM 2907 O O . SER A 1 347 ? 12.365 105.264 25.089 1.00 14.35 347 SER A O 1
ATOM 2910 N N . SER A 1 348 ? 11.146 107.194 24.980 1.00 13.22 348 SER A N 1
ATOM 2911 C CA . SER A 1 348 ? 10.302 106.884 26.125 1.00 12.15 348 SER A CA 1
ATOM 2912 C C . SER A 1 348 ? 9.044 106.118 25.703 1.00 12.27 348 SER A C 1
ATOM 2913 O O . SER A 1 348 ? 8.391 106.396 24.672 1.00 13.39 348 SER A O 1
ATOM 2916 N N . THR A 1 349 ? 8.693 105.147 26.552 1.00 11.31 349 THR A N 1
ATOM 2917 C CA . THR A 1 349 ? 7.442 104.392 26.414 1.00 10.08 349 THR A CA 1
ATOM 2918 C C . THR A 1 349 ? 6.886 104.344 27.813 1.00 10.12 349 THR A C 1
ATOM 2919 O O . THR A 1 349 ? 7.582 104.704 28.770 1.00 10.72 349 THR A O 1
ATOM 2923 N N . SER A 1 350 ? 5.617 103.985 27.940 1.00 10.89 350 SER A N 1
ATOM 2924 C CA . SER A 1 350 ? 5.021 103.818 29.276 1.00 10.24 350 SER A CA 1
ATOM 2925 C C . SER A 1 350 ? 4.286 102.509 29.348 1.00 10.60 350 SER A C 1
ATOM 2926 O O . SER A 1 350 ? 3.743 102.034 28.327 1.00 9.68 350 SER A O 1
ATOM 2929 N N . LEU A 1 351 ? 4.194 101.903 30.547 1.00 9.67 351 LEU A N 1
ATOM 2930 C CA . LEU A 1 351 ? 3.247 100.795 30.623 1.00 9.49 351 LEU A CA 1
ATOM 2931 C C . LEU A 1 351 ? 1.778 101.189 30.539 1.00 9.90 351 LEU A C 1
ATOM 2932 O O . LEU A 1 351 ? 0.894 100.327 30.350 1.00 10.81 351 LEU A O 1
ATOM 2937 N N . LYS A 1 352 ? 1.482 102.493 30.705 1.00 9.85 352 LYS A N 1
ATOM 2938 C CA . LYS A 1 352 ? 0.139 102.981 30.536 1.00 10.53 352 LYS A CA 1
ATOM 2939 C C . LYS A 1 352 ? -0.143 103.341 29.079 1.00 10.91 352 LYS A C 1
ATOM 2940 O O . LYS A 1 352 ? 0.634 104.128 28.498 1.00 10.26 352 LYS A O 1
ATOM 2946 N N . SER A 1 353 ? -1.206 102.785 28.491 1.00 8.98 353 SER A N 1
ATOM 2947 C CA . SER A 1 353 ? -1.490 103.087 27.079 1.00 9.59 353 SER A CA 1
ATOM 2948 C C . SER A 1 353 ? -1.881 104.541 26.851 1.00 9.05 353 SER A C 1
ATOM 2949 O O . SER A 1 353 ? -1.667 105.052 25.732 1.00 8.32 353 SER A O 1
ATOM 2952 N N . THR A 1 354 ? -2.502 105.190 27.845 1.00 9.17 354 THR A N 1
ATOM 2953 C CA . THR A 1 354 ? -3.163 106.475 27.555 1.00 8.72 354 THR A CA 1
ATOM 2954 C C . THR A 1 354 ? -3.019 107.485 28.698 1.00 10.41 354 THR A C 1
ATOM 2955 O O . THR A 1 354 ? -4.002 107.891 29.312 1.00 11.59 354 THR A O 1
ATOM 2959 N N . PRO A 1 355 ? -1.791 107.932 28.962 1.00 11.91 355 PRO A N 1
ATOM 2960 C CA . PRO A 1 355 ? -1.666 108.989 29.960 1.00 13.19 355 PRO A CA 1
ATOM 2961 C C . PRO A 1 355 ? -2.454 110.210 29.433 1.00 13.96 355 PRO A C 1
ATOM 2962 O O . PRO A 1 355 ? -2.415 110.473 28.238 1.00 11.74 355 PRO A O 1
ATOM 2966 N N . SER A 1 356 ? -3.194 110.925 30.306 1.00 13.90 356 SER A N 1
ATOM 2967 C CA . SER A 1 356 ? -4.050 112.020 29.862 1.00 15.45 356 SER A CA 1
ATOM 2968 C C . SER A 1 356 ? -3.377 113.008 28.942 1.00 14.47 356 SER A C 1
ATOM 2969 O O . SER A 1 356 ? -3.975 113.510 27.945 1.00 14.89 356 SER A O 1
ATOM 2972 N N . SER A 1 357 ? -2.140 113.338 29.261 1.00 15.66 357 SER A N 1
ATOM 2973 C CA . SER A 1 357 ? -1.473 114.380 28.481 1.00 17.30 357 SER A CA 1
ATOM 2974 C C . SER A 1 357 ? -1.169 113.925 27.037 1.00 16.88 357 SER A C 1
ATOM 2975 O O . SER A 1 357 ? -0.964 114.745 26.138 1.00 17.02 357 SER A O 1
ATOM 2978 N N . PHE A 1 358 ? -1.244 112.619 26.782 1.00 15.16 358 PHE A N 1
ATOM 2979 C CA . PHE A 1 358 ? -1.068 112.127 25.406 1.00 14.28 358 PHE A CA 1
ATOM 2980 C C . PHE A 1 358 ? -2.332 111.624 24.734 1.00 14.55 358 PHE A C 1
ATOM 2981 O O . PHE A 1 358 ? -2.285 111.078 23.656 1.00 14.56 358 PHE A O 1
ATOM 2989 N N . SER A 1 359 ? -3.472 111.883 25.332 1.00 14.90 359 SER A N 1
ATOM 2990 C CA . SER A 1 359 ? -4.709 111.234 24.935 1.00 15.07 359 SER A CA 1
ATOM 2991 C C . SER A 1 359 ? -5.240 111.651 23.569 1.00 14.61 359 SER A C 1
ATOM 2992 O O . SER A 1 359 ? -5.972 110.887 22.912 1.00 13.21 359 SER A O 1
ATOM 2995 N N . LYS A 1 360 ? -4.809 112.821 23.089 1.00 13.63 360 LYS A N 1
ATOM 2996 C CA . LYS A 1 360 ? -5.251 113.282 21.776 1.00 13.89 360 LYS A CA 1
ATOM 2997 C C . LYS A 1 360 ? -4.272 112.958 20.667 1.00 14.49 360 LYS A C 1
ATOM 2998 O O . LYS A 1 360 ? -4.446 113.431 19.526 1.00 13.95 360 LYS A O 1
ATOM 3004 N N . ARG A 1 361 ? -3.234 112.175 20.955 1.00 11.82 361 ARG A N 1
ATOM 3005 C CA . ARG A 1 361 ? -2.332 111.718 19.892 1.00 12.80 361 ARG A CA 1
ATOM 3006 C C . ARG A 1 361 ? -2.912 110.430 19.308 1.00 12.52 361 ARG A C 1
ATOM 3007 O O . ARG A 1 361 ? -3.192 109.485 20.066 1.00 13.67 361 ARG A O 1
ATOM 3015 N N . ARG A 1 362 ? -3.100 110.400 17.983 1.00 10.54 362 ARG A N 1
ATOM 3016 C CA . ARG A 1 362 ? -3.899 109.327 17.310 1.00 12.61 362 ARG A CA 1
ATOM 3017 C C . ARG A 1 362 ? -3.099 108.057 17.017 1.00 11.28 362 ARG A C 1
ATOM 3018 O O . ARG A 1 362 ? -3.687 107.019 16.666 1.00 11.78 362 ARG A O 1
ATOM 3026 N N . PHE A 1 363 ? -1.772 108.138 17.086 1.00 10.24 363 PHE A N 1
ATOM 3027 C CA . PHE A 1 363 ? -0.958 107.000 16.600 1.00 10.50 363 PHE A CA 1
ATOM 3028 C C . PHE A 1 363 ? -0.354 106.291 17.823 1.00 10.55 363 PHE A C 1
ATOM 3029 O O . PHE A 1 363 ? 0.598 106.771 18.426 1.00 11.72 363 PHE A O 1
ATOM 3037 N N . ILE A 1 364 ? -0.962 105.160 18.195 1.00 10.21 364 ILE A N 1
ATOM 3038 C CA . ILE A 1 364 ? -0.613 104.520 19.464 1.00 9.35 364 ILE A CA 1
ATOM 3039 C C . ILE A 1 364 ? 0.305 103.344 19.150 1.00 9.38 364 ILE A C 1
ATOM 3040 O O . ILE A 1 364 ? -0.168 102.332 18.698 1.00 9.53 364 ILE A O 1
ATOM 3045 N N . PHE A 1 365 ? 1.600 103.477 19.409 1.00 10.22 365 PHE A N 1
ATOM 3046 C CA . PHE A 1 365 ? 2.511 102.350 19.227 1.00 9.39 365 PHE A CA 1
ATOM 3047 C C . PHE A 1 365 ? 2.348 101.406 20.389 1.00 9.10 365 PHE A C 1
ATOM 3048 O O . PHE A 1 365 ? 2.491 101.819 21.542 1.00 9.63 365 PHE A O 1
ATOM 3056 N N . ARG A 1 366 ? 1.966 100.171 20.047 1.00 7.98 366 ARG A N 1
ATOM 3057 C CA . ARG A 1 366 ? 1.806 99.089 21.042 1.00 7.66 366 ARG A CA 1
ATOM 3058 C C . ARG A 1 366 ? 3.059 98.228 20.797 1.00 8.89 366 ARG A C 1
ATOM 3059 O O . ARG A 1 366 ? 3.093 97.363 19.928 1.00 8.77 366 ARG A O 1
ATOM 3067 N N . LEU A 1 367 ? 4.124 98.509 21.549 1.00 8.73 367 LEU A N 1
ATOM 3068 C CA . LEU A 1 367 ? 5.458 97.990 21.239 1.00 9.17 367 LEU A CA 1
ATOM 3069 C C . LEU A 1 367 ? 5.675 96.711 22.030 1.00 9.18 367 LEU A C 1
ATOM 3070 O O . LEU A 1 367 ? 5.552 96.730 23.243 1.00 11.44 367 LEU A O 1
ATOM 3075 N N . ARG A 1 368 ? 6.024 95.624 21.358 1.00 9.24 368 ARG A N 1
ATOM 3076 C CA . ARG A 1 368 ? 6.455 94.438 22.091 1.00 9.09 368 ARG A CA 1
ATOM 3077 C C . ARG A 1 368 ? 7.907 94.594 22.507 1.00 10.93 368 ARG A C 1
ATOM 3078 O O . ARG A 1 368 ? 8.803 94.666 21.657 1.00 11.80 368 ARG A O 1
ATOM 3086 N N . LEU A 1 369 ? 8.146 94.634 23.817 1.00 10.15 369 LEU A N 1
ATOM 3087 C CA . LEU A 1 369 ? 9.512 94.708 24.322 1.00 12.19 369 LEU A CA 1
ATOM 3088 C C . LEU A 1 369 ? 9.928 93.305 24.638 1.00 13.87 369 LEU A C 1
ATOM 3089 O O . LEU A 1 369 ? 9.429 92.745 25.582 1.00 15.22 369 LEU A O 1
ATOM 3094 N N . SER A 1 370 ? 10.831 92.730 23.846 1.00 13.28 370 SER A N 1
ATOM 3095 C CA . SER A 1 370 ? 11.148 91.320 24.013 1.00 13.54 370 SER A CA 1
ATOM 3096 C C . SER A 1 370 ? 12.188 91.128 25.121 1.00 12.50 370 SER A C 1
ATOM 3097 O O . SER A 1 370 ? 13.014 92.002 25.373 1.00 11.44 370 SER A O 1
ATOM 3100 N N . GLU A 1 371 ? 12.206 89.938 25.737 1.00 11.98 371 GLU A N 1
ATOM 3101 C CA . GLU A 1 371 ? 13.226 89.661 26.725 1.00 12.71 371 GLU A CA 1
ATOM 3102 C C . GLU A 1 371 ? 14.648 90.003 26.232 1.00 11.96 371 GLU A C 1
ATOM 3103 O O . GLU A 1 371 ? 15.071 89.482 25.183 1.00 12.17 371 GLU A O 1
ATOM 3109 N N . GLY A 1 372 ? 15.408 90.801 26.982 1.00 10.40 372 GLY A N 1
ATOM 3110 C CA . GLY A 1 372 ? 16.788 91.039 26.633 1.00 10.41 372 GLY A CA 1
ATOM 3111 C C . GLY A 1 372 ? 16.892 92.396 25.934 1.00 10.50 372 GLY A C 1
ATOM 3112 O O . GLY A 1 372 ? 18.006 92.863 25.695 1.00 12.48 372 GLY A O 1
ATOM 3113 N N . ALA A 1 373 ? 15.758 92.988 25.549 1.00 12.40 373 ALA A N 1
ATOM 3114 C CA . ALA A 1 373 ? 15.810 94.379 24.918 1.00 11.18 373 ALA A CA 1
ATOM 3115 C C . ALA A 1 373 ? 16.555 95.341 25.874 1.00 12.34 373 ALA A C 1
ATOM 3116 O O . ALA A 1 373 ? 16.389 95.275 27.111 1.00 12.18 373 ALA A O 1
ATOM 3118 N N . ILE A 1 374 ? 17.358 96.233 25.302 1.00 11.92 374 ILE A N 1
ATOM 3119 C CA . ILE A 1 374 ? 18.103 97.157 26.118 1.00 10.25 374 ILE A CA 1
ATOM 3120 C C . ILE A 1 374 ? 17.211 98.387 26.460 1.00 10.56 374 ILE A C 1
ATOM 3121 O O . ILE A 1 374 ? 16.746 99.149 25.577 1.00 10.40 374 ILE A O 1
ATOM 3126 N N . GLY A 1 375 ? 16.935 98.515 27.744 1.00 10.90 375 GLY A N 1
ATOM 3127 C CA . GLY A 1 375 ? 16.015 99.507 28.265 1.00 10.73 375 GLY A CA 1
ATOM 3128 C C . GLY A 1 375 ? 15.850 99.279 29.750 1.00 10.28 375 GLY A C 1
ATOM 3129 O O . GLY A 1 375 ? 16.309 98.275 30.293 1.00 10.62 375 GLY A O 1
ATOM 3130 N N . ALA A 1 376 ? 15.148 100.199 30.417 1.00 11.07 376 ALA A N 1
ATOM 3131 C CA . ALA A 1 376 ? 14.894 100.048 31.854 1.00 10.26 376 ALA A CA 1
ATOM 3132 C C . ALA A 1 376 ? 13.623 100.766 32.198 1.00 10.88 376 ALA A C 1
ATOM 3133 O O . ALA A 1 376 ? 13.321 101.844 31.656 1.00 10.45 376 ALA A O 1
ATOM 3135 N N . PHE A 1 377 ? 12.906 100.206 33.155 1.00 9.02 377 PHE A N 1
ATOM 3136 C CA . PHE A 1 377 ? 11.805 100.968 33.774 1.00 8.81 377 PHE A CA 1
ATOM 3137 C C . PHE A 1 377 ? 12.447 101.962 34.720 1.00 9.80 377 PHE A C 1
ATOM 3138 O O . PHE A 1 377 ? 13.326 101.629 35.513 1.00 10.66 377 PHE A O 1
ATOM 3146 N N . ILE A 1 378 ? 12.004 103.222 34.604 1.00 9.54 378 ILE A N 1
ATOM 3147 C CA . ILE A 1 378 ? 12.547 104.317 35.411 1.00 10.48 378 ILE A CA 1
ATOM 3148 C C . ILE A 1 378 ? 11.854 104.258 36.764 1.00 10.49 378 ILE A C 1
ATOM 3149 O O . ILE A 1 378 ? 10.853 104.960 37.040 1.00 11.03 378 ILE A O 1
ATOM 3154 N N . TYR A 1 379 ? 12.409 103.383 37.614 1.00 9.86 379 TYR A N 1
ATOM 3155 C CA . TYR A 1 379 ? 11.883 103.134 38.965 1.00 11.83 379 TYR A CA 1
ATOM 3156 C C . TYR A 1 379 ? 12.959 103.564 39.946 1.00 11.69 379 TYR A C 1
ATOM 3157 O O . TYR A 1 379 ? 14.118 103.214 39.756 1.00 12.49 379 TYR A O 1
ATOM 3166 N N . GLY A 1 380 ? 12.562 104.315 40.985 1.00 11.83 380 GLY A N 1
ATOM 3167 C CA . GLY A 1 380 ? 13.562 104.709 42.011 1.00 13.45 380 GLY A CA 1
ATOM 3168 C C . GLY A 1 380 ? 14.023 106.146 41.795 1.00 14.17 380 GLY A C 1
ATOM 3169 O O . GLY A 1 380 ? 14.828 106.673 42.588 1.00 14.68 380 GLY A O 1
ATOM 3170 N N . PHE A 1 381 ? 13.511 106.781 40.746 1.00 15.10 381 PHE A N 1
ATOM 3171 C CA . PHE A 1 381 ? 13.933 108.139 40.349 1.00 15.73 381 PHE A CA 1
ATOM 3172 C C . PHE A 1 381 ? 12.920 109.209 40.792 1.00 17.41 381 PHE A C 1
ATOM 3173 O O . PHE A 1 381 ? 11.731 109.146 40.422 1.00 17.84 381 PHE A O 1
ATOM 3181 N N . SER A 1 382 ? 13.376 110.181 41.598 1.00 16.19 382 SER A N 1
ATOM 3182 C CA . SER A 1 382 ? 12.495 111.288 42.051 1.00 18.70 382 SER A CA 1
ATOM 3183 C C . SER A 1 382 ? 11.819 111.968 40.855 1.00 18.15 382 SER A C 1
ATOM 3184 O O . SER A 1 382 ? 12.466 112.242 39.850 1.00 19.46 382 SER A O 1
ATOM 3187 N N . GLY A 1 383 ? 10.519 112.180 40.933 1.00 18.84 383 GLY A N 1
ATOM 3188 C CA . GLY A 1 383 ? 9.812 112.954 39.918 1.00 21.03 383 GLY A CA 1
ATOM 3189 C C . GLY A 1 383 ? 9.173 112.092 38.839 1.00 23.52 383 GLY A C 1
ATOM 3190 O O . GLY A 1 383 ? 8.525 112.607 37.952 1.00 24.04 383 GLY A O 1
ATOM 3191 N N . PHE A 1 384 ? 9.371 110.782 38.943 1.00 25.72 384 PHE A N 1
ATOM 3192 C CA . PHE A 1 384 ? 8.937 109.788 37.922 1.00 27.86 384 PHE A CA 1
ATOM 3193 C C . PHE A 1 384 ? 7.975 108.727 38.382 1.00 29.61 384 PHE A C 1
ATOM 3194 O O . PHE A 1 384 ? 7.716 107.796 37.618 1.00 30.88 384 PHE A O 1
ATOM 3202 N N . GLN A 1 385 ? 7.393 108.875 39.574 1.00 31.04 385 GLN A N 1
ATOM 3203 C CA . GLN A 1 385 ? 6.390 107.889 40.048 1.00 32.83 385 GLN A CA 1
ATOM 3204 C C . GLN A 1 385 ? 5.191 107.717 39.101 1.00 32.35 385 GLN A C 1
ATOM 3205 O O . GLN A 1 385 ? 4.847 106.599 38.766 1.00 33.28 385 GLN A O 1
ATOM 3211 N N . ASP A 1 386 ? 4.532 108.800 38.691 1.00 30.82 386 ASP A N 1
ATOM 3212 C CA . ASP A 1 386 ? 3.360 108.666 37.824 1.00 29.69 386 ASP A CA 1
ATOM 3213 C C . ASP A 1 386 ? 3.608 108.059 36.435 1.00 26.42 386 ASP A C 1
ATOM 3214 O O . ASP A 1 386 ? 2.717 107.418 35.879 1.00 27.83 386 ASP A O 1
ATOM 3219 N N . GLU A 1 387 ? 4.788 108.292 35.869 1.00 22.16 387 GLU A N 1
ATOM 3220 C CA A GLU A 1 387 ? 4.920 108.095 34.438 0.50 20.20 387 GLU A CA 1
ATOM 3221 C CA B GLU A 1 387 ? 5.032 108.108 34.438 0.50 20.21 387 GLU A CA 1
ATOM 3222 C C . GLU A 1 387 ? 5.021 106.640 33.975 1.00 17.61 387 GLU A C 1
ATOM 3223 O O . GLU A 1 387 ? 4.691 106.351 32.821 1.00 16.55 387 GLU A O 1
ATOM 3234 N N . GLN A 1 388 ? 5.434 105.742 34.869 1.00 14.74 388 GLN A N 1
ATOM 3235 C CA . GLN A 1 388 ? 5.709 104.342 34.488 1.00 12.04 388 GLN A CA 1
ATOM 3236 C C . GLN A 1 388 ? 6.473 104.249 33.182 1.00 11.01 388 GLN A C 1
ATOM 3237 O O . GLN A 1 388 ? 6.114 103.490 32.270 1.00 9.17 388 GLN A O 1
ATOM 3243 N N . GLU A 1 389 ? 7.574 104.983 33.115 1.00 9.74 389 GLU A N 1
ATOM 3244 C CA . GLU A 1 389 ? 8.344 105.039 31.893 1.00 10.85 389 GLU A CA 1
ATOM 3245 C C . GLU A 1 389 ? 9.280 103.854 31.741 1.00 9.54 389 GLU A C 1
ATOM 3246 O O . GLU A 1 389 ? 10.007 103.495 32.676 1.00 11.59 389 GLU A O 1
ATOM 3252 N N . ILE A 1 390 ? 9.279 103.266 30.561 1.00 9.41 390 ILE A N 1
ATOM 3253 C CA . ILE A 1 390 ? 10.386 102.395 30.206 1.00 9.33 390 ILE A CA 1
ATOM 3254 C C . ILE A 1 390 ? 11.183 103.165 29.144 1.00 9.90 390 ILE A C 1
ATOM 3255 O O . ILE A 1 390 ? 10.659 103.473 28.060 1.00 10.90 390 ILE A O 1
ATOM 3260 N N . LEU A 1 391 ? 12.449 103.425 29.444 1.00 10.36 391 LEU A N 1
ATOM 3261 C CA . LEU A 1 391 ? 13.324 104.134 28.506 1.00 9.69 391 LEU A CA 1
ATOM 3262 C C . LEU A 1 391 ? 14.076 103.130 27.646 1.00 10.11 391 LEU A C 1
ATOM 3263 O O . LEU A 1 391 ? 14.777 102.249 28.185 1.00 10.13 391 LEU A O 1
ATOM 3268 N N . LEU A 1 392 ? 13.951 103.263 26.328 1.00 10.62 392 LEU A N 1
ATOM 3269 C CA . LEU A 1 392 ? 14.639 102.313 25.434 1.00 10.64 392 LEU A CA 1
ATOM 3270 C C . LEU A 1 392 ? 15.959 102.880 24.936 1.00 12.24 392 LEU A C 1
ATOM 3271 O O . LEU A 1 392 ? 16.060 104.102 24.697 1.00 12.75 392 LEU A O 1
ATOM 3276 N N . ASN A 1 393 ? 16.907 101.978 24.683 1.00 12.05 393 ASN A N 1
ATOM 3277 C CA . ASN A 1 393 ? 18.201 102.365 24.134 1.00 11.28 393 ASN A CA 1
ATOM 3278 C C . ASN A 1 393 ? 18.035 103.080 22.785 1.00 11.31 393 ASN A C 1
ATOM 3279 O O . ASN A 1 393 ? 17.021 102.867 22.039 1.00 12.24 393 ASN A O 1
ATOM 3284 N N . LYS A 1 394 ? 18.986 103.979 22.504 1.00 11.23 394 LYS A N 1
ATOM 3285 C CA . LYS A 1 394 ? 19.011 104.680 21.196 1.00 13.55 394 LYS A CA 1
ATOM 3286 C C . LYS A 1 394 ? 19.083 103.621 20.068 1.00 14.66 394 LYS A C 1
ATOM 3287 O O . LYS A 1 394 ? 19.576 102.505 20.280 1.00 13.56 394 LYS A O 1
ATOM 3293 N N . ASN A 1 395 ? 18.613 103.994 18.884 1.00 15.18 395 ASN A N 1
ATOM 3294 C CA A ASN A 1 395 ? 18.607 103.079 17.744 0.50 15.85 395 ASN A CA 1
ATOM 3295 C CA B ASN A 1 395 ? 18.505 103.134 17.697 0.50 15.91 395 ASN A CA 1
ATOM 3296 C C . ASN A 1 395 ? 17.665 101.876 17.934 1.00 16.12 395 ASN A C 1
ATOM 3297 O O . ASN A 1 395 ? 17.914 100.837 17.357 1.00 18.81 395 ASN A O 1
ATOM 3306 N N . SER A 1 396 ? 16.632 101.973 18.763 1.00 15.33 396 SER A N 1
ATOM 3307 C CA . SER A 1 396 ? 15.693 100.836 18.882 1.00 15.55 396 SER A CA 1
ATOM 3308 C C . SER A 1 396 ? 14.735 100.910 17.683 1.00 16.64 396 SER A C 1
ATOM 3309 O O . SER A 1 396 ? 13.950 101.867 17.559 1.00 16.16 396 SER A O 1
ATOM 3312 N N . THR A 1 397 ? 14.777 99.887 16.832 1.00 14.93 397 THR A N 1
ATOM 3313 C CA . THR A 1 397 ? 14.022 99.875 15.617 1.00 15.65 397 THR A CA 1
ATOM 3314 C C . THR A 1 397 ? 12.917 98.845 15.766 1.00 14.95 397 THR A C 1
ATOM 3315 O O . THR A 1 397 ? 13.122 97.803 16.403 1.00 14.28 397 THR A O 1
ATOM 3319 N N . P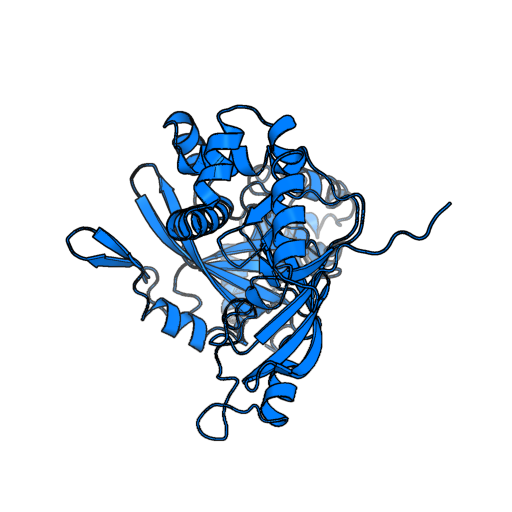HE A 1 398 ? 11.777 99.132 15.166 1.00 13.64 398 PHE A N 1
ATOM 3320 C CA . PHE A 1 398 ? 10.576 98.285 15.252 1.00 14.01 398 PHE A CA 1
ATOM 3321 C C . PHE A 1 398 ? 9.980 98.062 13.851 1.00 14.87 398 PHE A C 1
ATOM 3322 O O . PHE A 1 398 ? 10.177 98.865 12.948 1.00 15.66 398 PHE A O 1
ATOM 3330 N N . LYS A 1 399 ? 9.298 96.944 13.670 1.00 12.72 399 LYS A N 1
ATOM 3331 C CA . LYS A 1 399 ? 8.597 96.651 12.439 1.00 12.81 399 LYS A CA 1
ATOM 3332 C C . LYS A 1 399 ? 7.123 96.530 12.810 1.00 12.22 399 LYS A C 1
ATOM 3333 O O . LYS A 1 399 ? 6.780 95.790 13.727 1.00 9.68 399 LYS A O 1
ATOM 3339 N N . ILE A 1 400 ? 6.255 97.317 12.151 1.00 10.23 400 ILE A N 1
ATOM 3340 C CA . ILE A 1 400 ? 4.838 97.221 12.329 1.00 9.50 400 ILE A CA 1
ATOM 3341 C C . ILE A 1 400 ? 4.303 95.978 11.696 1.00 9.19 400 ILE A C 1
ATOM 3342 O O . ILE A 1 400 ? 4.580 95.712 10.522 1.00 9.04 400 ILE A O 1
ATOM 3347 N N . PHE A 1 401 ? 3.538 95.223 12.473 1.00 9.77 401 PHE A N 1
ATOM 3348 C CA . PHE A 1 401 ? 2.936 94.024 11.896 1.00 9.05 401 PHE A CA 1
ATOM 3349 C C . PHE A 1 401 ? 1.423 94.025 11.902 1.00 10.62 401 PHE A C 1
ATOM 3350 O O . PHE A 1 401 ? 0.808 93.139 11.280 1.00 9.96 401 PHE A O 1
ATOM 3358 N N . ARG A 1 402 ? 0.770 94.995 12.556 1.00 8.61 402 ARG A N 1
ATOM 3359 C CA . ARG A 1 402 ? -0.684 95.109 12.418 1.00 10.13 402 ARG A CA 1
ATOM 3360 C C . ARG A 1 402 ? -1.080 96.477 12.945 1.00 10.00 402 ARG A C 1
ATOM 3361 O O . ARG A 1 402 ? -0.417 97.026 13.831 1.00 10.01 402 ARG A O 1
ATOM 3369 N N . ILE A 1 403 ? -2.149 97.013 12.381 1.00 8.25 403 ILE A N 1
ATOM 3370 C CA . ILE A 1 403 ? -2.656 98.317 12.755 1.00 9.10 403 ILE A CA 1
ATOM 3371 C C . ILE A 1 403 ? -4.134 98.160 12.842 1.00 9.90 403 ILE A C 1
ATOM 3372 O O . ILE A 1 403 ? -4.818 97.771 11.871 1.00 11.19 403 ILE A O 1
ATOM 3377 N N . THR A 1 404 ? -4.652 98.470 14.028 1.00 11.40 404 THR A N 1
ATOM 3378 C CA . THR A 1 404 ? -6.060 98.292 14.344 1.00 9.03 404 THR A CA 1
ATOM 3379 C C . THR A 1 404 ? -6.773 99.629 14.613 1.00 9.32 404 THR A C 1
ATOM 3380 O O . THR A 1 404 ? -6.391 100.332 15.540 1.00 10.54 404 THR A O 1
ATOM 3384 N N . PRO A 1 405 ? -7.816 99.957 13.844 1.00 10.78 405 PRO A N 1
ATOM 3385 C CA . PRO A 1 405 ? -8.530 101.253 14.150 1.00 10.90 405 PRO A CA 1
ATOM 3386 C C . PRO A 1 405 ? -9.380 101.123 15.419 1.00 11.41 405 PRO A C 1
ATOM 3387 O O . PRO A 1 405 ? -9.963 100.046 15.671 1.00 11.48 405 PRO A O 1
ATOM 3391 N N . ILE A 1 406 ? -9.506 102.214 16.173 1.00 11.04 406 ILE A N 1
ATOM 3392 C CA . ILE A 1 406 ? -10.350 102.228 17.346 1.00 10.50 406 ILE A CA 1
ATOM 3393 C C . ILE A 1 406 ? -10.996 103.581 17.446 1.00 12.04 406 ILE A C 1
ATOM 3394 O O . ILE A 1 406 ? -10.622 104.511 16.708 1.00 11.26 406 ILE A O 1
ATOM 3399 N N . THR A 1 407 ? -11.919 103.715 18.383 1.00 11.68 407 THR A N 1
ATOM 3400 C CA . THR A 1 407 ? -12.446 105.029 18.671 1.00 12.83 407 THR A CA 1
ATOM 3401 C C . THR A 1 407 ? -12.134 105.313 20.118 1.00 13.61 407 THR A C 1
ATOM 3402 O O . THR A 1 407 ? -12.830 104.751 20.988 1.00 14.53 407 THR A O 1
ATOM 3406 N N . SER A 1 408 ? -11.164 106.206 20.400 1.00 11.43 408 SER A N 1
ATOM 3407 C CA . SER A 1 408 ? -10.771 106.487 21.799 1.00 11.83 408 SER A CA 1
ATOM 3408 C C . SER A 1 408 ? -11.737 107.507 22.417 1.00 12.77 408 SER A C 1
ATOM 3409 O O . SER A 1 408 ? -12.216 108.426 21.719 1.00 14.25 408 SER A O 1
ATOM 3412 N N . ILE A 1 409 ? -12.030 107.338 23.704 1.00 11.60 409 ILE A N 1
ATOM 3413 C CA . ILE A 1 409 ? -12.931 108.263 24.376 1.00 14.49 409 ILE A CA 1
ATOM 3414 C C . ILE A 1 409 ? -12.106 109.264 25.119 1.00 14.04 409 ILE A C 1
ATOM 3415 O O . ILE A 1 409 ? -11.326 108.880 26.012 1.00 14.94 409 ILE A O 1
ATOM 3420 N N . ILE A 1 410 ? -12.198 110.551 24.735 1.00 15.93 410 ILE A N 1
ATOM 3421 C CA . ILE A 1 410 ? -11.253 111.556 25.236 1.00 17.12 410 ILE A CA 1
ATOM 3422 C C . ILE A 1 410 ? -11.899 112.198 26.444 1.00 19.41 410 ILE A C 1
ATOM 3423 O O . ILE A 1 410 ? -11.236 112.419 27.464 1.00 20.00 410 ILE A O 1
ATOM 3428 N N . ASN A 1 411 ? -13.182 112.509 26.327 1.00 20.99 411 ASN A N 1
ATOM 3429 C CA . ASN A 1 411 ? -13.925 113.080 27.455 1.00 23.46 411 ASN A CA 1
ATOM 3430 C C . ASN A 1 411 ? -15.410 112.901 27.243 1.00 24.64 411 ASN A C 1
ATOM 3431 O O . ASN A 1 411 ? -15.827 112.198 26.335 1.00 25.03 411 ASN A O 1
ATOM 3436 N N . ARG A 1 412 ? -16.233 113.520 28.091 1.00 26.45 412 ARG A N 1
ATOM 3437 C CA A ARG A 1 412 ? -17.667 113.281 28.006 0.50 26.92 412 ARG A CA 1
ATOM 3438 C CA B ARG A 1 412 ? -17.688 113.347 28.013 0.50 27.38 412 ARG A CA 1
ATOM 3439 C C . ARG A 1 412 ? -18.238 113.519 26.609 1.00 26.96 412 ARG A C 1
ATOM 3440 O O . ARG A 1 412 ? -19.120 112.764 26.177 1.00 28.40 412 ARG A O 1
ATOM 3455 N N . VAL A 1 413 ? -17.728 114.533 25.897 1.00 27.70 413 VAL A N 1
ATOM 3456 C CA . VAL A 1 413 ? -18.277 114.928 24.587 1.00 27.53 413 VAL A CA 1
ATOM 3457 C C . VAL A 1 413 ? -17.367 114.659 23.377 1.00 26.91 413 VAL A C 1
ATOM 3458 O O . VAL A 1 413 ? -17.694 115.058 22.252 1.00 27.83 413 VAL A O 1
ATOM 3462 N N . THR A 1 414 ? -16.196 114.073 23.602 1.00 23.84 414 THR A N 1
ATOM 3463 C CA . THR A 1 414 ? -15.189 114.042 22.549 1.00 21.14 414 THR A CA 1
ATOM 3464 C C . THR A 1 414 ? -14.703 112.610 22.358 1.00 19.21 414 THR A C 1
ATOM 3465 O O . THR A 1 414 ? -14.261 112.010 23.335 1.00 15.54 414 THR A O 1
ATOM 3469 N N . LYS A 1 415 ? -14.842 112.078 21.138 1.00 17.52 415 LYS A N 1
ATOM 3470 C CA . LYS A 1 415 ? -14.278 110.755 20.795 1.00 18.15 415 LYS A CA 1
ATOM 3471 C C . LYS A 1 415 ? -13.365 110.995 19.615 1.00 17.77 415 LYS A C 1
ATOM 3472 O O . LYS A 1 415 ? -13.553 111.992 18.887 1.00 19.07 415 LYS A O 1
ATOM 3478 N N . MET A 1 416 ? -12.370 110.131 19.393 1.00 15.72 416 MET A N 1
ATOM 3479 C CA . MET A 1 416 ? -11.442 110.372 18.305 1.00 15.28 416 MET A CA 1
ATOM 3480 C C . MET A 1 416 ? -11.072 109.016 17.669 1.00 14.95 416 MET A C 1
ATOM 3481 O O . MET A 1 416 ? -10.789 108.047 18.397 1.00 11.84 416 MET A O 1
ATOM 3486 N N . THR A 1 417 ? -11.078 108.950 16.345 1.00 13.18 417 THR A N 1
ATOM 3487 C CA . THR A 1 417 ? -10.568 107.744 15.675 1.00 12.92 417 THR A CA 1
ATOM 3488 C C . THR A 1 417 ? -9.052 107.758 15.829 1.00 12.29 417 THR A C 1
ATOM 3489 O O . THR A 1 417 ? -8.319 108.726 15.501 1.00 10.74 417 THR A O 1
ATOM 3493 N N . GLN A 1 418 ? -8.575 106.628 16.323 1.00 10.30 418 GLN A N 1
ATOM 3494 C CA . GLN A 1 418 ? -7.143 106.443 16.538 1.00 10.15 418 GLN A CA 1
ATOM 3495 C C . GLN A 1 418 ? -6.740 105.062 16.059 1.00 10.00 418 GLN A C 1
ATOM 3496 O O . GLN A 1 418 ? -7.588 104.264 15.687 1.00 10.08 418 GLN A O 1
ATOM 3502 N N . VAL A 1 419 ? -5.434 104.804 16.033 1.00 8.23 419 VAL A N 1
ATOM 3503 C CA . VAL A 1 419 ? -4.984 103.486 15.514 1.00 9.19 419 VAL A CA 1
ATOM 3504 C C . VAL A 1 419 ? -4.007 102.906 16.502 1.00 9.27 419 VAL A C 1
ATOM 3505 O O . VAL A 1 419 ? -3.041 103.602 16.944 1.00 9.81 419 VAL A O 1
ATOM 3509 N N . VAL A 1 420 ? -4.178 101.589 16.775 1.00 8.89 420 VAL A N 1
ATOM 3510 C CA . VAL A 1 420 ? -3.218 100.872 17.616 1.00 7.80 420 VAL A CA 1
ATOM 3511 C C . VAL A 1 420 ? -2.248 100.122 16.713 1.00 8.06 420 VAL A C 1
ATOM 3512 O O . VAL A 1 420 ? -2.671 99.247 15.944 1.00 9.86 420 VAL A O 1
ATOM 3516 N N . ILE A 1 421 ? -0.980 100.508 16.808 1.00 7.88 421 ILE A N 1
ATOM 3517 C CA . ILE A 1 421 ? 0.032 100.070 15.869 1.00 8.45 421 ILE A CA 1
ATOM 3518 C C . ILE A 1 421 ? 0.888 99.008 16.590 1.00 8.39 421 ILE A C 1
ATOM 3519 O O . ILE A 1 421 ? 1.786 99.330 17.392 1.00 8.85 421 ILE A O 1
ATOM 3524 N N . ASP A 1 422 ? 0.640 97.733 16.285 1.00 8.67 422 ASP A N 1
ATOM 3525 C CA . ASP A 1 422 ? 1.422 96.654 16.887 1.00 8.49 422 ASP A CA 1
ATOM 3526 C C . ASP A 1 422 ? 2.764 96.588 16.180 1.00 9.08 422 ASP A C 1
ATOM 3527 O O . ASP A 1 422 ? 2.833 96.463 14.950 1.00 9.13 422 ASP A O 1
ATOM 3532 N N . ALA A 1 423 ? 3.843 96.613 16.952 1.00 8.08 423 ALA A N 1
ATOM 3533 C CA . ALA A 1 423 ? 5.164 96.530 16.366 1.00 8.26 423 ALA A CA 1
ATOM 3534 C C . ALA A 1 423 ? 6.080 95.678 17.239 1.00 10.77 423 ALA A C 1
ATOM 3535 O O . ALA A 1 423 ? 5.925 95.624 18.459 1.00 11.54 423 ALA A O 1
ATOM 3537 N N . GLU A 1 424 ? 7.046 95.068 16.573 1.00 9.44 424 GLU A N 1
ATOM 3538 C CA . GLU A 1 424 ? 8.019 94.142 17.261 1.00 11.97 424 GLU A CA 1
ATOM 3539 C C . GLU A 1 424 ? 9.429 94.645 16.987 1.00 12.70 424 GLU A C 1
ATOM 3540 O O . GLU A 1 424 ? 9.661 95.367 15.989 1.00 12.95 424 GLU A O 1
ATOM 3546 N N . GLY A 1 425 ? 10.367 94.293 17.856 1.00 12.25 425 GLY A N 1
ATOM 3547 C CA . GLY A 1 425 ? 11.769 94.749 17.747 1.00 13.47 425 GLY A CA 1
ATOM 3548 C C . GLY A 1 425 ? 12.504 94.030 16.642 1.00 13.85 425 GLY A C 1
ATOM 3549 O O . GLY A 1 425 ? 12.322 92.821 16.462 1.00 13.64 425 GLY A O 1
ATOM 3550 N N . ILE A 1 426 ? 13.286 94.777 15.861 1.00 15.96 426 ILE A N 1
ATOM 3551 C CA . ILE A 1 426 ? 14.127 94.156 14.830 1.00 19.46 426 ILE A CA 1
ATOM 3552 C C . ILE A 1 426 ? 15.517 94.793 14.908 1.00 22.88 426 ILE A C 1
ATOM 3553 O O . ILE A 1 426 ? 15.667 95.749 15.670 1.00 22.74 426 ILE A O 1
ATOM 3558 N N . GLN A 1 427 ? 16.507 94.277 14.158 1.00 26.88 427 GLN A N 1
ATOM 3559 C CA A GLN A 1 427 ? 17.883 94.800 14.240 0.50 30.50 427 GLN A CA 1
ATOM 3560 C CA B GLN A 1 427 ? 17.884 94.796 14.193 0.50 30.32 427 GLN A CA 1
ATOM 3561 C C . GLN A 1 427 ? 17.935 96.311 14.099 1.00 32.81 427 GLN A C 1
ATOM 3562 O O . GLN A 1 427 ? 17.339 96.871 13.175 1.00 33.49 427 GLN A O 1
ATOM 3573 N N . ASN A 1 428 ? 18.657 96.945 15.042 1.00 36.76 428 ASN A N 1
ATOM 3574 C CA . ASN A 1 428 ? 18.964 98.389 15.027 1.00 41.04 428 ASN A CA 1
ATOM 3575 C C . ASN A 1 428 ? 19.268 98.772 13.590 1.00 43.98 428 ASN A C 1
ATOM 3576 O O . ASN A 1 428 ? 20.081 98.104 12.907 1.00 44.13 428 ASN A O 1
ATOM 3581 N N . LYS A 1 429 ? 18.639 99.839 13.120 1.00 47.82 429 LYS A N 1
ATOM 3582 C CA . LYS A 1 429 ? 18.866 100.264 11.745 1.00 51.71 429 LYS A CA 1
ATOM 3583 C C . LYS A 1 429 ? 20.301 100.787 11.597 1.00 53.74 429 LYS A C 1
ATOM 3584 O O . LYS A 1 429 ? 20.745 101.652 12.370 1.00 53.78 429 LYS A O 1
ATOM 3590 N N . GLU A 1 430 ? 21.029 100.209 10.640 1.00 56.24 430 GLU A N 1
ATOM 3591 C CA . GLU A 1 430 ? 22.441 100.531 10.419 1.00 58.84 430 GLU A CA 1
ATOM 3592 C C . GLU A 1 430 ? 22.552 102.011 10.052 1.00 59.86 430 GLU A C 1
ATOM 3593 O O . GLU A 1 430 ? 21.843 102.494 9.147 1.00 60.26 430 GLU A O 1
ATOM 3599 N N . ILE A 1 431 ? 23.419 102.727 10.778 1.00 60.94 431 ILE A N 1
ATOM 3600 C CA . ILE A 1 431 ? 23.330 104.193 10.866 1.00 61.69 431 ILE A CA 1
ATOM 3601 C C . ILE A 1 431 ? 24.674 104.931 10.786 1.00 62.01 431 ILE A C 1
ATOM 3602 O O . ILE A 1 431 ? 25.568 104.535 10.034 1.00 62.53 431 ILE A O 1
#